Protein AF-0000000068093912 (afdb_homodimer)

Organism: Bordetella pertussis (strain Tohama I / ATCC BAA-589 / NCTC 13251) (NCBI:txid257313)

pLDDT: mean 97.73, std 2.48, range [79.38, 98.94]

Sequence (382 aa):
MTTIHPTAIVDEGARIGANSRIWHWVHICGGAEIGAGCSLGQNVFVGNRVRIGDRVKIQNNVSVYDNVFLEDDVFCGPSMVFTNVYNPRAAIERKNEYRDTLVRQGATLGANCTIVCGATVGRYAFVGAGAVVNKDVPDFALVVGVPARQIGWMSRHGEQLDLPLAGNGQARCPHTGDLYILENGVCRLGEMTTIHPTAIVDEGARIGANSRIWHWVHICGGAEIGAGCSLGQNVFVGNRVRIGDRVKIQNNVSVYDNVFLEDDVFCGPSMVFTNVYNPRAAIERKNEYRDTLVRQGATLGANCTIVCGATVGRYAFVGAGAVVNKDVPDFALVVGVPARQIGWMSRHGEQLDLPLAGNGQARCPHTGDLYILENGVCRLGE

InterPro domains:
  IPR001451 Hexapeptide repeat [PF00132] (13-48)
  IPR001451 Hexapeptide repeat [PF00132] (101-135)
  IPR011004 Trimeric LpxA-like superfamily [SSF51161] (2-157)
  IPR050179 Transferase hexapeptide repeat [PTHR43300] (2-160)

Radius of gyration: 21.91 Å; Cα contacts (8 Å, |Δi|>4): 1272; chains: 2; bounding box: 54×61×56 Å

Secondary structure (DSSP, 8-state):
--EE-TT-EE-TT-EE-TT-EE-TT-EE-TT-EE-SS-EE-TT-EE-SS-EE-TT-EE-TT-EE-TTEEE-TT-EE-TT-EE-S-SS-BTTB--GGGPPPEEE-TT-EE-TT-EE-TT-EEPTT-EEPTT-EE-S-B-TTEEEETTTTEEEEEE-TTS-EE---SSS-EEEE-TTT--EEEEETTEEEE--/--EE-TT-EE-TT-EE-TT-EE-TT-EE-TT-EE-SS-EE-TT-EE-SS-EE-TT-EE-TT-EE-TTEEE-TT-EE-TT-EE---SS-BTTB--GGGPPPEEE-TT-EE-TT-EE-TT-EEPTT-EEPTT-EE-S-B-TTEEEETTTTEEEEEE-TTS-EE---SSS-EEEE-TTT--EEEEETTEEEE--

Structure (mmCIF, N/CA/C/O backbone):
data_AF-0000000068093912-model_v1
#
loop_
_entity.id
_entity.type
_entity.pdbx_description
1 polymer 'Probable acetyltransferase'
#
loop_
_atom_site.group_PDB
_atom_site.id
_atom_site.type_symbol
_atom_site.label_atom_id
_atom_site.label_alt_id
_atom_site.label_comp_id
_atom_site.label_asym_id
_atom_site.label_entity_id
_atom_site.label_seq_id
_atom_site.pdbx_PDB_ins_code
_atom_site.Cartn_x
_atom_site.Cartn_y
_atom_site.Cartn_z
_atom_site.occupancy
_atom_site.B_iso_or_equiv
_atom_site.auth_seq_id
_atom_site.auth_comp_id
_atom_site.auth_asym_id
_atom_site.auth_atom_id
_atom_site.pdbx_PDB_model_num
ATOM 1 N N . MET A 1 1 ? 23.062 20.141 10.609 1 90.06 1 MET A N 1
ATOM 2 C CA . MET A 1 1 ? 23.578 19.547 9.375 1 90.06 1 MET A CA 1
ATOM 3 C C . MET A 1 1 ? 22.797 18.297 9 1 90.06 1 MET A C 1
ATOM 5 O O . MET A 1 1 ? 22.344 17.562 9.875 1 90.06 1 MET A O 1
ATOM 9 N N . THR A 1 2 ? 22.547 18.188 7.719 1 92.94 2 THR A N 1
ATOM 10 C CA . THR A 1 2 ? 21.859 17.016 7.207 1 92.94 2 THR A CA 1
ATOM 11 C C . THR A 1 2 ? 22.734 15.773 7.336 1 92.94 2 THR A C 1
ATOM 13 O O . THR A 1 2 ? 23.922 15.812 7.02 1 92.94 2 THR A O 1
ATOM 16 N N . THR A 1 3 ? 22.266 14.758 7.949 1 97.69 3 THR A N 1
ATOM 17 C CA . THR A 1 3 ? 23 13.5 8.102 1 97.69 3 THR A CA 1
ATOM 18 C C . THR A 1 3 ? 22.406 12.422 7.191 1 97.69 3 THR A C 1
ATOM 20 O O . THR A 1 3 ? 21.219 12.133 7.262 1 97.69 3 THR A O 1
ATOM 23 N N . ILE A 1 4 ? 23.266 11.797 6.348 1 98.44 4 ILE A N 1
ATOM 24 C CA . ILE A 1 4 ? 22.844 10.758 5.418 1 98.44 4 ILE A CA 1
ATOM 25 C C . ILE A 1 4 ? 23.656 9.492 5.664 1 98.44 4 ILE A C 1
ATOM 27 O O . ILE A 1 4 ? 24.875 9.484 5.512 1 98.44 4 ILE A O 1
ATOM 31 N N . HIS A 1 5 ? 22.984 8.445 6.043 1 98.56 5 HIS A N 1
ATOM 32 C CA . HIS A 1 5 ? 23.688 7.184 6.27 1 98.56 5 HIS A CA 1
ATOM 33 C C . HIS A 1 5 ? 24.375 6.707 5 1 98.56 5 HIS A C 1
ATOM 35 O O . HIS A 1 5 ? 23.844 6.836 3.9 1 98.56 5 HIS A O 1
ATOM 41 N N . PRO A 1 6 ? 25.484 6.051 5.098 1 98.44 6 PRO A N 1
ATOM 42 C CA . PRO A 1 6 ? 26.281 5.664 3.932 1 98.44 6 PRO A CA 1
ATOM 43 C C . PRO A 1 6 ? 25.547 4.668 3.027 1 98.44 6 PRO A C 1
ATOM 45 O O . PRO A 1 6 ? 25.859 4.578 1.835 1 98.44 6 PRO A O 1
ATOM 48 N N . THR A 1 7 ? 24.609 3.977 3.529 1 98.25 7 THR A N 1
ATOM 49 C CA . THR A 1 7 ? 23.922 2.975 2.721 1 98.25 7 THR A CA 1
ATOM 50 C C . THR A 1 7 ? 22.734 3.592 1.99 1 98.25 7 THR A C 1
ATOM 52 O O . THR A 1 7 ? 22.109 2.939 1.153 1 98.25 7 THR A O 1
ATOM 55 N N . ALA A 1 8 ? 22.359 4.781 2.373 1 98.69 8 ALA A N 1
ATOM 56 C CA . ALA A 1 8 ? 21.266 5.461 1.692 1 98.69 8 ALA A CA 1
ATOM 57 C C . ALA A 1 8 ? 21.672 5.926 0.301 1 98.69 8 ALA A C 1
ATOM 59 O O . ALA A 1 8 ? 22.859 6.164 0.049 1 98.69 8 ALA A O 1
ATOM 60 N N . ILE A 1 9 ? 20.766 5.965 -0.579 1 98.81 9 ILE A N 1
ATOM 61 C CA . ILE A 1 9 ? 20.984 6.457 -1.933 1 98.81 9 ILE A CA 1
ATOM 62 C C . ILE A 1 9 ? 20.141 7.699 -2.18 1 98.81 9 ILE A C 1
ATOM 64 O O . ILE A 1 9 ? 18.906 7.641 -2.113 1 98.81 9 ILE A O 1
ATOM 68 N N . VAL A 1 10 ? 20.781 8.789 -2.424 1 98.75 10 VAL A N 1
ATOM 69 C CA . VAL A 1 10 ? 20.141 10.047 -2.783 1 98.75 10 VAL A CA 1
ATOM 70 C C . VAL A 1 10 ? 20.516 10.43 -4.211 1 98.75 10 VAL A C 1
ATOM 72 O O . VAL A 1 10 ? 21.672 10.727 -4.492 1 98.75 10 VAL A O 1
ATOM 75 N N . ASP A 1 11 ? 19.547 10.383 -5.059 1 98.75 11 ASP A N 1
ATOM 76 C CA . ASP A 1 11 ? 19.828 10.68 -6.461 1 98.75 11 ASP A CA 1
ATOM 77 C C . ASP A 1 11 ? 20.125 12.164 -6.656 1 98.75 11 ASP A C 1
ATOM 79 O O . ASP A 1 11 ? 19.641 13.008 -5.895 1 98.75 11 ASP A O 1
ATOM 83 N N . GLU A 1 12 ? 20.891 12.414 -7.688 1 98.62 12 GLU A N 1
ATOM 84 C CA . GLU A 1 12 ? 21.203 13.797 -8.031 1 98.62 12 GLU A CA 1
ATOM 85 C C . GLU A 1 12 ? 19.938 14.602 -8.281 1 98.62 12 GLU A C 1
ATOM 87 O O . GLU A 1 12 ? 19.016 14.148 -8.969 1 98.62 12 GLU A O 1
ATOM 92 N N . GLY A 1 13 ? 19.844 15.758 -7.695 1 98.69 13 GLY A N 1
ATOM 93 C CA . GLY A 1 13 ? 18.719 16.656 -7.895 1 98.69 13 GLY A CA 1
ATOM 94 C C . GLY A 1 13 ? 17.812 16.766 -6.684 1 98.69 13 GLY A C 1
ATOM 95 O O . GLY A 1 13 ? 17.047 17.719 -6.551 1 98.69 13 GLY A O 1
ATOM 96 N N . ALA A 1 14 ? 17.875 15.758 -5.859 1 98.69 14 ALA A N 1
ATOM 97 C CA . ALA A 1 14 ? 17.047 15.781 -4.656 1 98.69 14 ALA A CA 1
ATOM 98 C C . ALA A 1 14 ? 17.422 16.953 -3.754 1 98.69 14 ALA A C 1
ATOM 100 O O . ALA A 1 14 ? 18.594 17.328 -3.674 1 98.69 14 ALA A O 1
ATOM 101 N N . ARG A 1 15 ? 16.422 17.594 -3.094 1 98.75 15 ARG A N 1
ATOM 102 C CA . ARG A 1 15 ? 16.641 18.672 -2.135 1 98.75 15 ARG A CA 1
ATOM 103 C C . ARG A 1 15 ? 16.234 18.234 -0.728 1 98.75 15 ARG A C 1
ATOM 105 O O . ARG A 1 15 ? 15.086 17.844 -0.498 1 98.75 15 ARG A O 1
ATOM 112 N N . ILE A 1 16 ? 17.172 18.328 0.188 1 98.75 16 ILE A N 1
ATOM 113 C CA . ILE A 1 16 ? 16.938 17.938 1.577 1 98.75 16 ILE A CA 1
ATOM 114 C C . ILE A 1 16 ? 17.312 19.109 2.498 1 98.75 16 ILE A C 1
ATOM 116 O O . ILE A 1 16 ? 18.438 19.609 2.459 1 98.75 16 ILE A O 1
ATOM 120 N N . GLY A 1 17 ? 16.359 19.484 3.289 1 98.75 17 GLY A N 1
ATOM 121 C CA . GLY A 1 17 ? 16.562 20.625 4.172 1 98.75 17 GLY A CA 1
ATOM 122 C C . GLY A 1 17 ? 17.531 20.344 5.301 1 98.75 17 GLY A C 1
ATOM 123 O O . GLY A 1 17 ? 17.859 19.188 5.574 1 98.75 17 GLY A O 1
ATOM 124 N N . ALA A 1 18 ? 17.891 21.406 6.031 1 98.56 18 ALA A N 1
ATOM 125 C CA . ALA A 1 18 ? 18.891 21.359 7.09 1 98.56 18 ALA A CA 1
ATOM 126 C C . ALA A 1 18 ? 18.422 20.5 8.258 1 98.56 18 ALA A C 1
ATOM 128 O O . ALA A 1 18 ? 17.219 20.438 8.539 1 98.56 18 ALA A O 1
ATOM 129 N N . ASN A 1 19 ? 19.406 19.766 8.859 1 98.62 19 ASN A N 1
ATOM 130 C CA . ASN A 1 19 ? 19.203 19.031 10.102 1 98.62 19 ASN A CA 1
ATOM 131 C C . ASN A 1 19 ? 18.266 17.844 9.891 1 98.62 19 ASN A C 1
ATOM 133 O O . ASN A 1 19 ? 17.609 17.391 10.836 1 98.62 19 ASN A O 1
ATOM 137 N N . SER A 1 20 ? 18.031 17.422 8.68 1 98.75 20 SER A N 1
ATOM 138 C CA . SER A 1 20 ? 17.297 16.203 8.383 1 98.75 20 SER A CA 1
ATOM 139 C C . SER A 1 20 ? 18.188 14.969 8.469 1 98.75 20 SER A C 1
ATOM 141 O O . SER A 1 20 ? 19.391 15.062 8.211 1 98.75 20 SER A O 1
ATOM 143 N N . ARG A 1 21 ? 17.688 13.914 8.945 1 98.88 21 ARG A N 1
ATOM 144 C CA . ARG A 1 21 ? 18.406 12.656 9.141 1 98.88 21 ARG A CA 1
ATOM 145 C C . ARG A 1 21 ? 17.875 11.57 8.211 1 98.88 21 ARG A C 1
ATOM 147 O O . ARG A 1 21 ? 16.703 11.227 8.258 1 98.88 21 ARG A O 1
ATOM 154 N N . ILE A 1 22 ? 18.672 10.984 7.348 1 98.88 22 ILE A N 1
ATOM 155 C CA . ILE A 1 22 ? 18.359 9.938 6.387 1 98.88 22 ILE A CA 1
ATOM 156 C C . ILE A 1 22 ? 19.031 8.633 6.816 1 98.88 22 ILE A C 1
ATOM 158 O O . ILE A 1 22 ? 20.25 8.516 6.785 1 98.88 22 ILE A O 1
ATOM 162 N N . TRP A 1 23 ? 18.25 7.598 7.102 1 98.75 23 TRP A N 1
ATOM 163 C CA . TRP A 1 23 ? 18.766 6.395 7.75 1 98.75 23 TRP A CA 1
ATOM 164 C C . TRP A 1 23 ? 19.125 5.332 6.715 1 98.75 23 TRP A C 1
ATOM 166 O O . TRP A 1 23 ? 19.266 5.637 5.527 1 98.75 23 TRP A O 1
ATOM 176 N N . HIS A 1 24 ? 19.359 4.102 7.188 1 98.75 24 HIS A N 1
ATOM 177 C CA . HIS A 1 24 ? 19.875 3 6.383 1 98.75 24 HIS A CA 1
ATOM 178 C C . HIS A 1 24 ? 18.938 2.67 5.234 1 98.75 24 HIS A C 1
ATOM 180 O O . HIS A 1 24 ? 17.719 2.627 5.418 1 98.75 24 HIS A O 1
ATOM 186 N N . TRP A 1 25 ? 19.469 2.514 3.988 1 98.56 25 TRP A N 1
ATOM 187 C CA . TRP A 1 25 ? 18.797 1.934 2.836 1 98.56 25 TRP A CA 1
ATOM 188 C C . TRP A 1 25 ? 17.625 2.803 2.402 1 98.56 25 TRP A C 1
ATOM 190 O O . TRP A 1 25 ? 16.578 2.287 1.973 1 98.56 25 TRP A O 1
ATOM 200 N N . VAL A 1 26 ? 17.703 4.039 2.746 1 98.88 26 VAL A N 1
ATOM 201 C CA . VAL A 1 26 ? 16.75 4.992 2.197 1 98.88 26 VAL A CA 1
ATOM 202 C C . VAL A 1 26 ? 17.109 5.312 0.75 1 98.88 26 VAL A C 1
ATOM 204 O O . VAL A 1 26 ? 18.297 5.43 0.411 1 98.88 26 VAL A O 1
ATOM 207 N N . HIS A 1 27 ? 16.172 5.375 -0.089 1 98.94 27 HIS A N 1
ATOM 208 C CA . HIS A 1 27 ? 16.359 5.812 -1.468 1 98.94 27 HIS A CA 1
ATOM 209 C C . HIS A 1 27 ? 15.508 7.039 -1.775 1 98.94 27 HIS A C 1
ATOM 211 O O . HIS A 1 27 ? 14.273 6.98 -1.696 1 98.94 27 HIS A O 1
ATOM 217 N N . ILE A 1 28 ? 16.109 8.156 -2.115 1 98.94 28 ILE A N 1
ATOM 218 C CA . ILE A 1 28 ? 15.445 9.406 -2.453 1 98.94 28 ILE A CA 1
ATOM 219 C C . ILE A 1 28 ? 15.711 9.758 -3.916 1 98.94 28 ILE A C 1
ATOM 221 O O . ILE A 1 28 ? 16.859 9.969 -4.309 1 98.94 28 ILE A O 1
ATOM 225 N N . CYS A 1 29 ? 14.672 9.844 -4.664 1 98.88 29 CYS A N 1
ATOM 226 C CA . CYS A 1 29 ? 14.805 10.133 -6.086 1 98.88 29 CYS A CA 1
ATOM 227 C C . CYS A 1 29 ? 15.125 11.609 -6.312 1 98.88 29 CYS A C 1
ATOM 229 O O . CYS A 1 29 ? 14.922 12.438 -5.426 1 98.88 29 CYS A O 1
ATOM 231 N N . GLY A 1 30 ? 15.594 11.914 -7.48 1 98.81 30 GLY A N 1
ATOM 232 C CA . GLY A 1 30 ? 16.219 13.188 -7.777 1 98.81 30 GLY A CA 1
ATOM 233 C C . GLY A 1 30 ? 15.25 14.352 -7.754 1 98.81 30 GLY A C 1
ATOM 234 O O . GLY A 1 30 ? 15.641 15.492 -7.5 1 98.81 30 GLY A O 1
ATOM 235 N N . GLY A 1 31 ? 13.93 14.102 -7.918 1 98.75 31 GLY A N 1
ATOM 236 C CA . GLY A 1 31 ? 12.953 15.18 -7.973 1 98.75 31 GLY A CA 1
ATOM 237 C C . GLY A 1 31 ? 12.336 15.492 -6.625 1 98.75 31 GLY A C 1
ATOM 238 O O . GLY A 1 31 ? 11.531 16.422 -6.504 1 98.75 31 GLY A O 1
ATOM 239 N N . ALA A 1 32 ? 12.727 14.805 -5.629 1 98.75 32 ALA A N 1
ATOM 240 C CA . ALA A 1 32 ? 12.102 14.906 -4.312 1 98.75 32 ALA A CA 1
ATOM 241 C C . ALA A 1 32 ? 12.5 16.203 -3.613 1 98.75 32 ALA A C 1
ATOM 243 O O . ALA A 1 32 ? 13.648 16.641 -3.723 1 98.75 32 ALA A O 1
ATOM 244 N N . GLU A 1 33 ? 11.594 16.797 -2.904 1 98.88 33 GLU A N 1
ATOM 245 C CA . GLU A 1 33 ? 11.828 17.953 -2.037 1 98.88 33 GLU A CA 1
ATOM 246 C C . GLU A 1 33 ? 11.469 17.625 -0.589 1 98.88 33 GLU A C 1
ATOM 248 O O . GLU A 1 33 ? 10.297 17.422 -0.267 1 98.88 33 GLU A O 1
ATOM 253 N N . ILE A 1 34 ? 12.445 17.641 0.288 1 98.88 34 ILE A N 1
ATOM 254 C CA . ILE A 1 34 ? 12.281 17.312 1.7 1 98.88 34 ILE A CA 1
ATOM 255 C C . ILE A 1 34 ? 12.695 18.516 2.557 1 98.88 34 ILE A C 1
ATOM 257 O O . ILE A 1 34 ? 13.766 19.094 2.348 1 98.88 34 ILE A O 1
ATOM 261 N N . GLY A 1 35 ? 11.922 18.891 3.488 1 98.88 35 GLY A N 1
ATOM 262 C CA . GLY A 1 35 ? 12.156 20.062 4.324 1 98.88 35 GLY A CA 1
ATOM 263 C C . GLY A 1 35 ? 13.219 19.828 5.383 1 98.88 35 GLY A C 1
ATOM 264 O O . GLY A 1 35 ? 13.977 18.859 5.309 1 98.88 35 GLY A O 1
ATOM 265 N N . ALA A 1 36 ? 13.25 20.812 6.367 1 98.88 36 ALA A N 1
ATOM 266 C CA . ALA A 1 36 ? 14.25 20.797 7.434 1 98.88 36 ALA A CA 1
ATOM 267 C C . ALA A 1 36 ? 13.758 19.984 8.625 1 98.88 36 ALA A C 1
ATOM 269 O O . ALA A 1 36 ? 12.555 19.891 8.867 1 98.88 36 ALA A O 1
ATOM 270 N N . GLY A 1 37 ? 14.695 19.422 9.305 1 98.81 37 GLY A N 1
ATOM 271 C CA . GLY A 1 37 ? 14.398 18.781 10.57 1 98.81 37 GLY A CA 1
ATOM 272 C C . GLY A 1 37 ? 13.609 17.484 10.406 1 98.81 37 GLY A C 1
ATOM 273 O O . GLY A 1 37 ? 12.812 17.125 11.273 1 98.81 37 GLY A O 1
ATOM 274 N N . CYS A 1 38 ? 13.703 16.781 9.273 1 98.94 38 CYS A N 1
ATOM 275 C CA . CYS A 1 38 ? 12.977 15.547 9.008 1 98.94 38 CYS A CA 1
ATOM 276 C C . CYS A 1 38 ? 13.805 14.328 9.43 1 98.94 38 CYS A C 1
ATOM 278 O O . CYS A 1 38 ? 15.016 14.438 9.625 1 98.94 38 CYS A O 1
ATOM 280 N N . SER A 1 39 ? 13.133 13.312 9.664 1 98.94 39 SER A N 1
ATOM 281 C CA . SER A 1 39 ? 13.758 12.008 9.906 1 98.94 39 SER A CA 1
ATOM 282 C C . SER A 1 39 ? 13.125 10.93 9.039 1 98.94 39 SER A C 1
ATOM 284 O O . SER A 1 39 ? 11.922 10.68 9.125 1 98.94 39 SER A O 1
ATOM 286 N N . LEU A 1 40 ? 13.844 10.305 8.188 1 98.94 40 LEU A N 1
ATOM 287 C CA . LEU A 1 40 ? 13.406 9.18 7.367 1 98.94 40 LEU A CA 1
ATOM 288 C C . LEU A 1 40 ? 14.047 7.879 7.844 1 98.94 40 LEU A C 1
ATOM 290 O O . LEU A 1 40 ? 15.258 7.695 7.703 1 98.94 40 LEU A O 1
ATOM 294 N N . GLY A 1 41 ? 13.266 7.016 8.328 1 98.88 41 GLY A N 1
ATOM 295 C CA . GLY A 1 41 ? 13.734 5.77 8.914 1 98.88 41 GLY A CA 1
ATOM 296 C C . GLY A 1 41 ? 14.25 4.789 7.875 1 98.88 41 GLY A C 1
ATOM 297 O O . GLY A 1 41 ? 14.289 5.098 6.68 1 98.88 41 GLY A O 1
ATOM 298 N N . GLN A 1 42 ? 14.68 3.613 8.391 1 98.88 42 GLN A N 1
ATOM 299 C CA . GLN A 1 42 ? 15.297 2.58 7.562 1 98.88 42 GLN A CA 1
ATOM 300 C C . GLN A 1 42 ? 14.383 2.172 6.414 1 98.88 42 GLN A C 1
ATOM 302 O O . GLN A 1 42 ? 13.18 1.966 6.613 1 98.88 42 GLN A O 1
ATOM 307 N N . ASN A 1 43 ? 14.93 2.135 5.152 1 98.88 43 ASN A N 1
ATOM 308 C CA . ASN A 1 43 ? 14.273 1.558 3.984 1 98.88 43 ASN A CA 1
ATOM 309 C C . ASN A 1 43 ? 13.102 2.418 3.518 1 98.88 43 ASN A C 1
ATOM 311 O O . ASN A 1 43 ? 12.156 1.912 2.91 1 98.88 43 ASN A O 1
ATOM 315 N N . VAL A 1 44 ? 13.133 3.691 3.82 1 98.94 44 VAL A N 1
ATOM 316 C CA . VAL A 1 44 ? 12.164 4.629 3.266 1 98.94 44 VAL A CA 1
ATOM 317 C C . VAL A 1 44 ? 12.492 4.91 1.803 1 98.94 44 VAL A C 1
ATOM 319 O O . VAL A 1 44 ? 13.664 5.012 1.434 1 98.94 44 VAL A O 1
ATOM 322 N N . PHE A 1 45 ? 11.461 4.961 1.016 1 98.94 45 PHE A N 1
ATOM 323 C CA . PHE A 1 45 ? 11.578 5.359 -0.382 1 98.94 45 PHE A CA 1
ATOM 324 C C . PHE A 1 45 ? 10.836 6.664 -0.636 1 98.94 45 PHE A C 1
ATOM 326 O O . PHE A 1 45 ? 9.727 6.855 -0.137 1 98.94 45 PHE A O 1
ATOM 333 N N . VAL A 1 46 ? 11.469 7.594 -1.406 1 98.94 46 VAL A N 1
ATOM 334 C CA . VAL A 1 46 ? 10.828 8.852 -1.777 1 98.94 46 VAL A CA 1
ATOM 335 C C . VAL A 1 46 ? 10.891 9.039 -3.291 1 98.94 46 VAL A C 1
ATOM 337 O O . VAL A 1 46 ? 11.977 9.109 -3.869 1 98.94 46 VAL A O 1
ATOM 340 N N . GLY A 1 47 ? 9.789 9.18 -3.934 1 98.69 47 GLY A N 1
ATOM 341 C CA . GLY A 1 47 ? 9.688 9.32 -5.379 1 98.69 47 GLY A CA 1
ATOM 342 C C . GLY A 1 47 ? 10.102 10.688 -5.871 1 98.69 47 GLY A C 1
ATOM 343 O O . GLY A 1 47 ? 10.617 11.508 -5.102 1 98.69 47 GLY A O 1
ATOM 344 N N . ASN A 1 48 ? 9.906 10.93 -7.141 1 98.69 48 ASN A N 1
ATOM 345 C CA . ASN A 1 48 ? 10.391 12.141 -7.793 1 98.69 48 ASN A CA 1
ATOM 346 C C . ASN A 1 48 ? 9.477 13.328 -7.516 1 98.69 48 ASN A C 1
ATOM 348 O O . ASN A 1 48 ? 9.953 14.438 -7.25 1 98.69 48 ASN A O 1
ATOM 352 N N . ARG A 1 49 ? 8.188 13.133 -7.59 1 98.31 49 ARG A N 1
ATOM 353 C CA . ARG A 1 49 ? 7.211 14.211 -7.434 1 98.31 49 ARG A CA 1
ATOM 354 C C . ARG A 1 49 ? 6.602 14.195 -6.035 1 98.31 49 ARG A C 1
ATOM 356 O O . ARG A 1 49 ? 5.391 14.023 -5.879 1 98.31 49 ARG A O 1
ATOM 363 N N . VAL A 1 50 ? 7.406 14.328 -5.09 1 98.81 50 VAL A N 1
ATOM 364 C CA . VAL A 1 50 ? 7.051 14.297 -3.672 1 98.81 50 VAL A CA 1
ATOM 365 C C . VAL A 1 50 ? 7.52 15.586 -2.994 1 98.81 50 VAL A C 1
ATOM 367 O O . VAL A 1 50 ? 8.625 16.062 -3.262 1 98.81 50 VAL A O 1
ATOM 370 N N . ARG A 1 51 ? 6.707 16.172 -2.182 1 98.88 51 ARG A N 1
ATOM 371 C CA . ARG A 1 51 ? 7.066 17.266 -1.3 1 98.88 51 ARG A CA 1
ATOM 372 C C . ARG A 1 51 ? 6.793 16.922 0.159 1 98.88 51 ARG A C 1
ATOM 374 O O . ARG A 1 51 ? 5.66 16.609 0.523 1 98.88 51 ARG A O 1
ATOM 381 N N . ILE A 1 52 ? 7.805 16.969 0.991 1 98.94 52 ILE A N 1
ATOM 382 C CA . ILE A 1 52 ? 7.746 16.719 2.428 1 98.94 52 ILE A CA 1
ATOM 383 C C . ILE A 1 52 ? 8.133 18 3.182 1 98.94 52 ILE A C 1
ATOM 385 O O . ILE A 1 52 ? 9.219 18.547 2.977 1 98.94 52 ILE A O 1
ATOM 389 N N . GLY A 1 53 ? 7.27 18.453 3.998 1 98.94 53 GLY A N 1
ATOM 390 C CA . GLY A 1 53 ? 7.504 19.688 4.742 1 98.94 53 GLY A CA 1
ATOM 391 C C . GLY A 1 53 ? 8.562 19.531 5.82 1 98.94 53 GLY A C 1
ATOM 392 O O . GLY A 1 53 ? 9.391 18.625 5.762 1 98.94 53 GLY A O 1
ATOM 393 N N . ASP A 1 54 ? 8.562 20.469 6.809 1 98.94 54 ASP A N 1
ATOM 394 C CA . ASP A 1 54 ? 9.547 20.5 7.887 1 98.94 54 ASP A CA 1
ATOM 395 C C . ASP A 1 54 ? 9.117 19.609 9.047 1 98.94 54 ASP A C 1
ATOM 397 O O . ASP A 1 54 ? 7.926 19.469 9.328 1 98.94 54 ASP A O 1
ATOM 401 N N . ARG A 1 55 ? 10.094 18.953 9.695 1 98.88 55 ARG A N 1
ATOM 402 C CA . ARG A 1 55 ? 9.906 18.234 10.953 1 98.88 55 ARG A CA 1
ATOM 403 C C . ARG A 1 55 ? 8.953 17.062 10.773 1 98.88 55 ARG A C 1
ATOM 405 O O . ARG A 1 55 ? 8.109 16.797 11.633 1 98.88 55 ARG A O 1
ATOM 412 N N . VAL A 1 56 ? 8.984 16.516 9.617 1 98.94 56 VAL A N 1
ATOM 413 C CA . VAL A 1 56 ? 8.227 15.289 9.344 1 98.94 56 VAL A CA 1
ATOM 414 C C . VAL A 1 56 ? 9.039 14.078 9.789 1 98.94 56 VAL A C 1
ATOM 416 O O . VAL A 1 56 ? 10.258 14.023 9.586 1 98.94 56 VAL A O 1
ATOM 419 N N . LYS A 1 57 ? 8.383 13.148 10.43 1 98.94 57 LYS A N 1
ATOM 420 C CA . LYS A 1 57 ? 8.984 11.883 10.82 1 98.94 57 LYS A CA 1
ATOM 421 C C . LYS A 1 57 ? 8.352 10.719 10.062 1 98.94 57 LYS A C 1
ATOM 423 O O . LYS A 1 57 ? 7.156 10.461 10.195 1 98.94 57 LYS A O 1
ATOM 428 N N . ILE A 1 58 ? 9.109 10.055 9.273 1 98.94 58 ILE A N 1
ATOM 429 C CA . ILE A 1 58 ? 8.664 8.875 8.531 1 98.94 58 ILE A CA 1
ATOM 430 C C . ILE A 1 58 ? 9.383 7.633 9.062 1 98.94 58 ILE A C 1
ATOM 432 O O . ILE A 1 58 ? 10.594 7.496 8.914 1 98.94 58 ILE A O 1
ATOM 436 N N . GLN A 1 59 ? 8.648 6.699 9.633 1 98.94 59 GLN A N 1
ATOM 437 C CA . GLN A 1 59 ? 9.219 5.512 10.258 1 98.94 59 GLN A CA 1
ATOM 438 C C . GLN A 1 59 ? 9.586 4.461 9.211 1 98.94 59 GLN A C 1
ATOM 440 O O . GLN A 1 59 ? 9.398 4.68 8.016 1 98.94 59 GLN A O 1
ATOM 445 N N . ASN A 1 60 ? 10.125 3.311 9.641 1 98.94 60 ASN A N 1
ATOM 446 C CA . ASN A 1 60 ? 10.758 2.314 8.789 1 98.94 60 ASN A CA 1
ATOM 447 C C . ASN A 1 60 ? 9.773 1.752 7.758 1 98.94 60 ASN A C 1
ATOM 449 O O . ASN A 1 60 ? 8.609 1.525 8.07 1 98.94 60 ASN A O 1
ATOM 453 N N . ASN A 1 61 ? 10.297 1.515 6.504 1 98.81 61 ASN A N 1
ATOM 454 C CA . ASN A 1 61 ? 9.641 0.732 5.461 1 98.81 61 ASN A CA 1
ATOM 455 C C . ASN A 1 61 ? 8.461 1.487 4.852 1 98.81 61 ASN A C 1
ATOM 457 O O . ASN A 1 61 ? 7.461 0.88 4.465 1 98.81 61 ASN A O 1
ATOM 461 N N . VAL A 1 62 ? 8.484 2.826 4.875 1 98.94 62 VAL A N 1
ATOM 462 C CA . VAL A 1 62 ? 7.445 3.631 4.238 1 98.94 62 VAL A CA 1
ATOM 463 C C . VAL A 1 62 ? 7.926 4.109 2.871 1 98.94 62 VAL A C 1
ATOM 465 O O . VAL A 1 62 ? 9.062 4.57 2.734 1 98.94 62 VAL A O 1
ATOM 468 N N . SER A 1 63 ? 7.16 3.922 1.851 1 98.94 63 SER A N 1
ATOM 469 C CA . SER A 1 63 ? 7.406 4.48 0.526 1 98.94 63 SER A CA 1
ATOM 470 C C . SER A 1 63 ? 6.492 5.668 0.245 1 98.94 63 SER A C 1
ATOM 472 O O . SER A 1 63 ? 5.27 5.523 0.232 1 98.94 63 SER A O 1
ATOM 474 N N . VAL A 1 64 ? 7.016 6.82 0.061 1 98.94 64 VAL A N 1
ATOM 475 C CA . VAL A 1 64 ? 6.281 8.008 -0.354 1 98.94 64 VAL A CA 1
ATOM 476 C C . VAL A 1 64 ? 6.352 8.156 -1.871 1 98.94 64 VAL A C 1
ATOM 478 O O . VAL A 1 64 ? 7.34 8.672 -2.404 1 98.94 64 VAL A O 1
ATOM 481 N N . TYR A 1 65 ? 5.34 7.746 -2.562 1 98.25 65 TYR A N 1
ATOM 482 C CA . TYR A 1 65 ? 5.324 7.672 -4.02 1 98.25 65 TYR A CA 1
ATOM 483 C C . TYR A 1 65 ? 5.023 9.039 -4.633 1 98.25 65 TYR A C 1
ATOM 485 O O . TYR A 1 65 ? 4.676 9.984 -3.92 1 98.25 65 TYR A O 1
ATOM 493 N N . ASP A 1 66 ? 5.168 9.094 -5.93 1 98.5 66 ASP A N 1
ATOM 494 C CA . ASP A 1 66 ? 4.852 10.305 -6.68 1 98.5 66 ASP A CA 1
ATOM 495 C C . ASP A 1 66 ? 3.439 10.797 -6.367 1 98.5 66 ASP A C 1
ATOM 497 O O . ASP A 1 66 ? 2.514 9.992 -6.242 1 98.5 66 ASP A O 1
ATOM 501 N N . ASN A 1 67 ? 3.23 12.086 -6.238 1 98.56 67 ASN A N 1
ATOM 502 C CA . ASN A 1 67 ? 1.961 12.773 -6.043 1 98.56 67 ASN A CA 1
ATOM 503 C C . ASN A 1 67 ? 1.491 12.68 -4.594 1 98.56 67 ASN A C 1
ATOM 505 O O . ASN A 1 67 ? 0.31 12.875 -4.305 1 98.56 67 ASN A O 1
ATOM 509 N N . VAL A 1 68 ? 2.375 12.32 -3.662 1 98.88 68 VAL A N 1
ATOM 510 C CA . VAL A 1 68 ? 2.092 12.406 -2.234 1 98.88 68 VAL A CA 1
ATOM 511 C C . VAL A 1 68 ? 2.75 13.648 -1.65 1 98.88 68 VAL A C 1
ATOM 513 O O . VAL A 1 68 ? 3.945 13.883 -1.849 1 98.88 68 VAL A O 1
ATOM 516 N N . PHE A 1 69 ? 2.008 14.484 -0.956 1 98.94 69 PHE A N 1
ATOM 517 C CA . PHE A 1 69 ? 2.482 15.727 -0.354 1 98.94 69 PHE A CA 1
ATOM 518 C C . PHE A 1 69 ? 2.219 15.734 1.146 1 98.94 69 PHE A C 1
ATOM 520 O O . PHE A 1 69 ? 1.071 15.617 1.58 1 98.94 69 PHE A O 1
ATOM 527 N N . LEU A 1 70 ? 3.236 15.828 1.96 1 98.94 70 LEU A N 1
ATOM 528 C CA . LEU A 1 70 ? 3.172 15.867 3.416 1 98.94 70 LEU A CA 1
ATOM 529 C C . LEU A 1 70 ? 3.504 17.266 3.936 1 98.94 70 LEU A C 1
ATOM 531 O O . LEU A 1 70 ? 4.57 17.812 3.633 1 98.94 70 LEU A O 1
ATOM 535 N N . GLU A 1 71 ? 2.648 17.844 4.691 1 98.94 71 GLU A N 1
ATOM 536 C CA . GLU A 1 71 ? 2.926 19.125 5.312 1 98.94 71 GLU A CA 1
ATOM 537 C C . GLU A 1 71 ? 3.758 18.969 6.582 1 98.94 71 GLU A C 1
ATOM 539 O O . GLU A 1 71 ? 4.16 17.859 6.926 1 98.94 71 GLU A O 1
ATOM 544 N N . ASP A 1 72 ? 4.016 20.109 7.262 1 98.94 72 ASP A N 1
ATOM 545 C CA . ASP A 1 72 ? 4.906 20.141 8.422 1 98.94 72 ASP A CA 1
ATOM 546 C C . ASP A 1 72 ? 4.375 19.25 9.539 1 98.94 72 ASP A C 1
ATOM 548 O O . ASP A 1 72 ? 3.162 19.156 9.75 1 98.94 72 ASP A O 1
ATOM 552 N N . ASP A 1 73 ? 5.246 18.547 10.211 1 98.94 73 ASP A N 1
ATOM 553 C CA . ASP A 1 73 ? 4.988 17.891 11.492 1 98.94 73 ASP A CA 1
ATOM 554 C C . ASP A 1 73 ? 4.145 16.641 11.312 1 98.94 73 ASP A C 1
ATOM 556 O O . ASP A 1 73 ? 3.51 16.172 12.258 1 98.94 73 ASP A O 1
ATOM 560 N N . VAL A 1 74 ? 4.047 16.156 10.109 1 98.94 74 VAL A N 1
ATOM 561 C CA . VAL A 1 74 ? 3.35 14.906 9.867 1 98.94 74 VAL A CA 1
ATOM 562 C C . VAL A 1 74 ? 4.168 13.742 10.422 1 98.94 74 VAL A C 1
ATOM 564 O O . VAL A 1 74 ? 5.398 13.734 10.32 1 98.94 74 VAL A O 1
ATOM 567 N N . PHE A 1 75 ? 3.48 12.797 11 1 98.94 75 PHE A N 1
ATOM 568 C CA . PHE A 1 75 ? 4.082 11.555 11.484 1 98.94 75 PHE A CA 1
ATOM 569 C C . PHE A 1 75 ? 3.572 10.359 10.688 1 98.94 75 PHE A C 1
ATOM 571 O O . PHE A 1 75 ? 2.365 10.109 10.641 1 98.94 75 PHE A O 1
ATOM 578 N N . CYS A 1 76 ? 4.418 9.672 10.023 1 98.94 76 CYS A N 1
ATOM 579 C CA . CYS A 1 76 ? 4.102 8.414 9.352 1 98.94 76 CYS A CA 1
ATOM 580 C C . CYS A 1 76 ? 4.598 7.23 10.164 1 98.94 76 CYS A C 1
ATOM 582 O O . CYS A 1 76 ? 5.805 7.004 10.273 1 98.94 76 CYS A O 1
ATOM 584 N N . GLY A 1 77 ? 3.709 6.434 10.672 1 98.94 77 GLY A N 1
ATOM 585 C CA . GLY A 1 77 ? 4.078 5.277 11.469 1 98.94 77 GLY A CA 1
ATOM 586 C C . GLY A 1 77 ? 4.762 4.188 10.664 1 98.94 77 GLY A C 1
ATOM 587 O O . GLY A 1 77 ? 4.801 4.254 9.43 1 98.94 77 GLY A O 1
ATOM 588 N N . PRO A 1 78 ? 5.332 3.184 11.383 1 98.94 78 PRO A N 1
ATOM 589 C CA . PRO A 1 78 ? 6.098 2.152 10.68 1 98.94 78 PRO A CA 1
ATOM 590 C C . PRO A 1 78 ? 5.238 1.334 9.719 1 98.94 78 PRO A C 1
ATOM 592 O O . PRO A 1 78 ? 4.133 0.917 10.07 1 98.94 78 PRO A O 1
ATOM 595 N N . SER A 1 79 ? 5.777 1.212 8.438 1 98.88 79 SER A N 1
ATOM 596 C CA . SER A 1 79 ? 5.227 0.323 7.418 1 98.88 79 SER A CA 1
ATOM 597 C C . SER A 1 79 ? 3.854 0.795 6.957 1 98.88 79 SER A C 1
ATOM 599 O O . SER A 1 79 ? 3.092 0.023 6.367 1 98.88 79 SER A O 1
ATOM 601 N N . MET A 1 80 ? 3.434 2.111 7.453 1 98.88 80 MET A N 1
ATOM 602 C CA . MET A 1 80 ? 2.236 2.625 6.793 1 98.88 80 MET A CA 1
ATOM 603 C C . MET A 1 80 ? 2.449 2.738 5.289 1 98.88 80 MET A C 1
ATOM 605 O O . MET A 1 80 ? 3.588 2.824 4.824 1 98.88 80 MET A O 1
ATOM 609 N N . VAL A 1 81 ? 1.371 2.652 4.453 1 98.94 81 VAL A N 1
ATOM 610 C CA . VAL A 1 81 ? 1.484 2.475 3.012 1 98.94 81 VAL A CA 1
ATOM 611 C C . VAL A 1 81 ? 0.704 3.572 2.293 1 98.94 81 VAL A C 1
ATOM 613 O O . VAL A 1 81 ? -0.462 3.82 2.607 1 98.94 81 VAL A O 1
ATOM 616 N N . PHE A 1 82 ? 1.328 4.273 1.322 1 98.88 82 PHE A N 1
ATOM 617 C CA . PHE A 1 82 ? 0.668 5.172 0.382 1 98.88 82 PHE A CA 1
ATOM 618 C C . PHE A 1 82 ? 0.414 4.473 -0.948 1 98.88 82 PHE A C 1
ATOM 620 O O . PHE A 1 82 ? 1.184 3.598 -1.353 1 98.88 82 PHE A O 1
ATOM 627 N N . THR A 1 83 ? -0.628 4.859 -1.589 1 98.56 83 THR A N 1
ATOM 628 C CA . THR A 1 83 ? -0.87 4.453 -2.969 1 98.56 83 THR A CA 1
ATOM 629 C C . THR A 1 83 ? -0.896 5.664 -3.896 1 98.56 83 THR A C 1
ATOM 631 O O . THR A 1 83 ? -0.966 6.805 -3.434 1 98.56 83 THR A O 1
ATOM 634 N N . ASN A 1 84 ? -0.791 5.355 -5.215 1 97.56 84 ASN A N 1
ATOM 635 C CA . ASN A 1 84 ? -0.875 6.496 -6.121 1 97.56 84 ASN A CA 1
ATOM 636 C C . ASN A 1 84 ? -1.7 6.164 -7.363 1 97.56 84 ASN A C 1
ATOM 638 O O . ASN A 1 84 ? -1.986 7.043 -8.18 1 97.56 84 ASN A O 1
ATOM 642 N N . VAL A 1 85 ? -2.088 4.953 -7.543 1 96.94 85 VAL A N 1
ATOM 643 C CA . VAL A 1 85 ? -3.053 4.531 -8.555 1 96.94 85 VAL A CA 1
ATOM 644 C C . VAL A 1 85 ? -4.242 3.848 -7.879 1 96.94 85 VAL A C 1
ATOM 646 O O . VAL A 1 85 ? -4.062 2.965 -7.039 1 96.94 85 VAL A O 1
ATOM 649 N N . TYR A 1 86 ? -5.426 4.234 -8.25 1 95.94 86 TYR A N 1
ATOM 650 C CA . TYR A 1 86 ? -6.633 3.785 -7.566 1 95.94 86 TYR A CA 1
ATOM 651 C C . TYR A 1 86 ? -6.969 2.346 -7.938 1 95.94 86 TYR A C 1
ATOM 653 O O . TYR A 1 86 ? -7.43 1.571 -7.094 1 95.94 86 TYR A O 1
ATOM 661 N N . ASN A 1 87 ? -6.848 1.947 -9.156 1 96.56 87 ASN A N 1
ATOM 662 C CA . ASN A 1 87 ? -7.195 0.619 -9.656 1 96.56 87 ASN A CA 1
ATOM 663 C C . ASN A 1 87 ? -6.082 0.033 -10.516 1 96.56 87 ASN A C 1
ATOM 665 O O . ASN A 1 87 ? -6.293 -0.265 -11.695 1 96.56 87 ASN A O 1
ATOM 669 N N . PRO A 1 88 ? -4.984 -0.301 -9.922 1 97.81 88 PRO A N 1
ATOM 670 C CA . PRO A 1 88 ? -3.803 -0.728 -10.68 1 97.81 88 PRO A CA 1
ATOM 671 C C . PRO A 1 88 ? -3.998 -2.08 -11.367 1 97.81 88 PRO A C 1
ATOM 673 O O . PRO A 1 88 ? -4.738 -2.93 -10.859 1 97.81 88 PRO A O 1
ATOM 676 N N . ARG A 1 89 ? -3.449 -2.227 -12.5 1 98.56 89 ARG A N 1
ATOM 677 C CA . ARG A 1 89 ? -3.252 -3.465 -13.242 1 98.56 89 ARG A CA 1
ATOM 678 C C . ARG A 1 89 ? -1.844 -3.535 -13.828 1 98.56 89 ARG A C 1
ATOM 680 O O . ARG A 1 89 ? -1.345 -2.553 -14.375 1 98.56 89 ARG A O 1
ATOM 687 N N . ALA A 1 90 ? -1.26 -4.684 -13.68 1 98.06 90 ALA A N 1
ATOM 688 C CA . ALA A 1 90 ? 0.109 -4.812 -14.172 1 98.06 90 ALA A CA 1
ATOM 689 C C . ALA A 1 90 ? 0.175 -4.586 -15.68 1 98.06 90 ALA A C 1
ATOM 691 O O . ALA A 1 90 ? 1.137 -4 -16.188 1 98.06 90 ALA A O 1
ATOM 692 N N . ALA A 1 91 ? -0.808 -4.984 -16.406 1 96.75 91 ALA A N 1
ATOM 693 C CA . ALA A 1 91 ? -0.799 -4.961 -17.859 1 96.75 91 ALA A CA 1
ATOM 694 C C . ALA A 1 91 ? -1.159 -3.576 -18.391 1 96.75 91 ALA A C 1
ATOM 696 O O . ALA A 1 91 ? -1.062 -3.32 -19.594 1 96.75 91 ALA A O 1
ATOM 697 N N . ILE A 1 92 ? -1.644 -2.734 -17.562 1 95.69 92 ILE A N 1
ATOM 698 C CA . ILE A 1 92 ? -2.109 -1.415 -17.969 1 95.69 92 ILE A CA 1
ATOM 699 C C . ILE A 1 92 ? -1.277 -0.336 -17.281 1 95.69 92 ILE A C 1
ATOM 701 O O . ILE A 1 92 ? -1.313 -0.206 -16.047 1 95.69 92 ILE A O 1
ATOM 705 N N . GLU A 1 93 ? -0.571 0.395 -18.016 1 92.75 93 GLU A N 1
ATOM 706 C CA . GLU A 1 93 ? 0.194 1.514 -17.469 1 92.75 93 GLU A CA 1
ATOM 707 C C . GLU A 1 93 ? -0.711 2.701 -17.156 1 92.75 93 GLU A C 1
ATOM 709 O O . GLU A 1 93 ? -1.449 3.174 -18.031 1 92.75 93 GLU A O 1
ATOM 714 N N . ARG A 1 94 ? -0.671 3.121 -15.93 1 93.56 94 ARG A N 1
ATOM 715 C CA . ARG A 1 94 ? -1.572 4.188 -15.5 1 93.56 94 ARG A CA 1
ATOM 716 C C . ARG A 1 94 ? -0.8 5.328 -14.852 1 93.56 94 ARG A C 1
ATOM 718 O O . ARG A 1 94 ? -1.283 5.949 -13.898 1 93.56 94 ARG A O 1
ATOM 725 N N . LYS A 1 95 ? 0.3 5.707 -15.305 1 89.44 95 LYS A N 1
ATOM 726 C CA . LYS A 1 95 ? 1.125 6.758 -14.719 1 89.44 95 LYS A CA 1
ATOM 727 C C . LYS A 1 95 ? 0.455 8.125 -14.859 1 89.44 95 LYS A C 1
ATOM 729 O O . LYS A 1 95 ? 0.662 9.008 -14.023 1 89.44 95 LYS A O 1
ATOM 734 N N . ASN A 1 96 ? -0.302 8.227 -15.875 1 91.5 96 ASN A N 1
ATOM 735 C CA . ASN A 1 96 ? -1.001 9.484 -16.109 1 91.5 96 ASN A CA 1
ATOM 736 C C . ASN A 1 96 ? -2.252 9.602 -15.242 1 91.5 96 ASN A C 1
ATOM 738 O O . ASN A 1 96 ? -2.953 10.617 -15.281 1 91.5 96 ASN A O 1
ATOM 742 N N . GLU A 1 97 ? -2.461 8.562 -14.438 1 93.44 97 GLU A N 1
ATOM 743 C CA . GLU A 1 97 ? -3.67 8.547 -13.617 1 93.44 97 GLU A CA 1
ATOM 744 C C . GLU A 1 97 ? -3.336 8.711 -12.141 1 93.44 97 GLU A C 1
ATOM 746 O O . GLU A 1 97 ? -4.195 8.523 -11.273 1 93.44 97 GLU A O 1
ATOM 751 N N . TYR A 1 98 ? -2.145 9.148 -11.891 1 94.88 98 TYR A N 1
ATOM 752 C CA . TYR A 1 98 ? -1.782 9.352 -10.492 1 94.88 98 TYR A CA 1
ATOM 753 C C . TYR A 1 98 ? -2.68 10.398 -9.844 1 94.88 98 TYR A C 1
ATOM 755 O O . TYR A 1 98 ? -2.971 11.438 -10.445 1 94.88 98 TYR A O 1
ATOM 763 N N . ARG A 1 99 ? -3.15 10.055 -8.688 1 96.38 99 ARG A N 1
ATOM 764 C CA . ARG A 1 99 ? -3.963 10.984 -7.91 1 96.38 99 ARG A CA 1
ATOM 765 C C . ARG A 1 99 ? -3.16 11.586 -6.762 1 96.38 99 ARG A C 1
ATOM 767 O O . ARG A 1 99 ? -2.383 10.891 -6.105 1 96.38 99 ARG A O 1
ATOM 774 N N . ASP A 1 100 ? -3.406 12.883 -6.527 1 98.25 100 ASP A N 1
ATOM 775 C CA . ASP A 1 100 ? -2.695 13.555 -5.445 1 98.25 100 ASP A CA 1
ATOM 776 C C . ASP A 1 100 ? -3.221 13.117 -4.082 1 98.25 100 ASP A C 1
ATOM 778 O O . ASP A 1 100 ? -4.43 12.992 -3.887 1 98.25 100 ASP A O 1
ATOM 782 N N . THR A 1 101 ? -2.344 12.742 -3.227 1 98.81 101 THR A N 1
ATOM 783 C CA . THR A 1 101 ? -2.619 12.555 -1.808 1 98.81 101 THR A CA 1
ATOM 784 C C . THR A 1 101 ? -2.008 13.688 -0.984 1 98.81 101 THR A C 1
ATOM 786 O O . THR A 1 101 ? -0.827 14 -1.137 1 98.81 101 THR A O 1
ATOM 789 N N . LEU A 1 102 ? -2.805 14.336 -0.169 1 98.94 102 LEU A N 1
ATOM 790 C CA . LEU A 1 102 ? -2.33 15.43 0.669 1 98.94 102 LEU A CA 1
ATOM 791 C C . LEU A 1 102 ? -2.508 15.102 2.146 1 98.94 102 LEU A C 1
ATOM 793 O O . LEU A 1 102 ? -3.619 14.805 2.592 1 98.94 102 LEU A O 1
ATOM 797 N N . VAL A 1 103 ? -1.474 15.078 2.936 1 98.94 103 VAL A N 1
ATOM 798 C CA . VAL A 1 103 ? -1.508 14.93 4.387 1 98.94 103 VAL A CA 1
ATOM 799 C C . VAL A 1 103 ? -1.164 16.266 5.047 1 98.94 103 VAL A C 1
ATOM 801 O O . VAL A 1 103 ? -0.052 16.781 4.891 1 98.94 103 VAL A O 1
ATOM 804 N N . ARG A 1 104 ? -2.078 16.781 5.785 1 98.94 104 ARG A N 1
ATOM 805 C CA . ARG A 1 104 ? -1.955 18.156 6.285 1 98.94 104 ARG A CA 1
ATOM 806 C C . ARG A 1 104 ? -1.164 18.188 7.59 1 98.94 104 ARG A C 1
ATOM 808 O O . ARG A 1 104 ? -0.879 17.141 8.18 1 98.94 104 ARG A O 1
ATOM 815 N N . GLN A 1 105 ? -0.901 19.391 8.016 1 98.88 105 GLN A N 1
ATOM 816 C CA . GLN A 1 105 ? 0.029 19.656 9.102 1 98.88 105 GLN A CA 1
ATOM 817 C C . GLN A 1 105 ? -0.355 18.875 10.359 1 98.88 105 GLN A C 1
ATOM 819 O O . GLN A 1 105 ? -1.511 18.906 10.789 1 98.88 105 GLN A O 1
ATOM 824 N N . GLY A 1 106 ? 0.606 18.172 10.891 1 98.81 106 GLY A N 1
ATOM 825 C CA . GLY A 1 106 ? 0.482 17.609 12.227 1 98.81 106 GLY A CA 1
ATOM 826 C C . GLY A 1 106 ? -0.291 16.297 12.25 1 98.81 106 GLY A C 1
ATOM 827 O O . GLY A 1 106 ? -0.495 15.711 13.312 1 98.81 106 GLY A O 1
ATOM 828 N N . ALA A 1 107 ? -0.774 15.836 11.141 1 98.94 107 ALA A N 1
ATOM 829 C CA . ALA A 1 107 ? -1.519 14.578 11.094 1 98.94 107 ALA A CA 1
ATOM 830 C C . ALA A 1 107 ? -0.633 13.398 11.484 1 98.94 107 ALA A C 1
ATOM 832 O O . ALA A 1 107 ? 0.581 13.43 11.266 1 98.94 107 ALA A O 1
ATOM 833 N N . THR A 1 108 ? -1.23 12.375 12.062 1 98.94 108 THR A N 1
ATOM 834 C CA . THR A 1 108 ? -0.589 11.109 12.383 1 98.94 108 THR A CA 1
ATOM 835 C C . THR A 1 108 ? -1.166 9.977 11.531 1 98.94 108 THR A C 1
ATOM 837 O O . THR A 1 108 ? -2.381 9.781 11.5 1 98.94 108 THR A O 1
ATOM 840 N N . LEU A 1 109 ? -0.326 9.352 10.859 1 98.94 109 LEU A N 1
ATOM 841 C CA . LEU A 1 109 ? -0.666 8.109 10.172 1 98.94 109 LEU A CA 1
ATOM 842 C C . LEU A 1 109 ? -0.153 6.898 10.953 1 98.94 109 LEU A C 1
ATOM 844 O O . LEU A 1 109 ? 1.056 6.66 11.008 1 98.94 109 LEU A O 1
ATOM 848 N N . GLY A 1 110 ? -1.03 6.168 11.531 1 98.88 110 GLY A N 1
ATOM 849 C CA . GLY A 1 110 ? -0.667 5.07 12.414 1 98.88 110 GLY A CA 1
ATOM 850 C C . GLY A 1 110 ? 0.067 3.951 11.695 1 98.88 110 GLY A C 1
ATOM 851 O O . GLY A 1 110 ? 0.088 3.902 10.469 1 98.88 110 GLY A O 1
ATOM 852 N N . ALA A 1 111 ? 0.661 3.023 12.523 1 98.88 111 ALA A N 1
ATOM 853 C CA . ALA A 1 111 ? 1.426 1.9 11.992 1 98.88 111 ALA A CA 1
ATOM 854 C C . ALA A 1 111 ? 0.567 1.042 11.062 1 98.88 111 ALA A C 1
ATOM 856 O O . ALA A 1 111 ? -0.598 0.769 11.367 1 98.88 111 ALA A O 1
ATOM 857 N N . ASN A 1 112 ? 1.189 0.699 9.883 1 98.75 112 ASN A N 1
ATOM 858 C CA . ASN A 1 112 ? 0.622 -0.258 8.938 1 98.75 112 ASN A CA 1
ATOM 859 C C . ASN A 1 112 ? -0.734 0.208 8.414 1 98.75 112 ASN A C 1
ATOM 861 O O . ASN A 1 112 ? -1.549 -0.606 7.977 1 98.75 112 ASN A O 1
ATOM 865 N N . CYS A 1 113 ? -1.106 1.491 8.609 1 98.88 113 CYS A N 1
ATOM 866 C CA . CYS A 1 113 ? -2.311 1.965 7.934 1 98.88 113 CYS A CA 1
ATOM 867 C C . CYS A 1 113 ? -2.07 2.123 6.438 1 98.88 113 CYS A C 1
ATOM 869 O O . CYS A 1 113 ? -0.93 2.043 5.977 1 98.88 113 CYS A O 1
ATOM 871 N N . THR A 1 114 ? -3.084 2.23 5.672 1 98.94 114 THR A N 1
ATOM 872 C CA . THR A 1 114 ? -3.01 2.432 4.23 1 98.94 114 THR A CA 1
ATOM 873 C C . THR A 1 114 ? -3.789 3.678 3.818 1 98.94 114 THR A C 1
ATOM 875 O O . THR A 1 114 ? -4.941 3.857 4.219 1 98.94 114 THR A O 1
ATOM 878 N N . ILE A 1 115 ? -3.168 4.559 3.115 1 98.94 115 ILE A N 1
ATOM 879 C CA . ILE A 1 115 ? -3.82 5.73 2.545 1 98.94 115 ILE A CA 1
ATOM 880 C C . ILE A 1 115 ? -4.051 5.52 1.051 1 98.94 115 ILE A C 1
ATOM 882 O O . ILE A 1 115 ? -3.096 5.484 0.269 1 98.94 115 ILE A O 1
ATOM 886 N N . VAL A 1 116 ? -5.293 5.355 0.658 1 98.62 116 VAL A N 1
ATOM 887 C CA . VAL A 1 116 ? -5.648 5.234 -0.753 1 98.62 116 VAL A CA 1
ATOM 888 C C . VAL A 1 116 ? -5.504 6.594 -1.438 1 98.62 116 VAL A C 1
ATOM 890 O O . VAL A 1 116 ? -5.914 7.617 -0.89 1 98.62 116 VAL A O 1
ATOM 893 N N . CYS A 1 117 ? -4.984 6.586 -2.586 1 98.56 117 CYS A N 1
ATOM 894 C CA . CYS A 1 117 ? -4.641 7.82 -3.281 1 98.56 117 CYS A CA 1
ATOM 895 C C . CYS A 1 117 ? -5.879 8.68 -3.506 1 98.56 117 CYS A C 1
ATOM 897 O O . CYS A 1 117 ? -6.996 8.164 -3.576 1 98.56 117 CYS A O 1
ATOM 899 N N . GLY A 1 118 ? -5.617 10.047 -3.615 1 98.31 118 GLY A N 1
ATOM 900 C CA . GLY A 1 118 ? -6.699 10.992 -3.846 1 98.31 118 GLY A CA 1
ATOM 901 C C . GLY A 1 118 ? -7.254 11.586 -2.566 1 98.31 118 GLY A C 1
ATOM 902 O O . GLY A 1 118 ? -7.953 12.602 -2.602 1 98.31 118 GLY A O 1
ATOM 903 N N . ALA A 1 119 ? -6.957 10.969 -1.462 1 98.5 119 ALA A N 1
ATOM 904 C CA . ALA A 1 119 ? -7.516 11.406 -0.187 1 98.5 119 ALA A CA 1
ATOM 905 C C . ALA A 1 119 ? -6.73 12.578 0.385 1 98.5 119 ALA A C 1
ATOM 907 O O . ALA A 1 119 ? -5.523 12.703 0.149 1 98.5 119 ALA A O 1
ATOM 908 N N . THR A 1 120 ? -7.375 13.406 1.092 1 98.88 120 THR A N 1
ATOM 909 C CA . THR A 1 120 ? -6.762 14.406 1.96 1 98.88 120 THR A CA 1
ATOM 910 C C . THR A 1 120 ? -6.926 14.023 3.428 1 98.88 120 THR A C 1
ATOM 912 O O . THR A 1 120 ? -8.039 13.742 3.883 1 98.88 120 THR A O 1
ATOM 915 N N . VAL A 1 121 ? -5.859 13.953 4.141 1 98.94 121 VAL A N 1
ATOM 916 C CA . VAL A 1 121 ? -5.902 13.75 5.586 1 98.94 121 VAL A CA 1
ATOM 917 C C . VAL A 1 121 ? -5.75 15.094 6.301 1 98.94 121 VAL A C 1
ATOM 919 O O . VAL A 1 121 ? -4.723 15.766 6.172 1 98.94 121 VAL A O 1
ATOM 922 N N . GLY A 1 122 ? -6.68 15.461 7.082 1 98.88 122 GLY A N 1
ATOM 923 C CA . GLY A 1 122 ? -6.789 16.797 7.645 1 98.88 122 GLY A CA 1
ATOM 924 C C . GLY A 1 122 ? -5.75 17.078 8.711 1 98.88 122 GLY A C 1
ATOM 925 O O . GLY A 1 122 ? -5.094 16.172 9.203 1 98.88 122 GLY A O 1
ATOM 926 N N . ARG A 1 123 ? -5.68 18.422 9.078 1 98.81 123 ARG A N 1
ATOM 927 C CA . ARG A 1 123 ? -4.719 18.875 10.078 1 98.81 123 ARG A CA 1
ATOM 928 C C . ARG A 1 123 ? -4.949 18.172 11.414 1 98.81 123 ARG A C 1
ATOM 930 O O . ARG A 1 123 ? -6.082 18.109 11.898 1 98.81 123 ARG A O 1
ATOM 937 N N . TYR A 1 124 ? -3.863 17.594 11.961 1 98.75 124 TYR A N 1
ATOM 938 C CA . TYR A 1 124 ? -3.824 16.984 13.281 1 98.75 124 TYR A CA 1
ATOM 939 C C . TYR A 1 124 ? -4.801 15.82 13.375 1 98.75 124 TYR A C 1
ATOM 941 O O . TYR A 1 124 ? -5.184 15.406 14.469 1 98.75 124 TYR A O 1
ATOM 949 N N . ALA A 1 125 ? -5.328 15.391 12.234 1 98.88 125 ALA A N 1
ATOM 950 C CA . ALA A 1 125 ? -6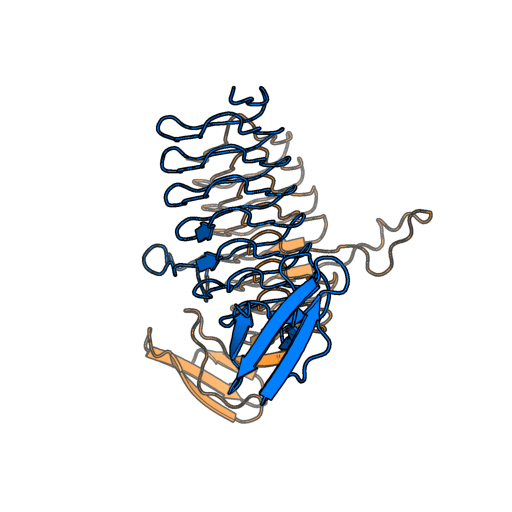.078 14.133 12.219 1 98.88 125 ALA A CA 1
ATOM 951 C C . ALA A 1 125 ? -5.211 12.969 12.688 1 98.88 125 ALA A C 1
ATOM 953 O O . ALA A 1 125 ? -3.982 13.039 12.617 1 98.88 125 ALA A O 1
ATOM 954 N N . PHE A 1 126 ? -5.906 11.953 13.164 1 98.88 126 PHE A N 1
ATOM 955 C CA . PHE A 1 126 ? -5.238 10.766 13.672 1 98.88 126 PHE A CA 1
ATOM 956 C C . PHE A 1 126 ? -5.805 9.508 13.023 1 98.88 126 PHE A C 1
ATOM 958 O O . PHE A 1 126 ? -6.941 9.117 13.305 1 98.88 126 PHE A O 1
ATOM 965 N N . VAL A 1 127 ? -4.996 8.906 12.172 1 98.94 127 VAL A N 1
ATOM 966 C CA . VAL A 1 127 ? -5.363 7.641 11.562 1 98.94 127 VAL A CA 1
ATOM 967 C C . VAL A 1 127 ? -4.828 6.484 12.406 1 98.94 127 VAL A C 1
ATOM 969 O O . VAL A 1 127 ? -3.617 6.352 12.594 1 98.94 127 VAL A O 1
ATOM 972 N N . GLY A 1 128 ? -5.688 5.645 12.875 1 98.81 128 GLY A N 1
ATOM 973 C CA . GLY A 1 128 ? -5.277 4.531 13.711 1 98.81 128 GLY A CA 1
ATOM 974 C C . GLY A 1 128 ? -4.465 3.49 12.961 1 98.81 128 GLY A C 1
ATOM 975 O O . GLY A 1 128 ? -4.488 3.445 11.727 1 98.81 128 GLY A O 1
ATOM 976 N N . ALA A 1 129 ? -3.764 2.662 13.789 1 98.75 129 ALA A N 1
ATOM 977 C CA . ALA A 1 129 ? -2.961 1.587 13.211 1 98.75 129 ALA A CA 1
ATOM 978 C C . ALA A 1 129 ? -3.83 0.631 12.398 1 98.75 129 ALA A C 1
ATOM 980 O O . ALA A 1 129 ? -4.949 0.303 12.805 1 98.75 129 ALA A O 1
ATOM 981 N N . GLY A 1 130 ? -3.299 0.264 11.219 1 98.62 130 GLY A N 1
ATOM 982 C CA . GLY A 1 130 ? -3.934 -0.754 10.398 1 98.62 130 GLY A CA 1
ATOM 983 C C . GLY A 1 130 ? -5.117 -0.231 9.609 1 98.62 130 GLY A C 1
ATOM 984 O O . GLY A 1 130 ? -5.703 -0.958 8.805 1 98.62 130 GLY A O 1
ATOM 985 N N . ALA A 1 131 ? -5.531 1.012 9.836 1 98.81 131 ALA A N 1
ATOM 986 C CA . ALA A 1 131 ? -6.73 1.537 9.195 1 98.81 131 ALA A CA 1
ATOM 987 C C . ALA A 1 131 ? -6.512 1.708 7.691 1 98.81 131 ALA A C 1
ATOM 989 O O . ALA A 1 131 ? -5.383 1.9 7.238 1 98.81 131 ALA A O 1
ATOM 990 N N . VAL A 1 132 ? -7.578 1.623 6.922 1 98.88 132 VAL A N 1
ATOM 991 C CA . VAL A 1 132 ? -7.539 1.916 5.492 1 98.88 132 VAL A CA 1
ATOM 992 C C . VAL A 1 132 ? -8.367 3.164 5.195 1 98.88 132 VAL A C 1
ATOM 994 O O . VAL A 1 132 ? -9.594 3.135 5.289 1 98.88 132 VAL A O 1
ATOM 997 N N . VAL A 1 133 ? -7.738 4.227 4.816 1 98.88 133 VAL A N 1
ATOM 998 C CA . VAL A 1 133 ? -8.383 5.5 4.496 1 98.88 133 VAL A CA 1
ATOM 999 C C . VAL A 1 133 ? -8.656 5.578 2.998 1 98.88 133 VAL A C 1
ATOM 1001 O O . VAL A 1 133 ? -7.727 5.621 2.189 1 98.88 133 VAL A O 1
ATOM 1004 N N . ASN A 1 134 ? -9.93 5.641 2.676 1 98.25 134 ASN A N 1
ATOM 1005 C CA . ASN A 1 134 ? -10.281 5.703 1.263 1 98.25 134 ASN A CA 1
ATOM 1006 C C . ASN A 1 134 ? -11.125 6.938 0.952 1 98.25 134 ASN A C 1
ATOM 1008 O O . ASN A 1 134 ? -11.727 7.031 -0.119 1 98.25 134 ASN A O 1
ATOM 1012 N N . LYS A 1 135 ? -11.312 7.793 1.902 1 98.12 135 LYS A N 1
ATOM 1013 C CA . LYS A 1 135 ? -11.945 9.102 1.758 1 98.12 135 LYS A CA 1
ATOM 1014 C C . LYS A 1 135 ? -11.234 10.156 2.598 1 98.12 135 LYS A C 1
ATOM 1016 O O . LYS A 1 135 ? -10.375 9.828 3.42 1 98.12 135 LYS A O 1
ATOM 1021 N N . ASP A 1 136 ? -11.609 11.391 2.352 1 98.81 136 ASP A N 1
ATOM 1022 C CA . ASP A 1 136 ? -10.977 12.484 3.084 1 98.81 136 ASP A CA 1
ATOM 1023 C C . ASP A 1 136 ? -11.227 12.352 4.586 1 98.81 136 ASP A C 1
ATOM 1025 O O . ASP A 1 136 ? -12.297 11.898 5.004 1 98.81 136 ASP A O 1
ATOM 1029 N N . VAL A 1 137 ? -10.336 12.75 5.398 1 98.88 137 VAL A N 1
ATOM 1030 C CA . VAL A 1 137 ? -10.414 12.766 6.855 1 98.88 137 VAL A CA 1
ATOM 1031 C C . VAL A 1 137 ? -10.422 14.211 7.355 1 98.88 137 VAL A C 1
ATOM 1033 O O . VAL A 1 137 ? -9.508 14.984 7.066 1 98.88 137 VAL A O 1
ATOM 1036 N N . PRO A 1 138 ? -11.398 14.594 8.109 1 98.62 138 PRO A N 1
ATOM 1037 C CA . PRO A 1 138 ? -11.477 15.977 8.594 1 98.62 138 PRO A CA 1
ATOM 1038 C C . PRO A 1 138 ? -10.336 16.328 9.539 1 98.62 138 PRO A C 1
ATOM 1040 O O . PRO A 1 138 ? -9.703 15.438 10.117 1 98.62 138 PRO A O 1
ATOM 1043 N N . ASP A 1 139 ? -10.133 17.672 9.703 1 98.62 139 ASP A N 1
ATOM 1044 C CA . ASP A 1 139 ? -9.211 18.141 10.734 1 98.62 139 ASP A CA 1
ATOM 1045 C C . ASP A 1 139 ? -9.578 17.578 12.102 1 98.62 139 ASP A C 1
ATOM 1047 O O . ASP A 1 139 ? -10.758 17.484 12.445 1 98.62 139 ASP A O 1
ATOM 1051 N N . PHE A 1 140 ? -8.594 17.078 12.836 1 98.75 140 PHE A N 1
ATOM 1052 C CA . PHE A 1 140 ? -8.695 16.672 14.234 1 98.75 140 PHE A CA 1
ATOM 1053 C C . PHE A 1 140 ? -9.453 15.352 14.359 1 98.75 140 PHE A C 1
ATOM 1055 O O . PHE A 1 140 ? -9.695 14.867 15.469 1 98.75 140 PHE A O 1
ATOM 1062 N N . ALA A 1 141 ? -9.859 14.727 13.266 1 98.75 141 ALA A N 1
ATOM 1063 C CA . ALA A 1 141 ? -10.648 13.5 13.336 1 98.75 141 ALA A CA 1
ATOM 1064 C C . ALA A 1 141 ? -9.773 12.312 13.734 1 98.75 141 ALA A C 1
ATOM 1066 O O . ALA A 1 141 ? -8.625 12.203 13.305 1 98.75 141 ALA A O 1
ATOM 1067 N N . LEU A 1 142 ? -10.312 11.484 14.508 1 98.81 142 LEU A N 1
ATOM 1068 C CA . LEU A 1 142 ? -9.773 10.156 14.781 1 98.81 142 LEU A CA 1
ATOM 1069 C C . LEU A 1 142 ? -10.5 9.094 13.961 1 98.81 142 LEU A C 1
ATOM 1071 O O . LEU A 1 142 ? -11.703 8.898 14.125 1 98.81 142 LEU A O 1
ATOM 1075 N N . VAL A 1 143 ? -9.742 8.367 13.109 1 98.88 143 VAL A N 1
ATOM 1076 C CA . VAL A 1 143 ? -10.375 7.348 12.281 1 98.88 143 VAL A CA 1
ATOM 1077 C C . VAL A 1 143 ? -9.688 6.004 12.492 1 98.88 143 VAL A C 1
ATOM 1079 O O . VAL A 1 143 ? -8.469 5.949 12.695 1 98.88 143 VAL A O 1
ATOM 1082 N N . VAL A 1 144 ? -10.461 4.859 12.422 1 98.69 144 VAL A N 1
ATOM 1083 C CA . VAL A 1 144 ? -9.945 3.508 12.609 1 98.69 144 VAL A CA 1
ATOM 1084 C C . VAL A 1 144 ? -10.719 2.529 11.727 1 98.69 144 VAL A C 1
ATOM 1086 O O . VAL A 1 144 ? -11.789 2.859 11.219 1 98.69 144 VAL A O 1
ATOM 1089 N N . GLY A 1 145 ? -10.023 1.406 11.43 1 98.31 145 GLY A N 1
ATOM 1090 C CA . GLY A 1 145 ? -10.758 0.311 10.812 1 98.31 145 GLY A CA 1
ATOM 1091 C C . GLY A 1 145 ? -10.523 0.194 9.32 1 98.31 145 GLY A C 1
ATOM 1092 O O . GLY A 1 145 ? -9.75 0.968 8.75 1 98.31 145 GLY A O 1
ATOM 1093 N N . VAL A 1 146 ? -11.172 -0.853 8.648 1 97.75 146 VAL A N 1
ATOM 1094 C CA . VAL A 1 146 ? -11.055 -1.186 7.23 1 97.75 146 VAL A CA 1
ATOM 1095 C C . VAL A 1 146 ? -12.445 -1.386 6.629 1 97.75 146 VAL A C 1
ATOM 1097 O O . VAL A 1 146 ? -13.086 -2.414 6.855 1 97.75 146 VAL A O 1
ATOM 1100 N N . PRO A 1 147 ? -12.977 -0.471 5.973 1 97.06 147 PRO A N 1
ATOM 1101 C CA . PRO A 1 147 ? -12.438 0.871 5.738 1 97.06 147 PRO A CA 1
ATOM 1102 C C . PRO A 1 147 ? -12.484 1.75 6.988 1 97.06 147 PRO A C 1
ATOM 1104 O O . PRO A 1 147 ? -13.195 1.434 7.945 1 97.06 147 PRO A O 1
ATOM 1107 N N . ALA A 1 148 ? -11.727 2.779 6.91 1 98.44 148 ALA A N 1
ATOM 1108 C CA . ALA A 1 148 ? -11.617 3.67 8.062 1 98.44 148 ALA A CA 1
ATOM 1109 C C . ALA A 1 148 ? -12.922 4.406 8.32 1 98.44 148 ALA A C 1
ATOM 1111 O O . ALA A 1 148 ? -13.586 4.863 7.379 1 98.44 148 ALA A O 1
ATOM 1112 N N . ARG A 1 149 ? -13.305 4.516 9.594 1 98.38 149 ARG A N 1
ATOM 1113 C CA . ARG A 1 149 ? -14.43 5.316 10.062 1 98.38 149 ARG A CA 1
ATOM 1114 C C . ARG A 1 149 ? -14.008 6.234 11.203 1 98.38 149 ARG A C 1
ATOM 1116 O O . ARG A 1 149 ? -13.156 5.871 12.016 1 98.38 149 ARG A O 1
ATOM 1123 N N . GLN A 1 150 ? -14.68 7.324 11.211 1 98.44 150 GLN A N 1
ATOM 1124 C CA . GLN A 1 150 ? -14.398 8.25 12.297 1 98.44 150 GLN A CA 1
ATOM 1125 C C . GLN A 1 150 ? -15.07 7.805 13.594 1 98.44 150 GLN A C 1
ATOM 1127 O O . GLN A 1 150 ? -16.266 7.484 13.602 1 98.44 150 GLN A O 1
ATOM 1132 N N . ILE A 1 151 ? -14.305 7.879 14.641 1 98.56 151 ILE A N 1
ATOM 1133 C CA . ILE A 1 151 ? -14.898 7.445 15.898 1 98.56 151 ILE A CA 1
ATOM 1134 C C . ILE A 1 151 ? -14.781 8.555 16.938 1 98.56 151 ILE A C 1
ATOM 1136 O O . ILE A 1 151 ? -15.273 8.422 18.062 1 98.56 151 ILE A O 1
ATOM 1140 N N . GLY A 1 152 ? -14.094 9.602 16.594 1 98.31 152 GLY A N 1
ATOM 1141 C CA . GLY A 1 152 ? -13.938 10.688 17.547 1 98.31 152 GLY A CA 1
ATOM 1142 C C . GLY A 1 152 ? -13.062 11.82 17.031 1 98.31 152 GLY A C 1
ATOM 1143 O O . GLY A 1 152 ? -12.906 11.977 15.82 1 98.31 152 GLY A O 1
ATOM 1144 N N . TRP A 1 153 ? -12.633 12.656 18 1 98.44 153 TRP A N 1
ATOM 1145 C CA . TRP A 1 153 ? -11.797 13.82 17.719 1 98.44 153 TRP A CA 1
ATOM 1146 C C . TRP A 1 153 ? -10.531 13.797 18.562 1 98.44 153 TRP A C 1
ATOM 1148 O O . TRP A 1 153 ? -10.523 13.273 19.672 1 98.44 153 TRP A O 1
ATOM 1158 N N . MET A 1 154 ? -9.5 14.336 18.016 1 98.44 154 MET A N 1
ATOM 1159 C CA . MET A 1 154 ? -8.18 14.32 18.641 1 98.44 154 MET A CA 1
ATOM 1160 C C . MET A 1 154 ? -7.633 15.734 18.781 1 98.44 154 MET A C 1
ATOM 1162 O O . MET A 1 154 ? -7.762 16.547 17.859 1 98.44 154 MET A O 1
ATOM 1166 N N . SER A 1 155 ? -7.039 16.016 19.922 1 98.19 155 SER A N 1
ATOM 1167 C CA . SER A 1 155 ? -6.375 17.297 20.109 1 98.19 155 SER A CA 1
ATOM 1168 C C . SER A 1 155 ? -5.039 17.344 19.375 1 98.19 155 SER A C 1
ATOM 1170 O O . SER A 1 155 ? -4.512 16.297 18.969 1 98.19 155 SER A O 1
ATOM 1172 N N . ARG A 1 156 ? -4.434 18.547 19.297 1 97.62 156 ARG A N 1
ATOM 1173 C CA . ARG A 1 156 ? -3.111 18.703 18.688 1 97.62 156 ARG A CA 1
ATOM 1174 C C . ARG A 1 156 ? -2.057 17.953 19.5 1 97.62 156 ARG A C 1
ATOM 1176 O O . ARG A 1 156 ? -1.012 17.578 18.953 1 97.62 156 ARG A O 1
ATOM 1183 N N . HIS A 1 157 ? -2.307 17.719 20.734 1 97.19 157 HIS A N 1
ATOM 1184 C CA . HIS A 1 157 ? -1.392 17.047 21.641 1 97.19 157 HIS A CA 1
ATOM 1185 C C . HIS A 1 157 ? -1.475 15.523 21.484 1 97.19 157 HIS A C 1
ATOM 1187 O O . HIS A 1 157 ? -0.57 14.805 21.906 1 97.19 157 HIS A O 1
ATOM 1193 N N . GLY A 1 158 ? -2.621 15.031 20.906 1 97.19 158 GLY A N 1
ATOM 1194 C CA . GLY A 1 158 ? -2.795 13.602 20.703 1 97.19 158 GLY A CA 1
ATOM 1195 C C . GLY A 1 158 ? -3.73 12.969 21.719 1 97.19 158 GLY A C 1
ATOM 1196 O O . GLY A 1 158 ? -3.641 11.773 22 1 97.19 158 GLY A O 1
ATOM 1197 N N . GLU A 1 159 ? -4.551 13.805 22.281 1 97.06 159 GLU A N 1
ATOM 1198 C CA . GLU A 1 159 ? -5.543 13.312 23.234 1 97.06 159 GLU A CA 1
ATOM 1199 C C . GLU A 1 159 ? -6.938 13.281 22.609 1 97.06 159 GLU A C 1
ATOM 1201 O O . GLU A 1 159 ? -7.332 14.219 21.922 1 97.06 159 GLU A O 1
ATOM 1206 N N . GLN A 1 160 ? -7.613 12.203 22.922 1 97.69 160 GLN A N 1
ATOM 1207 C CA . GLN A 1 160 ? -8.992 12.172 22.453 1 97.69 160 GLN A CA 1
ATOM 1208 C C . GLN A 1 160 ? -9.844 13.219 23.172 1 97.69 160 GLN A C 1
ATOM 1210 O O . GLN A 1 160 ? -9.758 13.352 24.391 1 97.69 160 GLN A O 1
ATOM 1215 N N . LEU A 1 161 ? -10.633 13.875 22.422 1 98.19 161 LEU A N 1
ATOM 1216 C CA . LEU A 1 161 ? -11.461 14.938 22.969 1 98.19 161 LEU A CA 1
ATOM 1217 C C . LEU A 1 161 ? -12.852 14.414 23.328 1 98.19 161 LEU A C 1
ATOM 1219 O O . LEU A 1 161 ? -13.398 13.562 22.625 1 98.19 161 LEU A O 1
ATOM 1223 N N . ASP A 1 162 ? -13.398 14.922 24.422 1 97.75 162 ASP A N 1
ATOM 1224 C CA . ASP A 1 162 ? -14.766 14.586 24.812 1 97.75 162 ASP A CA 1
ATOM 1225 C C . ASP A 1 162 ? -15.773 15.406 24.016 1 97.75 162 ASP A C 1
ATOM 1227 O O . ASP A 1 162 ? -16.391 16.344 24.547 1 97.75 162 ASP A O 1
ATOM 1231 N N . LEU A 1 163 ? -15.953 15.078 22.781 1 97.94 163 LEU A N 1
ATOM 1232 C CA . LEU A 1 163 ? -16.891 15.711 21.844 1 97.94 163 LEU A CA 1
ATOM 1233 C C . LEU A 1 163 ? -17.766 14.656 21.172 1 97.94 163 LEU A C 1
ATOM 1235 O O . LEU A 1 163 ? -17.312 13.531 20.922 1 97.94 163 LEU A O 1
ATOM 1239 N N . PRO A 1 164 ? -19.047 15.039 20.922 1 97.06 164 PRO A N 1
ATOM 1240 C CA . PRO A 1 164 ? -19.812 14.125 20.078 1 97.06 164 PRO A CA 1
ATOM 1241 C C . PRO A 1 164 ? -19.266 14.023 18.656 1 97.06 164 PRO A C 1
ATOM 1243 O O . PRO A 1 164 ? -18.547 14.922 18.203 1 97.06 164 PRO A O 1
ATOM 1246 N N . LEU A 1 165 ? -19.5 12.914 18.047 1 96 165 LEU A N 1
ATOM 1247 C CA . LEU A 1 165 ? -19 12.711 16.688 1 96 165 LEU A CA 1
ATOM 1248 C C . LEU A 1 165 ? -19.562 13.773 15.742 1 96 165 LEU A C 1
ATOM 1250 O O . LEU A 1 165 ? -18.844 14.289 14.883 1 96 165 LEU A O 1
ATOM 1254 N N . ALA A 1 166 ? -20.797 14.047 15.891 1 93.19 166 ALA A N 1
ATOM 1255 C CA . ALA A 1 166 ? -21.484 15.031 15.062 1 93.19 166 ALA A CA 1
ATOM 1256 C C . ALA A 1 166 ? -22.234 16.047 15.914 1 93.19 166 ALA A C 1
ATOM 1258 O O . ALA A 1 166 ? -22.5 15.797 17.094 1 93.19 166 ALA A O 1
ATOM 1259 N N . GLY A 1 167 ? -22.562 17.125 15.289 1 94.31 167 GLY A N 1
ATOM 1260 C CA . GLY A 1 167 ? -23.312 18.156 15.992 1 94.31 167 GLY A CA 1
ATOM 1261 C C . GLY A 1 167 ? -22.438 19.266 16.531 1 94.31 167 GLY A C 1
ATOM 1262 O O . GLY A 1 167 ? -21.578 19.797 15.82 1 94.31 167 GLY A O 1
ATOM 1263 N N . ASN A 1 168 ? -22.797 19.719 17.688 1 97.25 168 ASN A N 1
ATOM 1264 C CA . ASN A 1 168 ? -22.109 20.844 18.297 1 97.25 168 ASN A CA 1
ATOM 1265 C C . ASN A 1 168 ? -21.578 20.484 19.688 1 97.25 168 ASN A C 1
ATOM 1267 O O . ASN A 1 168 ? -22.109 19.578 20.344 1 97.25 168 ASN A O 1
ATOM 1271 N N . GLY A 1 169 ? -20.422 21.094 20.016 1 97.06 169 GLY A N 1
ATOM 1272 C CA . GLY A 1 169 ? -19.844 20.859 21.328 1 97.06 169 GLY A CA 1
ATOM 1273 C C . GLY A 1 169 ? -18.531 21.578 21.547 1 97.06 169 GLY A C 1
ATOM 1274 O O . GLY A 1 169 ? -18.016 22.234 20.641 1 97.06 169 GLY A O 1
ATOM 1275 N N . GLN A 1 170 ? -18.125 21.625 22.766 1 98 170 GLN A N 1
ATOM 1276 C CA . GLN A 1 170 ? -16.812 22.172 23.125 1 98 170 GLN A CA 1
ATOM 1277 C C . GLN A 1 170 ? -16.094 21.25 24.125 1 98 170 GLN A C 1
ATOM 1279 O O . GLN A 1 170 ? -16.734 20.609 24.953 1 98 170 GLN A O 1
ATOM 1284 N N . ALA A 1 171 ? -14.781 21.203 24 1 98 171 ALA A N 1
ATOM 1285 C CA . ALA A 1 171 ? -13.969 20.422 24.922 1 98 171 ALA A CA 1
ATOM 1286 C C . ALA A 1 171 ? -12.562 21 25.031 1 98 171 ALA A C 1
ATOM 1288 O O . ALA A 1 171 ? -12.062 21.625 24.109 1 98 171 ALA A O 1
ATOM 1289 N N . ARG A 1 172 ? -11.953 20.828 26.109 1 97.94 172 ARG A N 1
ATOM 1290 C CA . ARG A 1 172 ? -10.57 21.25 26.312 1 97.94 172 ARG A CA 1
ATOM 1291 C C . ARG A 1 172 ? -9.641 20.031 26.359 1 97.94 172 ARG A C 1
ATOM 1293 O O . ARG A 1 172 ? -9.984 19 26.938 1 97.94 172 ARG A O 1
ATOM 1300 N N . CYS A 1 173 ? -8.477 20.141 25.844 1 97.75 173 CYS A N 1
ATOM 1301 C CA . CYS A 1 173 ? -7.453 19.125 26 1 97.75 173 CYS A CA 1
ATOM 1302 C C . CYS A 1 173 ? -6.984 19.031 27.453 1 97.75 173 CYS A C 1
ATOM 1304 O O . CYS A 1 173 ? -6.559 20.047 28.016 1 97.75 173 CYS A O 1
ATOM 1306 N N . PRO A 1 174 ? -7.023 17.891 27.969 1 95.69 174 PRO A N 1
ATOM 1307 C CA . PRO A 1 174 ? -6.652 17.781 29.391 1 95.69 174 PRO A CA 1
ATOM 1308 C C . PRO A 1 174 ? -5.18 18.094 29.641 1 95.69 174 PRO A C 1
ATOM 1310 O O . PRO A 1 174 ? -4.801 18.422 30.766 1 95.69 174 PRO A O 1
ATOM 1313 N N . HIS A 1 175 ? -4.348 18.062 28.656 1 96.19 175 HIS A N 1
ATOM 1314 C CA . HIS A 1 175 ? -2.916 18.25 28.844 1 96.19 175 HIS A CA 1
ATOM 1315 C C . HIS A 1 175 ? -2.525 19.703 28.594 1 96.19 175 HIS A C 1
ATOM 1317 O O . HIS A 1 175 ? -1.73 20.281 29.359 1 96.19 175 HIS A O 1
ATOM 1323 N N . THR A 1 176 ? -3.07 20.328 27.547 1 96.88 176 THR A N 1
ATOM 1324 C CA . THR A 1 176 ? -2.602 21.656 27.172 1 96.88 176 THR A CA 1
ATOM 1325 C C . THR A 1 176 ? -3.594 22.734 27.609 1 96.88 176 THR A C 1
ATOM 1327 O O . THR A 1 176 ? -3.256 23.922 27.656 1 96.88 176 THR A O 1
ATOM 1330 N N . GLY A 1 177 ? -4.789 22.297 27.812 1 97.12 177 GLY A N 1
ATOM 1331 C CA . GLY A 1 177 ? -5.832 23.25 28.156 1 97.12 177 GLY A CA 1
ATOM 1332 C C . GLY A 1 177 ? -6.41 23.969 26.953 1 97.12 177 GLY A C 1
ATOM 1333 O O . GLY A 1 177 ? -7.324 24.781 27.078 1 97.12 177 GLY A O 1
ATOM 1334 N N . ASP A 1 178 ? -5.98 23.688 25.75 1 97.5 178 ASP A N 1
ATOM 1335 C CA . ASP A 1 178 ? -6.48 24.297 24.531 1 97.5 178 ASP A CA 1
ATOM 1336 C C . ASP A 1 178 ? -7.965 24 24.328 1 97.5 178 ASP A C 1
ATOM 1338 O O . ASP A 1 178 ? -8.414 22.875 24.578 1 97.5 178 ASP A O 1
ATOM 1342 N N . LEU A 1 179 ? -8.727 24.984 23.891 1 98.25 179 LEU A N 1
ATOM 1343 C CA . LEU A 1 179 ? -10.164 24.844 23.672 1 98.25 179 LEU A CA 1
ATOM 1344 C C . LEU A 1 179 ? -10.445 24.422 22.234 1 98.25 179 LEU A C 1
ATOM 1346 O O . LEU A 1 179 ? -9.898 25.016 21.297 1 98.25 179 LEU A O 1
ATOM 1350 N N . TYR A 1 180 ? -11.25 23.375 22.078 1 98.5 180 TYR A N 1
ATOM 1351 C CA . TYR A 1 180 ? -11.727 22.906 20.781 1 98.5 180 TYR A CA 1
ATOM 1352 C C . TYR A 1 180 ? -13.234 23.062 20.656 1 98.5 180 TYR A C 1
ATOM 1354 O O . TYR A 1 180 ? -13.977 22.719 21.578 1 98.5 180 TYR A O 1
ATOM 1362 N N . ILE A 1 181 ? -13.68 23.547 19.5 1 98.44 181 ILE A N 1
ATOM 1363 C CA . ILE A 1 181 ? -15.086 23.828 19.266 1 98.44 181 ILE A CA 1
ATOM 1364 C C . ILE A 1 181 ? -15.578 23.016 18.062 1 98.44 181 ILE A C 1
ATOM 1366 O O . ILE A 1 181 ? -14.977 23.062 16.984 1 98.44 181 ILE A O 1
ATOM 1370 N N . LEU A 1 182 ? -16.562 22.234 18.281 1 97.88 182 LEU A N 1
ATOM 1371 C CA . LEU A 1 182 ? -17.234 21.5 17.203 1 97.88 182 LEU A CA 1
ATOM 1372 C C . LEU A 1 182 ? -18.531 22.219 16.797 1 97.88 182 LEU A C 1
ATOM 1374 O O . LEU A 1 182 ? -19.422 22.406 17.625 1 97.88 182 LEU A O 1
ATOM 1378 N N . GLU A 1 183 ? -18.609 22.578 15.547 1 96.62 183 GLU A N 1
ATOM 1379 C CA . GLU A 1 183 ? -19.797 23.219 15 1 96.62 183 GLU A CA 1
ATOM 1380 C C . GLU A 1 183 ? -20.172 22.641 13.641 1 96.62 183 GLU A C 1
ATOM 1382 O O . GLU A 1 183 ? -19.375 22.703 12.695 1 96.62 183 GLU A O 1
ATOM 1387 N N . ASN A 1 184 ? -21.438 22.047 13.484 1 93.69 184 ASN A N 1
ATOM 1388 C CA . ASN A 1 184 ? -21.922 21.469 12.242 1 93.69 184 ASN A CA 1
ATOM 1389 C C . ASN A 1 184 ? -20.938 20.422 11.688 1 93.69 184 ASN A C 1
ATOM 1391 O O . ASN A 1 184 ? -20.641 20.438 10.492 1 93.69 184 ASN A O 1
ATOM 1395 N N . GLY A 1 185 ? -20.266 19.781 12.602 1 91.75 185 GLY A N 1
ATOM 1396 C CA . GLY A 1 185 ? -19.406 18.672 12.219 1 91.75 185 GLY A CA 1
ATOM 1397 C C . GLY A 1 185 ? -17.969 19.094 11.93 1 91.75 185 GLY A C 1
ATOM 1398 O O . GLY A 1 185 ? -17.172 18.297 11.43 1 91.75 185 GLY A O 1
ATOM 1399 N N . VAL A 1 186 ? -17.75 20.328 12.195 1 95.81 186 VAL A N 1
ATOM 1400 C CA . VAL A 1 186 ? -16.406 20.844 11.953 1 95.81 186 VAL A CA 1
ATOM 1401 C C . VAL A 1 186 ? -15.734 21.188 13.281 1 95.81 186 VAL A C 1
ATOM 1403 O O . VAL A 1 186 ? -16.266 21.984 14.055 1 95.81 186 VAL A O 1
ATOM 1406 N N . CYS A 1 187 ? -14.594 20.547 13.539 1 97.81 187 CYS A N 1
ATOM 1407 C CA . CYS A 1 187 ? -13.844 20.797 14.758 1 97.81 187 CYS A CA 1
ATOM 1408 C C . CYS A 1 187 ? -12.719 21.781 14.508 1 97.81 187 CYS A C 1
ATOM 1410 O O . CYS A 1 187 ? -11.984 21.672 13.523 1 97.81 187 CYS A O 1
ATOM 1412 N N . ARG A 1 188 ? -12.547 22.781 15.43 1 97.56 188 ARG A N 1
ATOM 1413 C CA . ARG A 1 188 ? -11.492 23.781 15.305 1 97.56 188 ARG A CA 1
ATOM 1414 C C . ARG A 1 188 ? -10.945 24.172 16.672 1 97.56 188 ARG A C 1
ATOM 1416 O O . ARG A 1 188 ? -11.602 23.953 17.703 1 97.56 188 ARG A O 1
ATOM 1423 N N . LEU A 1 189 ? -9.781 24.75 16.719 1 96.19 189 LEU A N 1
ATOM 1424 C CA . LEU A 1 189 ? -9.211 25.328 17.922 1 96.19 189 LEU A CA 1
ATOM 1425 C C . LEU A 1 189 ? -9.891 26.641 18.266 1 96.19 189 LEU A C 1
ATOM 1427 O O . LEU A 1 189 ? -10.102 27.484 17.391 1 96.19 189 LEU A O 1
ATOM 1431 N N . GLY A 1 190 ? -10.273 26.703 19.484 1 91.69 190 GLY A N 1
ATOM 1432 C CA . GLY A 1 190 ? -10.898 27.922 19.984 1 91.69 190 GLY A CA 1
ATOM 1433 C C . GLY A 1 190 ? -9.891 29.016 20.266 1 91.69 190 GLY A C 1
ATOM 1434 O O . GLY A 1 190 ? -8.695 28.766 20.406 1 91.69 190 GLY A O 1
ATOM 1435 N N . GLU A 1 191 ? -10.32 30.266 20.125 1 79.94 191 GLU A N 1
ATOM 1436 C CA . GLU A 1 191 ? -9.539 31.438 20.516 1 79.94 191 GLU A CA 1
ATOM 1437 C C . GLU A 1 191 ? -9.367 31.5 22.031 1 79.94 191 GLU A C 1
ATOM 1439 O O . GLU A 1 191 ? -10.234 31.047 22.781 1 79.94 191 GLU A O 1
ATOM 1444 N N . MET B 1 1 ? 16.812 -6.359 -22.359 1 88.75 1 MET B N 1
ATOM 1445 C CA . MET B 1 1 ? 17.828 -6.855 -21.438 1 88.75 1 MET B CA 1
ATOM 1446 C C . MET B 1 1 ? 17.391 -6.703 -19.984 1 88.75 1 MET B C 1
ATOM 1448 O O . MET B 1 1 ? 16.688 -5.746 -19.641 1 88.75 1 MET B O 1
ATOM 1452 N N . THR B 1 2 ? 17.641 -7.793 -19.188 1 93.31 2 THR B N 1
ATOM 1453 C CA . THR B 1 2 ? 17.328 -7.785 -17.75 1 93.31 2 THR B CA 1
ATOM 1454 C C . THR B 1 2 ? 18.188 -6.758 -17.016 1 93.31 2 THR B C 1
ATOM 1456 O O . THR B 1 2 ? 19.391 -6.668 -17.266 1 93.31 2 THR B O 1
ATOM 1459 N N . THR B 1 3 ? 17.578 -5.844 -16.328 1 97.19 3 THR B N 1
ATOM 1460 C CA . THR B 1 3 ? 18.297 -4.848 -15.547 1 97.19 3 THR B CA 1
ATOM 1461 C C . THR B 1 3 ? 18.25 -5.195 -14.062 1 97.19 3 THR B C 1
ATOM 1463 O O . THR B 1 3 ? 17.172 -5.309 -13.477 1 97.19 3 THR B O 1
ATOM 1466 N N . ILE B 1 4 ? 19.438 -5.352 -13.422 1 98.5 4 ILE B N 1
ATOM 1467 C CA . ILE B 1 4 ? 19.547 -5.676 -12 1 98.5 4 ILE B CA 1
ATOM 1468 C C . ILE B 1 4 ? 20.328 -4.574 -11.281 1 98.5 4 ILE B C 1
ATOM 1470 O O . ILE B 1 4 ? 21.5 -4.348 -11.562 1 98.5 4 ILE B O 1
ATOM 1474 N N . HIS B 1 5 ? 19.656 -3.852 -10.375 1 98.56 5 HIS B N 1
ATOM 1475 C CA . HIS B 1 5 ? 20.344 -2.801 -9.633 1 98.56 5 HIS B CA 1
ATOM 1476 C C . HIS B 1 5 ? 21.547 -3.355 -8.883 1 98.56 5 HIS B C 1
ATOM 1478 O O . HIS B 1 5 ? 21.5 -4.457 -8.336 1 98.56 5 HIS B O 1
ATOM 1484 N N . PRO B 1 6 ? 22.594 -2.617 -8.719 1 98.19 6 PRO B N 1
ATOM 1485 C CA . PRO B 1 6 ? 23.828 -3.119 -8.125 1 98.19 6 PRO B CA 1
ATOM 1486 C C . PRO B 1 6 ? 23.656 -3.537 -6.668 1 98.19 6 PRO B C 1
ATOM 1488 O O . PRO B 1 6 ? 24.438 -4.352 -6.156 1 98.19 6 PRO B O 1
ATOM 1491 N N . THR B 1 7 ? 22.641 -3.016 -5.992 1 98.31 7 THR B N 1
ATOM 1492 C CA . THR B 1 7 ? 22.469 -3.338 -4.582 1 98.31 7 THR B CA 1
ATOM 1493 C C . THR B 1 7 ? 21.641 -4.609 -4.414 1 98.31 7 THR B C 1
ATOM 1495 O O . THR B 1 7 ? 21.5 -5.121 -3.305 1 98.31 7 THR B O 1
ATOM 1498 N N . ALA B 1 8 ? 21.031 -5.09 -5.449 1 98.69 8 ALA B N 1
ATOM 1499 C CA . ALA B 1 8 ? 20.234 -6.309 -5.383 1 98.69 8 ALA B CA 1
ATOM 1500 C C . ALA B 1 8 ? 21.125 -7.547 -5.27 1 98.69 8 ALA B C 1
ATOM 1502 O O . ALA B 1 8 ? 22.25 -7.547 -5.746 1 98.69 8 ALA B O 1
ATOM 1503 N N . ILE B 1 9 ? 20.641 -8.586 -4.625 1 98.81 9 ILE B N 1
ATOM 1504 C CA . ILE B 1 9 ? 21.328 -9.867 -4.496 1 98.81 9 ILE B CA 1
ATOM 1505 C C . ILE B 1 9 ? 20.531 -10.953 -5.215 1 98.81 9 ILE B C 1
ATOM 1507 O O . ILE B 1 9 ? 19.375 -11.219 -4.863 1 98.81 9 ILE B O 1
ATOM 1511 N N . VAL B 1 10 ? 21.125 -11.555 -6.23 1 98.81 10 VAL B N 1
ATOM 1512 C CA . VAL B 1 10 ? 20.547 -12.688 -6.949 1 98.81 10 VAL B CA 1
ATOM 1513 C C . VAL B 1 10 ? 21.422 -13.922 -6.758 1 98.81 10 VAL B C 1
ATOM 1515 O O . VAL B 1 10 ? 22.562 -13.961 -7.23 1 98.81 10 VAL B O 1
ATOM 1518 N N . ASP B 1 11 ? 20.891 -14.836 -6.102 1 98.88 11 ASP B N 1
ATOM 1519 C CA . ASP B 1 11 ? 21.672 -16.031 -5.809 1 98.88 11 ASP B CA 1
ATOM 1520 C C . ASP B 1 11 ? 21.859 -16.891 -7.062 1 98.88 11 ASP B C 1
ATOM 1522 O O . ASP B 1 11 ? 21.031 -16.859 -7.969 1 98.88 11 ASP B O 1
ATOM 1526 N N . GLU B 1 12 ? 22.906 -17.703 -7.023 1 98.62 12 GLU B N 1
ATOM 1527 C CA . GLU B 1 12 ? 23.188 -18.609 -8.133 1 98.62 12 GLU B CA 1
ATOM 1528 C C . GLU B 1 12 ? 22.047 -19.594 -8.328 1 98.62 12 GLU B C 1
ATOM 1530 O O . GLU B 1 12 ? 21.547 -20.172 -7.359 1 98.62 12 GLU B O 1
ATOM 1535 N N . GLY B 1 13 ? 21.625 -19.719 -9.539 1 98.62 13 GLY B N 1
ATOM 1536 C CA . GLY B 1 13 ? 20.594 -20.672 -9.883 1 98.62 13 GLY B CA 1
ATOM 1537 C C . GLY B 1 13 ? 19.266 -20.031 -10.234 1 98.62 13 GLY B C 1
ATOM 1538 O O . GLY B 1 13 ? 18.422 -20.641 -10.875 1 98.62 13 GLY B O 1
ATOM 1539 N N . ALA B 1 14 ? 19.047 -18.844 -9.703 1 98.69 14 ALA B N 1
ATOM 1540 C CA . ALA B 1 14 ? 17.812 -18.125 -10.016 1 98.69 14 ALA B CA 1
ATOM 1541 C C . ALA B 1 14 ? 17.672 -17.906 -11.523 1 98.69 14 ALA B C 1
ATOM 1543 O O . ALA B 1 14 ? 18.672 -17.688 -12.219 1 98.69 14 ALA B O 1
ATOM 1544 N N . ARG B 1 15 ? 16.484 -18.016 -12.023 1 98.69 15 ARG B N 1
ATOM 1545 C CA . ARG B 1 15 ? 16.188 -17.75 -13.43 1 98.69 15 ARG B CA 1
ATOM 1546 C C . ARG B 1 15 ? 15.297 -16.516 -13.586 1 98.69 15 ARG B C 1
ATOM 1548 O O . ARG B 1 15 ? 14.211 -16.453 -13.008 1 98.69 15 ARG B O 1
ATOM 1555 N N . ILE B 1 16 ? 15.766 -15.555 -14.344 1 98.62 16 ILE B N 1
ATOM 1556 C CA . ILE B 1 16 ? 15.039 -14.312 -14.57 1 98.62 16 ILE B CA 1
ATOM 1557 C C . ILE B 1 16 ? 14.891 -14.07 -16.078 1 98.62 16 ILE B C 1
ATOM 1559 O O . ILE B 1 16 ? 15.883 -14.031 -16.797 1 98.62 16 ILE B O 1
ATOM 1563 N N . GLY B 1 17 ? 13.672 -13.906 -16.453 1 98.69 17 GLY B N 1
ATOM 1564 C CA . GLY B 1 17 ? 13.375 -13.734 -17.859 1 98.69 17 GLY B CA 1
ATOM 1565 C C . GLY B 1 17 ? 13.828 -12.391 -18.406 1 98.69 17 GLY B C 1
ATOM 1566 O O . GLY B 1 17 ? 14.133 -11.477 -17.641 1 98.69 17 GLY B O 1
ATOM 1567 N N . ALA B 1 18 ? 13.766 -12.281 -19.766 1 98.44 18 ALA B N 1
ATOM 1568 C CA . ALA B 1 18 ? 14.258 -11.102 -20.484 1 98.44 18 ALA B CA 1
ATOM 1569 C C . ALA B 1 18 ? 13.445 -9.867 -20.125 1 98.44 18 ALA B C 1
ATOM 1571 O O . ALA B 1 18 ? 12.25 -9.961 -19.828 1 98.44 18 ALA B O 1
ATOM 1572 N N . ASN B 1 19 ? 14.164 -8.664 -20.094 1 98.5 19 ASN B N 1
ATOM 1573 C CA . ASN B 1 19 ? 13.555 -7.352 -19.953 1 98.5 19 ASN B CA 1
ATOM 1574 C C . ASN B 1 19 ? 12.922 -7.18 -18.562 1 98.5 19 ASN B C 1
ATOM 1576 O O . ASN B 1 19 ? 12.008 -6.371 -18.391 1 98.5 19 ASN B O 1
ATOM 1580 N N . SER B 1 20 ? 13.219 -8.023 -17.609 1 98.75 20 SER B N 1
ATOM 1581 C CA . SER B 1 20 ? 12.781 -7.836 -16.219 1 98.75 20 SER B CA 1
ATOM 1582 C C . SER B 1 20 ? 13.688 -6.852 -15.484 1 98.75 20 SER B C 1
ATOM 1584 O O . SER B 1 20 ? 14.875 -6.742 -15.797 1 98.75 20 SER B O 1
ATOM 1586 N N . ARG B 1 21 ? 13.117 -6.066 -14.633 1 98.81 21 ARG B N 1
ATOM 1587 C CA . ARG B 1 21 ? 13.82 -5.047 -13.867 1 98.81 21 ARG B CA 1
ATOM 1588 C C . ARG B 1 21 ? 13.828 -5.391 -12.383 1 98.81 21 ARG B C 1
ATOM 1590 O O . ARG B 1 21 ? 12.773 -5.531 -11.766 1 98.81 21 ARG B O 1
ATOM 1597 N N . ILE B 1 22 ? 14.992 -5.457 -11.727 1 98.88 22 ILE B N 1
ATOM 1598 C CA . ILE B 1 22 ? 15.203 -5.777 -10.32 1 98.88 22 ILE B CA 1
ATOM 1599 C C . ILE B 1 22 ? 15.766 -4.559 -9.594 1 98.88 22 ILE B C 1
ATOM 1601 O O . ILE B 1 22 ? 16.906 -4.148 -9.836 1 98.88 22 ILE B O 1
ATOM 1605 N N . TRP B 1 23 ? 15.031 -4.008 -8.633 1 98.69 23 TRP B N 1
ATOM 1606 C CA . TRP B 1 23 ? 15.344 -2.705 -8.055 1 98.69 23 TRP B CA 1
ATOM 1607 C C . TRP B 1 23 ? 16.203 -2.855 -6.809 1 98.69 23 TRP B C 1
ATOM 1609 O O . TRP B 1 23 ? 16.812 -3.912 -6.582 1 98.69 23 TRP B O 1
ATOM 1619 N N . HIS B 1 24 ? 16.297 -1.734 -6.086 1 98.69 24 HIS B N 1
ATOM 1620 C CA . HIS B 1 24 ? 17.219 -1.615 -4.961 1 98.69 24 HIS B CA 1
ATOM 1621 C C . HIS B 1 24 ? 16.922 -2.658 -3.889 1 98.69 24 HIS B C 1
ATOM 1623 O O . HIS B 1 24 ? 15.766 -2.838 -3.496 1 98.69 24 HIS B O 1
ATOM 1629 N N . TRP B 1 25 ? 17.984 -3.385 -3.441 1 98.62 25 TRP B N 1
ATOM 1630 C CA . TRP B 1 25 ? 18.016 -4.219 -2.242 1 98.62 25 TRP B CA 1
ATOM 1631 C C . TRP B 1 25 ? 17.016 -5.371 -2.361 1 98.62 25 TRP B C 1
ATOM 1633 O O . TRP B 1 25 ? 16.484 -5.844 -1.356 1 98.62 25 TRP B O 1
ATOM 1643 N N . VAL B 1 26 ? 16.703 -5.758 -3.551 1 98.88 26 VAL B N 1
ATOM 1644 C CA . VAL B 1 26 ? 15.953 -6.984 -3.795 1 98.88 26 VAL B CA 1
ATOM 1645 C C . VAL B 1 26 ? 16.844 -8.195 -3.531 1 98.88 26 VAL B C 1
ATOM 1647 O O . VAL B 1 26 ? 18.047 -8.172 -3.826 1 98.88 26 VAL B O 1
ATOM 1650 N N . HIS B 1 27 ? 16.297 -9.234 -2.979 1 98.94 27 HIS B N 1
ATOM 1651 C CA . HIS B 1 27 ? 16.984 -10.508 -2.812 1 98.94 27 HIS B CA 1
ATOM 1652 C C . HIS B 1 27 ? 16.188 -11.641 -3.459 1 98.94 27 HIS B C 1
ATOM 1654 O O . HIS B 1 27 ? 15.055 -11.914 -3.076 1 98.94 27 HIS B O 1
ATOM 1660 N N . ILE B 1 28 ? 16.75 -12.359 -4.402 1 98.94 28 ILE B N 1
ATOM 1661 C CA . ILE B 1 28 ? 16.156 -13.477 -5.117 1 98.94 28 ILE B CA 1
ATOM 1662 C C . ILE B 1 28 ? 16.953 -14.75 -4.844 1 98.94 28 ILE B C 1
ATOM 1664 O O . ILE B 1 28 ? 18.125 -14.844 -5.195 1 98.94 28 ILE B O 1
ATOM 1668 N N . CYS B 1 29 ? 16.281 -15.703 -4.293 1 98.88 29 CYS B N 1
ATOM 1669 C CA . CYS B 1 29 ? 16.938 -16.953 -3.945 1 98.88 29 CYS B CA 1
ATOM 1670 C C . CYS B 1 29 ? 17.172 -17.812 -5.188 1 98.88 29 CYS B C 1
ATOM 1672 O O . CYS B 1 29 ? 16.531 -17.594 -6.219 1 98.88 29 CYS B O 1
ATOM 1674 N N . GLY B 1 30 ? 18.016 -18.812 -5.062 1 98.81 30 GLY B N 1
ATOM 1675 C CA . GLY B 1 30 ? 18.578 -19.531 -6.191 1 98.81 30 GLY B CA 1
ATOM 1676 C C . GLY B 1 30 ? 17.562 -20.422 -6.902 1 98.81 30 GLY B C 1
ATOM 1677 O O . GLY B 1 30 ? 17.703 -20.688 -8.094 1 98.81 30 GLY B O 1
ATOM 1678 N N . GLY B 1 31 ? 16.516 -20.812 -6.242 1 98.69 31 GLY B N 1
ATOM 1679 C CA . GLY B 1 31 ? 15.531 -21.703 -6.84 1 98.69 31 GLY B CA 1
ATOM 1680 C C . GLY B 1 31 ? 14.383 -20.969 -7.512 1 98.69 31 GLY B C 1
ATOM 1681 O O . GLY B 1 31 ? 13.516 -21.594 -8.117 1 98.69 31 GLY B O 1
ATOM 1682 N N . ALA B 1 32 ? 14.367 -19.672 -7.453 1 98.69 32 ALA B N 1
ATOM 1683 C CA . ALA B 1 32 ? 13.258 -18.859 -7.949 1 98.69 32 ALA B CA 1
ATOM 1684 C C . ALA B 1 32 ? 13.219 -18.859 -9.477 1 98.69 32 ALA B C 1
ATOM 1686 O O . ALA B 1 32 ? 14.266 -18.844 -10.125 1 98.69 32 ALA B O 1
ATOM 1687 N N . GLU B 1 33 ? 12.062 -18.891 -10.047 1 98.88 33 GLU B N 1
ATOM 1688 C CA . GLU B 1 33 ? 11.82 -18.719 -11.477 1 98.88 33 GLU B CA 1
ATOM 1689 C C . GLU B 1 33 ? 10.953 -17.5 -11.742 1 98.88 33 GLU B C 1
ATOM 1691 O O . GLU B 1 33 ? 9.773 -17.469 -11.375 1 98.88 33 GLU B O 1
ATOM 1696 N N . ILE B 1 34 ? 11.469 -16.516 -12.406 1 98.88 34 ILE B N 1
ATOM 1697 C CA . ILE B 1 34 ? 10.781 -15.258 -12.719 1 98.88 34 ILE B CA 1
ATOM 1698 C C . ILE B 1 34 ? 10.703 -15.07 -14.234 1 98.88 34 ILE B C 1
ATOM 1700 O O . ILE B 1 34 ? 11.711 -15.219 -14.938 1 98.88 34 ILE B O 1
ATOM 1704 N N . GLY B 1 35 ? 9.578 -14.766 -14.75 1 98.88 35 GLY B N 1
ATOM 1705 C CA . GLY B 1 35 ? 9.352 -14.641 -16.188 1 98.88 35 GLY B CA 1
ATOM 1706 C C . GLY B 1 35 ? 9.906 -13.352 -16.766 1 98.88 35 GLY B C 1
ATOM 1707 O O . GLY B 1 35 ? 10.734 -12.695 -16.141 1 98.88 35 GLY B O 1
ATOM 1708 N N . ALA B 1 36 ? 9.453 -13.094 -18.047 1 98.81 36 ALA B N 1
ATOM 1709 C CA . ALA B 1 36 ? 9.938 -11.93 -18.797 1 98.81 36 ALA B CA 1
ATOM 1710 C C . ALA B 1 36 ? 9.102 -10.688 -18.469 1 98.81 36 ALA B C 1
ATOM 1712 O O . ALA B 1 36 ? 7.914 -10.805 -18.141 1 98.81 36 ALA B O 1
ATOM 1713 N N . GLY B 1 37 ? 9.75 -9.547 -18.578 1 98.75 37 GLY B N 1
ATOM 1714 C CA . GLY B 1 37 ? 9.039 -8.281 -18.484 1 98.75 37 GLY B CA 1
ATOM 1715 C C . GLY B 1 37 ? 8.531 -7.984 -17.078 1 98.75 37 GLY B C 1
ATOM 1716 O O . GLY B 1 37 ? 7.496 -7.332 -16.922 1 98.75 37 GLY B O 1
ATOM 1717 N N . CYS B 1 38 ? 9.133 -8.5 -16.016 1 98.88 38 CYS B N 1
ATOM 1718 C CA . CYS B 1 38 ? 8.703 -8.289 -14.641 1 98.88 38 CYS B CA 1
ATOM 1719 C C . CYS B 1 38 ? 9.398 -7.078 -14.031 1 98.88 38 CYS B C 1
ATOM 1721 O O . CYS B 1 38 ? 10.422 -6.617 -14.547 1 98.88 38 CYS B O 1
ATOM 1723 N N . SER B 1 39 ? 8.805 -6.516 -13.086 1 98.88 39 SER B N 1
ATOM 1724 C CA . SER B 1 39 ? 9.398 -5.461 -12.273 1 98.88 39 SER B CA 1
ATOM 1725 C C . SER B 1 39 ? 9.273 -5.777 -10.789 1 98.88 39 SER B C 1
ATOM 1727 O O . SER B 1 39 ? 8.172 -5.969 -10.273 1 98.88 39 SER B O 1
ATOM 1729 N N . LEU B 1 40 ? 10.344 -5.879 -10.047 1 98.94 40 LEU B N 1
ATOM 1730 C CA . LEU B 1 40 ? 10.383 -6.074 -8.602 1 98.94 40 LEU B CA 1
ATOM 1731 C C . LEU B 1 40 ? 10.914 -4.828 -7.902 1 98.94 40 LEU B C 1
ATOM 1733 O O . LEU B 1 40 ? 12.094 -4.5 -8.023 1 98.94 40 LEU B O 1
ATOM 1737 N N . GLY B 1 41 ? 10.094 -4.18 -7.145 1 98.81 41 GLY B N 1
ATOM 1738 C CA . GLY B 1 41 ? 10.414 -2.916 -6.504 1 98.81 41 GLY B CA 1
ATOM 1739 C C . GLY B 1 41 ? 11.398 -3.062 -5.355 1 98.81 41 GLY B C 1
ATOM 1740 O O . GLY B 1 41 ? 11.875 -4.164 -5.078 1 98.81 41 GLY B O 1
ATOM 1741 N N . GLN B 1 42 ? 11.703 -1.929 -4.758 1 98.81 42 GLN B N 1
ATOM 1742 C CA . GLN B 1 42 ? 12.68 -1.858 -3.678 1 98.81 42 GLN B CA 1
ATOM 1743 C C . GLN B 1 42 ? 12.352 -2.855 -2.57 1 98.81 42 GLN B C 1
ATOM 1745 O O . GLN B 1 42 ? 11.195 -2.949 -2.137 1 98.81 42 GLN B O 1
ATOM 1750 N N . ASN B 1 43 ? 13.367 -3.619 -2.098 1 98.88 43 ASN B N 1
ATOM 1751 C CA . ASN B 1 43 ? 13.305 -4.453 -0.9 1 98.88 43 ASN B CA 1
ATOM 1752 C C . ASN B 1 43 ? 12.344 -5.621 -1.08 1 98.88 43 ASN B C 1
ATOM 1754 O O . ASN B 1 43 ? 11.75 -6.098 -0.111 1 98.88 43 ASN B O 1
ATOM 1758 N N . VAL B 1 44 ? 12.109 -6.098 -2.271 1 98.94 44 VAL B N 1
ATOM 1759 C CA . VAL B 1 44 ? 11.359 -7.316 -2.543 1 98.94 44 VAL B CA 1
ATOM 1760 C C . VAL B 1 44 ? 12.227 -8.539 -2.238 1 98.94 44 VAL B C 1
ATOM 1762 O O . VAL B 1 44 ? 13.43 -8.531 -2.496 1 98.94 44 VAL B O 1
ATOM 1765 N N . PHE B 1 45 ? 11.602 -9.547 -1.667 1 98.94 45 PHE B N 1
ATOM 1766 C CA . PHE B 1 45 ? 12.227 -10.844 -1.427 1 98.94 45 PHE B CA 1
ATOM 1767 C C . PHE B 1 45 ? 11.508 -11.945 -2.195 1 98.94 45 PHE B C 1
ATOM 1769 O O . PHE B 1 45 ? 10.273 -11.977 -2.234 1 98.94 45 PHE B O 1
ATOM 1776 N N . VAL B 1 46 ? 12.273 -12.883 -2.852 1 98.94 46 VAL B N 1
ATOM 1777 C CA . VAL B 1 46 ? 11.695 -14.031 -3.555 1 98.94 46 VAL B CA 1
ATOM 1778 C C . VAL B 1 46 ? 12.352 -15.312 -3.062 1 98.94 46 VAL B C 1
ATOM 1780 O O . VAL B 1 46 ? 13.57 -15.484 -3.184 1 98.94 46 VAL B O 1
ATOM 1783 N N . GLY B 1 47 ? 11.57 -16.219 -2.588 1 98.69 47 GLY B N 1
ATOM 1784 C CA . GLY B 1 47 ? 12.055 -17.469 -2.033 1 98.69 47 GLY B CA 1
ATOM 1785 C C . GLY B 1 47 ? 12.477 -18.469 -3.096 1 98.69 47 GLY B C 1
ATOM 1786 O O . GLY B 1 47 ? 12.523 -18.141 -4.281 1 98.69 47 GLY B O 1
ATOM 1787 N N . ASN B 1 48 ? 12.805 -19.719 -2.654 1 98.5 48 ASN B N 1
ATOM 1788 C CA . ASN B 1 48 ? 13.383 -20.75 -3.531 1 98.5 48 ASN B CA 1
ATOM 1789 C C . ASN B 1 48 ? 12.312 -21.422 -4.387 1 98.5 48 ASN B C 1
ATOM 1791 O O . ASN B 1 48 ? 12.523 -21.656 -5.574 1 98.5 48 ASN B O 1
ATOM 1795 N N . ARG B 1 49 ? 11.18 -21.719 -3.797 1 98.06 49 ARG B N 1
ATOM 1796 C CA . ARG B 1 49 ? 10.125 -22.438 -4.488 1 98.06 49 ARG B CA 1
ATOM 1797 C C . ARG B 1 49 ? 9.008 -21.5 -4.926 1 98.06 49 ARG B C 1
ATOM 1799 O O . ARG B 1 49 ? 7.859 -21.656 -4.504 1 98.06 49 ARG B O 1
ATOM 1806 N N . VAL B 1 50 ? 9.328 -20.562 -5.68 1 98.62 50 VAL B N 1
ATOM 1807 C CA . VAL B 1 50 ? 8.445 -19.531 -6.199 1 98.62 50 VAL B CA 1
ATOM 1808 C C . VAL B 1 50 ? 8.484 -19.531 -7.723 1 98.62 50 VAL B C 1
ATOM 1810 O O . VAL B 1 50 ? 9.547 -19.672 -8.328 1 98.62 50 VAL B O 1
ATOM 1813 N N . ARG B 1 51 ? 7.363 -19.422 -8.375 1 98.88 51 ARG B N 1
ATOM 1814 C CA . ARG B 1 51 ? 7.234 -19.203 -9.812 1 98.88 51 ARG B CA 1
ATOM 1815 C C . ARG B 1 51 ? 6.438 -17.938 -10.102 1 98.88 51 ARG B C 1
ATOM 1817 O O . ARG B 1 51 ? 5.289 -17.812 -9.672 1 98.88 51 ARG B O 1
ATOM 1824 N N . ILE B 1 52 ? 7.02 -17.016 -10.766 1 98.94 52 ILE B N 1
ATOM 1825 C CA . ILE B 1 52 ? 6.414 -15.758 -11.195 1 98.94 52 ILE B CA 1
ATOM 1826 C C . ILE B 1 52 ? 6.34 -15.719 -12.719 1 98.94 52 ILE B C 1
ATOM 1828 O O . ILE B 1 52 ? 7.355 -15.859 -13.406 1 98.94 52 ILE B O 1
ATOM 1832 N N . GLY B 1 53 ? 5.199 -15.547 -13.25 1 98.94 53 GLY B N 1
ATOM 1833 C CA . GLY B 1 53 ? 4.996 -15.523 -14.688 1 98.94 53 GLY B CA 1
ATOM 1834 C C . GLY B 1 53 ? 5.543 -14.273 -15.344 1 98.94 53 GLY B C 1
ATOM 1835 O O . GLY B 1 53 ? 6.418 -13.602 -14.789 1 98.94 53 GLY B O 1
ATOM 1836 N N . ASP B 1 54 ? 5.062 -13.992 -16.609 1 98.88 54 ASP B N 1
ATOM 1837 C CA . ASP B 1 54 ? 5.527 -12.852 -17.391 1 98.88 54 ASP B CA 1
ATOM 1838 C C . ASP B 1 54 ? 4.77 -11.578 -17 1 98.88 54 ASP B C 1
ATOM 1840 O O . ASP B 1 54 ? 3.582 -11.633 -16.672 1 98.88 54 ASP B O 1
ATOM 1844 N N . ARG B 1 55 ? 5.465 -10.367 -17.031 1 98.88 55 ARG B N 1
ATOM 1845 C CA . ARG B 1 55 ? 4.867 -9.039 -16.922 1 98.88 55 ARG B CA 1
ATOM 1846 C C . ARG B 1 55 ? 4.184 -8.852 -15.57 1 98.88 55 ARG B C 1
ATOM 1848 O O . ARG B 1 55 ? 3.102 -8.273 -15.492 1 98.88 55 ARG B O 1
ATOM 1855 N N . VAL B 1 56 ? 4.75 -9.508 -14.578 1 98.94 56 VAL B N 1
ATOM 1856 C CA . VAL B 1 56 ? 4.285 -9.328 -13.211 1 98.94 56 VAL B CA 1
ATOM 1857 C C . VAL B 1 56 ? 4.953 -8.094 -12.602 1 98.94 56 VAL B C 1
ATOM 1859 O O . VAL B 1 56 ? 6.148 -7.867 -12.797 1 98.94 56 VAL B O 1
ATOM 1862 N N . LYS B 1 57 ? 4.152 -7.254 -11.953 1 98.94 57 LYS B N 1
ATOM 1863 C CA . LYS B 1 57 ? 4.664 -6.102 -11.219 1 98.94 57 LYS B CA 1
ATOM 1864 C C . LYS B 1 57 ? 4.523 -6.301 -9.711 1 98.94 57 LYS B C 1
ATOM 1866 O O . LYS B 1 57 ? 3.408 -6.426 -9.203 1 98.94 57 LYS B O 1
ATOM 1871 N N . ILE B 1 58 ? 5.621 -6.359 -8.984 1 98.94 58 ILE B N 1
ATOM 1872 C CA . ILE B 1 58 ? 5.648 -6.477 -7.527 1 98.94 58 ILE B CA 1
ATOM 1873 C C . ILE B 1 58 ? 6.207 -5.191 -6.918 1 98.94 58 ILE B C 1
ATOM 1875 O O . ILE B 1 58 ? 7.387 -4.883 -7.078 1 98.94 58 ILE B O 1
ATOM 1879 N N . GLN B 1 59 ? 5.41 -4.48 -6.172 1 98.88 59 GLN B N 1
ATOM 1880 C CA . GLN B 1 59 ? 5.789 -3.18 -5.625 1 98.88 59 GLN B CA 1
ATOM 1881 C C . GLN B 1 59 ? 6.629 -3.338 -4.359 1 98.88 59 GLN B C 1
ATOM 1883 O O . GLN B 1 59 ? 6.906 -4.457 -3.93 1 98.88 59 GLN B O 1
ATOM 1888 N N . ASN B 1 60 ? 7.055 -2.219 -3.797 1 98.88 60 ASN B N 1
ATOM 1889 C CA . ASN B 1 60 ? 8.055 -2.178 -2.736 1 98.88 60 ASN B CA 1
ATOM 1890 C C . ASN B 1 60 ? 7.637 -3.016 -1.533 1 98.88 60 ASN B C 1
ATOM 1892 O O . ASN B 1 60 ? 6.453 -3.055 -1.183 1 98.88 60 ASN B O 1
ATOM 1896 N N . ASN B 1 61 ? 8.594 -3.668 -0.875 1 98.88 61 ASN B N 1
ATOM 1897 C CA . ASN B 1 61 ? 8.5 -4.277 0.448 1 98.88 61 ASN B CA 1
ATOM 1898 C C . ASN B 1 61 ? 7.641 -5.535 0.429 1 98.88 61 ASN B C 1
ATOM 1900 O O . ASN B 1 61 ? 6.969 -5.848 1.414 1 98.88 61 ASN B O 1
ATOM 1904 N N . VAL B 1 62 ? 7.527 -6.254 -0.689 1 98.94 62 VAL B N 1
ATOM 1905 C CA . VAL B 1 62 ? 6.773 -7.5 -0.78 1 98.94 62 VAL B CA 1
ATOM 1906 C C . VAL B 1 62 ? 7.73 -8.688 -0.697 1 98.94 62 VAL B C 1
ATOM 1908 O O . VAL B 1 62 ? 8.781 -8.695 -1.337 1 98.94 62 VAL B O 1
ATOM 1911 N N . SER B 1 63 ? 7.406 -9.648 0.096 1 98.94 63 SER B N 1
ATOM 1912 C CA . SER B 1 63 ? 8.102 -10.93 0.146 1 98.94 63 SER B CA 1
ATOM 1913 C C . SER B 1 63 ? 7.262 -12.047 -0.465 1 98.94 63 SER B C 1
ATOM 1915 O O . SER B 1 63 ? 6.164 -12.336 0.016 1 98.94 63 SER B O 1
ATOM 1917 N N . VAL B 1 64 ? 7.711 -12.68 -1.521 1 98.88 64 VAL B N 1
ATOM 1918 C CA . VAL B 1 64 ? 7.082 -13.844 -2.127 1 98.88 64 VAL B CA 1
ATOM 1919 C C . VAL B 1 64 ? 7.742 -15.117 -1.606 1 98.88 64 VAL B C 1
ATOM 1921 O O . VAL B 1 64 ? 8.805 -15.523 -2.094 1 98.88 64 VAL B O 1
ATOM 1924 N N . TYR B 1 65 ? 7.133 -15.75 -0.694 1 97.88 65 TYR B N 1
ATOM 1925 C CA . TYR B 1 65 ? 7.715 -16.875 0.014 1 97.88 65 TYR B CA 1
ATOM 1926 C C . TYR B 1 65 ? 7.523 -18.172 -0.771 1 97.88 65 TYR B C 1
ATOM 1928 O O . TYR B 1 65 ? 6.809 -18.203 -1.775 1 97.88 65 TYR B O 1
ATOM 1936 N N . ASP B 1 66 ? 8.117 -19.219 -0.24 1 98 66 ASP B N 1
ATOM 1937 C CA . ASP B 1 66 ? 8.008 -20.531 -0.852 1 98 66 ASP B CA 1
ATOM 1938 C C . ASP B 1 66 ? 6.551 -20.953 -1.006 1 98 66 ASP B C 1
ATOM 1940 O O . ASP B 1 66 ? 5.734 -20.719 -0.115 1 98 66 ASP B O 1
ATOM 1944 N N . ASN B 1 67 ? 6.215 -21.562 -2.098 1 98.19 67 ASN B N 1
ATOM 1945 C CA . ASN B 1 67 ? 4.918 -22.141 -2.42 1 98.19 67 ASN B CA 1
ATOM 1946 C C . ASN B 1 67 ? 3.916 -21.078 -2.854 1 98.19 67 ASN B C 1
ATOM 1948 O O . ASN B 1 67 ? 2.705 -21.297 -2.803 1 98.19 67 ASN B O 1
ATOM 1952 N N . VAL B 1 68 ? 4.367 -19.938 -3.229 1 98.69 68 VAL B N 1
ATOM 1953 C CA . VAL B 1 68 ? 3.531 -18.922 -3.863 1 98.69 68 VAL B CA 1
ATOM 1954 C C . VAL B 1 68 ? 3.775 -18.906 -5.371 1 98.69 68 VAL B C 1
ATOM 1956 O O . VAL B 1 68 ? 4.922 -18.859 -5.82 1 98.69 68 VAL B O 1
ATOM 1959 N N . PHE B 1 69 ? 2.736 -19 -6.172 1 98.94 69 PHE B N 1
ATOM 1960 C CA . PHE B 1 69 ? 2.803 -19.031 -7.629 1 98.94 69 PHE B CA 1
ATOM 1961 C C . PHE B 1 69 ? 1.964 -17.906 -8.234 1 98.94 69 PHE B C 1
ATOM 1963 O O . PHE B 1 69 ? 0.756 -17.828 -8 1 98.94 69 PHE B O 1
ATOM 1970 N N . LEU B 1 70 ? 2.574 -17 -8.938 1 98.94 70 LEU B N 1
ATOM 1971 C CA . LEU B 1 70 ? 1.93 -15.867 -9.609 1 98.94 70 LEU B CA 1
ATOM 1972 C C . LEU B 1 70 ? 1.891 -16.078 -11.117 1 98.94 70 LEU B C 1
ATOM 1974 O O . LEU B 1 70 ? 2.93 -16.297 -11.742 1 98.94 70 LEU B O 1
ATOM 1978 N N . GLU B 1 71 ? 0.756 -16.031 -11.727 1 98.94 71 GLU B N 1
ATOM 1979 C CA . GLU B 1 71 ? 0.637 -16.125 -13.18 1 98.94 71 GLU B CA 1
ATOM 1980 C C . GLU B 1 71 ? 0.909 -14.781 -13.844 1 98.94 71 GLU B C 1
ATOM 1982 O O . GLU B 1 71 ? 1.254 -13.805 -13.172 1 98.94 71 GLU B O 1
ATOM 1987 N N . ASP B 1 72 ? 0.79 -14.773 -15.203 1 98.94 72 ASP B N 1
ATOM 1988 C CA . ASP B 1 72 ? 1.137 -13.602 -16 1 98.94 72 ASP B CA 1
ATOM 1989 C C . ASP B 1 72 ? 0.297 -12.391 -15.586 1 98.94 72 ASP B C 1
ATOM 1991 O O . ASP B 1 72 ? -0.883 -12.531 -15.258 1 98.94 72 ASP B O 1
ATOM 1995 N N . ASP B 1 73 ? 0.897 -11.211 -15.555 1 98.88 73 ASP B N 1
ATOM 1996 C CA . ASP B 1 73 ? 0.216 -9.922 -15.453 1 98.88 73 ASP B CA 1
ATOM 1997 C C . ASP B 1 73 ? -0.383 -9.719 -14.062 1 98.88 73 ASP B C 1
ATOM 1999 O O . ASP B 1 73 ? -1.355 -8.984 -13.906 1 98.88 73 ASP B O 1
ATOM 2003 N N . VAL B 1 74 ? 0.112 -1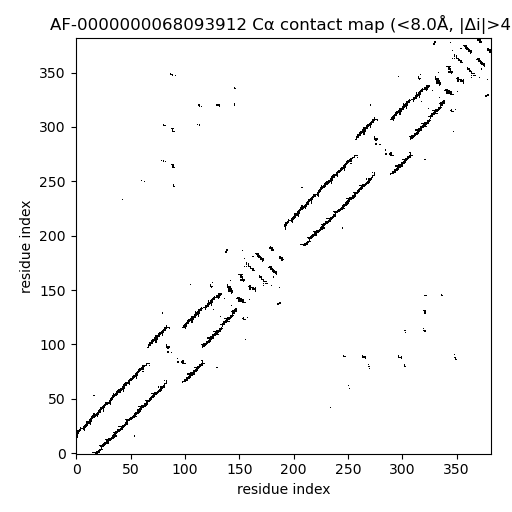0.406 -13.094 1 98.94 74 VAL B N 1
ATOM 2004 C CA . VAL B 1 74 ? -0.309 -10.164 -11.719 1 98.94 74 VAL B CA 1
ATOM 2005 C C . VAL B 1 74 ? 0.334 -8.875 -11.195 1 98.94 74 VAL B C 1
ATOM 2007 O O . VAL B 1 74 ? 1.496 -8.594 -11.5 1 98.94 74 VAL B O 1
ATOM 2010 N N . PHE B 1 75 ? -0.474 -8.125 -10.5 1 98.94 75 PHE B N 1
ATOM 2011 C CA . PHE B 1 75 ? 0.002 -6.926 -9.812 1 98.94 75 PHE B CA 1
ATOM 2012 C C . PHE B 1 75 ? -0.012 -7.129 -8.297 1 98.94 75 PHE B C 1
ATOM 2014 O O . PHE B 1 75 ? -1.059 -7.418 -7.719 1 98.94 75 PHE B O 1
ATOM 2021 N N . CYS B 1 76 ? 1.108 -6.977 -7.609 1 98.94 76 CYS B N 1
ATOM 2022 C CA . CYS B 1 76 ? 1.21 -6.953 -6.152 1 98.94 76 CYS B CA 1
ATOM 2023 C C . CYS B 1 76 ? 1.461 -5.539 -5.645 1 98.94 76 CYS B C 1
ATOM 2025 O O . CYS B 1 76 ? 2.543 -4.984 -5.848 1 98.94 76 CYS B O 1
ATOM 2027 N N . GLY B 1 77 ? 0.477 -4.992 -4.992 1 98.88 77 GLY B N 1
ATOM 2028 C CA . GLY B 1 77 ? 0.619 -3.641 -4.469 1 98.88 77 GLY B CA 1
ATOM 2029 C C . GLY B 1 77 ? 1.677 -3.525 -3.391 1 98.88 77 GLY B C 1
ATOM 2030 O O . GLY B 1 77 ? 2.182 -4.535 -2.898 1 98.88 77 GLY B O 1
ATOM 2031 N N . PRO B 1 78 ? 2.018 -2.254 -3.064 1 98.94 78 PRO B N 1
ATOM 2032 C CA . PRO B 1 78 ? 3.102 -2.059 -2.1 1 98.94 78 PRO B CA 1
ATOM 2033 C C . PRO B 1 78 ? 2.789 -2.66 -0.731 1 98.94 78 PRO B C 1
ATOM 2035 O O . PRO B 1 78 ? 1.672 -2.516 -0.229 1 98.94 78 PRO B O 1
ATOM 2038 N N . SER B 1 79 ? 3.811 -3.445 -0.152 1 98.88 79 SER B N 1
ATOM 2039 C CA . SER B 1 79 ? 3.828 -3.957 1.214 1 98.88 79 SER B CA 1
ATOM 2040 C C . SER B 1 79 ? 2.744 -5.012 1.424 1 98.88 79 SER B C 1
ATOM 2042 O O . SER B 1 79 ? 2.406 -5.344 2.562 1 98.88 79 SER B O 1
ATOM 2044 N N . MET B 1 80 ? 2.027 -5.508 0.24 1 98.81 80 MET B N 1
ATOM 2045 C CA . MET B 1 80 ? 1.127 -6.641 0.446 1 98.81 80 MET B CA 1
ATOM 2046 C C . MET B 1 80 ? 1.89 -7.852 0.967 1 98.81 80 MET B C 1
ATOM 2048 O O . MET B 1 80 ? 3.105 -7.949 0.791 1 98.81 80 MET B O 1
ATOM 2052 N N . VAL B 1 81 ? 1.19 -8.797 1.683 1 98.81 81 VAL B N 1
ATOM 2053 C CA . VAL B 1 81 ? 1.854 -9.852 2.449 1 98.81 81 VAL B CA 1
ATOM 2054 C C . VAL B 1 81 ? 1.314 -11.211 2.029 1 98.81 81 VAL B C 1
ATOM 2056 O O . VAL B 1 81 ? 0.1 -11.422 1.985 1 98.81 81 VAL B O 1
ATOM 2059 N N . PHE B 1 82 ? 2.199 -12.164 1.739 1 98.75 82 PHE B N 1
ATOM 2060 C CA . PHE B 1 82 ? 1.876 -13.586 1.604 1 98.75 82 PHE B CA 1
ATOM 2061 C C . PHE B 1 82 ? 2.225 -14.344 2.879 1 98.75 82 PHE B C 1
ATOM 2063 O O . PHE B 1 82 ? 3.246 -14.062 3.512 1 98.75 82 PHE B O 1
ATOM 2070 N N . THR B 1 83 ? 1.403 -15.305 3.211 1 97.62 83 THR B N 1
ATOM 2071 C CA . THR B 1 83 ? 1.771 -16.281 4.23 1 97.62 83 THR B CA 1
ATOM 2072 C C . THR B 1 83 ? 2.006 -17.656 3.605 1 97.62 83 THR B C 1
ATOM 2074 O O . THR B 1 83 ? 1.634 -17.891 2.455 1 97.62 83 THR B O 1
ATOM 2077 N N . ASN B 1 84 ? 2.709 -18.516 4.387 1 95.75 84 ASN B N 1
ATOM 2078 C CA . ASN B 1 84 ? 2.926 -19.812 3.783 1 95.75 84 ASN B CA 1
ATOM 2079 C C . ASN B 1 84 ? 2.748 -20.938 4.801 1 95.75 84 ASN B C 1
ATOM 2081 O O . ASN B 1 84 ? 2.789 -22.125 4.445 1 95.75 84 ASN B O 1
ATOM 2085 N N . VAL B 1 85 ? 2.59 -20.672 6.113 1 93.94 85 VAL B N 1
ATOM 2086 C CA . VAL B 1 85 ? 2.158 -21.594 7.145 1 93.94 85 VAL B CA 1
ATOM 2087 C C . VAL B 1 85 ? 0.845 -21.125 7.762 1 93.94 85 VAL B C 1
ATOM 2089 O O . VAL B 1 85 ? 0.729 -19.953 8.164 1 93.94 85 VAL B O 1
ATOM 2092 N N . TYR B 1 86 ? -0.052 -21.953 7.824 1 92 86 TYR B N 1
ATOM 2093 C CA . TYR B 1 86 ? -1.387 -21.547 8.25 1 92 86 TYR B CA 1
ATOM 2094 C C . TYR B 1 86 ? -1.423 -21.266 9.742 1 92 86 TYR B C 1
ATOM 2096 O O . TYR B 1 86 ? -2.07 -20.312 10.195 1 92 86 TYR B O 1
ATOM 2104 N N . ASN B 1 87 ? -0.781 -22.125 10.539 1 93.56 87 ASN B N 1
ATOM 2105 C CA . ASN B 1 87 ? -0.783 -22 11.992 1 93.56 87 ASN B CA 1
ATOM 2106 C C . ASN B 1 87 ? 0.631 -22.078 12.562 1 93.56 87 ASN B C 1
ATOM 2108 O O . ASN B 1 87 ? 0.943 -22.953 13.359 1 93.56 87 ASN B O 1
ATOM 2112 N N . PRO B 1 88 ? 1.431 -21.109 12.281 1 94.19 88 PRO B N 1
ATOM 2113 C CA . PRO B 1 88 ? 2.848 -21.156 12.648 1 94.19 88 PRO B CA 1
ATOM 2114 C C . PRO B 1 88 ? 3.064 -21.062 14.156 1 94.19 88 PRO B C 1
ATOM 2116 O O . PRO B 1 88 ? 2.287 -20.422 14.859 1 94.19 88 PRO B O 1
ATOM 2119 N N . ARG B 1 89 ? 4.113 -21.875 14.602 1 95.19 89 ARG B N 1
ATOM 2120 C CA . ARG B 1 89 ? 4.676 -21.781 15.945 1 95.19 89 ARG B CA 1
ATOM 2121 C C . ARG B 1 89 ? 6.199 -21.734 1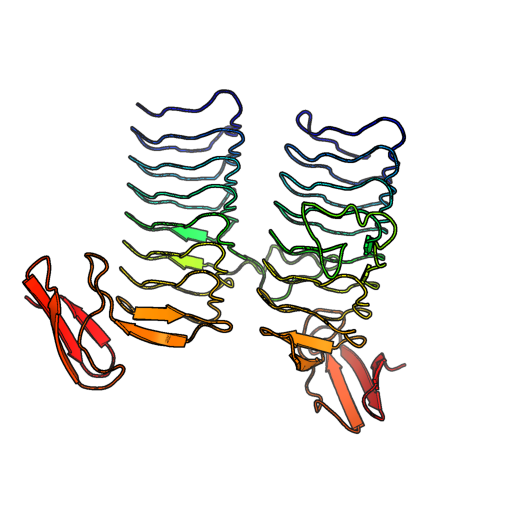5.906 1 95.19 89 ARG B C 1
ATOM 2123 O O . ARG B 1 89 ? 6.828 -22.531 15.203 1 95.19 89 ARG B O 1
ATOM 2130 N N . ALA B 1 90 ? 6.633 -20.797 16.672 1 95 90 ALA B N 1
ATOM 2131 C CA . ALA B 1 90 ? 8.086 -20.656 16.656 1 95 90 ALA B CA 1
ATOM 2132 C C . ALA B 1 90 ? 8.766 -21.953 17.094 1 95 90 ALA B C 1
ATOM 2134 O O . ALA B 1 90 ? 9.812 -22.328 16.562 1 95 90 ALA B O 1
ATOM 2135 N N . ALA B 1 91 ? 8.188 -22.641 17.922 1 94.25 91 ALA B N 1
ATOM 2136 C CA . ALA B 1 91 ? 8.789 -23.828 18.531 1 94.25 91 ALA B CA 1
ATOM 2137 C C . ALA B 1 91 ? 8.555 -25.062 17.672 1 94.25 91 ALA B C 1
ATOM 2139 O O . ALA B 1 91 ? 9.133 -26.125 17.922 1 94.25 91 ALA B O 1
ATOM 2140 N N . ILE B 1 92 ? 7.758 -24.953 16.688 1 91.38 92 ILE B N 1
ATOM 2141 C CA . ILE B 1 92 ? 7.383 -26.109 15.875 1 91.38 92 ILE B CA 1
ATOM 2142 C C . ILE B 1 92 ? 7.75 -25.844 14.414 1 91.38 92 ILE B C 1
ATOM 2144 O O . ILE B 1 92 ? 7.199 -24.938 13.781 1 91.38 92 ILE B O 1
ATOM 2148 N N . GLU B 1 93 ? 8.648 -26.578 13.883 1 89.25 93 GLU B N 1
ATOM 2149 C CA . GLU B 1 93 ? 9 -26.469 12.469 1 89.25 93 GLU B CA 1
ATOM 2150 C C . GLU B 1 93 ? 7.91 -27.062 11.586 1 89.25 93 GLU B C 1
ATOM 2152 O O . GLU B 1 93 ? 7.527 -28.219 11.758 1 89.25 93 GLU B O 1
ATOM 2157 N N . ARG B 1 94 ? 7.309 -26.203 10.711 1 86.81 94 ARG B N 1
ATOM 2158 C CA . ARG B 1 94 ? 6.211 -26.641 9.852 1 86.81 94 ARG B CA 1
ATOM 2159 C C . ARG B 1 94 ? 6.551 -26.438 8.383 1 86.81 94 ARG B C 1
ATOM 2161 O O . ARG B 1 94 ? 5.676 -26.109 7.574 1 86.81 94 ARG B O 1
ATOM 2168 N N . LYS B 1 95 ? 7.676 -26.641 8.031 1 85.69 95 LYS B N 1
ATOM 2169 C CA . LYS B 1 95 ? 8.102 -26.422 6.652 1 85.69 95 LYS B CA 1
ATOM 2170 C C . LYS B 1 95 ? 7.41 -27.406 5.707 1 85.69 95 LYS B C 1
ATOM 2172 O O . LYS B 1 95 ? 7.215 -27.109 4.527 1 85.69 95 LYS B O 1
ATOM 2177 N N . ASN B 1 96 ? 7.137 -28.484 6.156 1 86.44 96 ASN B N 1
ATOM 2178 C CA . ASN B 1 96 ? 6.473 -29.516 5.355 1 86.44 96 ASN B CA 1
ATOM 2179 C C . ASN B 1 96 ? 4.973 -29.25 5.242 1 86.44 96 ASN B C 1
ATOM 2181 O O . ASN B 1 96 ? 4.254 -30 4.578 1 86.44 96 ASN B O 1
ATOM 2185 N N . GLU B 1 97 ? 4.57 -28.188 5.871 1 89.12 97 GLU B N 1
ATOM 2186 C CA . GLU B 1 97 ? 3.143 -27.891 5.879 1 89.12 97 GLU B CA 1
ATOM 2187 C C . GLU B 1 97 ? 2.84 -26.641 5.055 1 89.12 97 GLU B C 1
ATOM 2189 O O . GLU B 1 97 ? 1.726 -26.109 5.105 1 89.12 97 GLU B O 1
ATOM 2194 N N . TYR B 1 98 ? 3.811 -26.266 4.312 1 92 98 TYR B N 1
ATOM 2195 C CA . TYR B 1 98 ? 3.557 -25.125 3.459 1 92 98 TYR B CA 1
ATOM 2196 C C . TYR B 1 98 ? 2.387 -25.391 2.518 1 92 98 TYR B C 1
ATOM 2198 O O . TYR B 1 98 ? 2.275 -26.469 1.946 1 92 98 TYR B O 1
ATOM 2206 N N . ARG B 1 99 ? 1.484 -24.453 2.479 1 94.5 99 ARG B N 1
ATOM 2207 C CA . ARG B 1 99 ? 0.352 -24.547 1.562 1 94.5 99 ARG B CA 1
ATOM 2208 C C . ARG B 1 99 ? 0.582 -23.68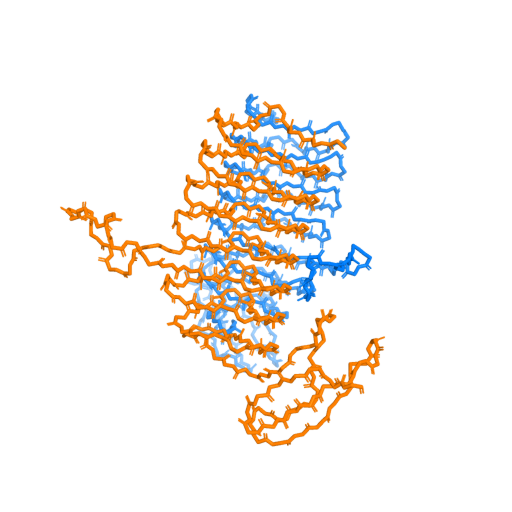8 0.321 1 94.5 99 ARG B C 1
ATOM 2210 O O . ARG B 1 99 ? 1.104 -22.578 0.415 1 94.5 99 ARG B O 1
ATOM 2217 N N . ASP B 1 100 ? 0.092 -24.203 -0.804 1 97.44 100 ASP B N 1
ATOM 2218 C CA . ASP B 1 100 ? 0.257 -23.484 -2.061 1 97.44 100 ASP B CA 1
ATOM 2219 C C . ASP B 1 100 ? -0.722 -22.312 -2.152 1 97.44 100 ASP B C 1
ATOM 2221 O O . ASP B 1 100 ? -1.899 -22.453 -1.816 1 97.44 100 ASP B O 1
ATOM 2225 N N . THR B 1 101 ? -0.214 -21.188 -2.424 1 98.62 101 THR B N 1
ATOM 2226 C CA . THR B 1 101 ? -1.004 -20.031 -2.822 1 98.62 101 THR B CA 1
ATOM 2227 C C . THR B 1 101 ? -0.876 -19.766 -4.324 1 98.62 101 THR B C 1
ATOM 2229 O O . THR B 1 101 ? 0.234 -19.719 -4.855 1 98.62 101 THR B O 1
ATOM 2232 N N . LEU B 1 102 ? -1.989 -19.703 -5.004 1 98.88 102 LEU B N 1
ATOM 2233 C CA . LEU B 1 102 ? -1.992 -19.469 -6.441 1 98.88 102 LEU B CA 1
ATOM 2234 C C . LEU B 1 102 ? -2.709 -18.172 -6.777 1 98.88 102 LEU B C 1
ATOM 2236 O O . LEU B 1 102 ? -3.871 -17.984 -6.406 1 98.88 102 LEU B O 1
ATOM 2240 N N . VAL B 1 103 ? -2.045 -17.234 -7.395 1 98.94 103 VAL B N 1
ATOM 2241 C CA . VAL B 1 103 ? -2.637 -16 -7.91 1 98.94 103 VAL B CA 1
ATOM 2242 C C . VAL B 1 103 ? -2.711 -16.062 -9.438 1 98.94 103 VAL B C 1
ATOM 2244 O O . VAL B 1 103 ? -1.682 -16.141 -10.109 1 98.94 103 VAL B O 1
ATOM 2247 N N . ARG B 1 104 ? -3.889 -15.977 -9.977 1 98.94 104 ARG B N 1
ATOM 2248 C CA . ARG B 1 104 ? -4.102 -16.25 -11.391 1 98.94 104 ARG B CA 1
ATOM 2249 C C . ARG B 1 104 ? -3.9 -14.992 -12.227 1 98.94 104 ARG B C 1
ATOM 2251 O O . ARG B 1 104 ? -3.752 -13.898 -11.68 1 98.94 104 ARG B O 1
ATOM 2258 N N . GLN B 1 105 ? -3.961 -15.211 -13.516 1 98.88 105 GLN B N 1
ATOM 2259 C CA . GLN B 1 105 ? -3.562 -14.211 -14.5 1 98.88 105 GLN B CA 1
ATOM 2260 C C . GLN B 1 105 ? -4.316 -12.898 -14.281 1 98.88 105 GLN B C 1
ATOM 2262 O O . GLN B 1 105 ? -5.547 -12.898 -14.172 1 98.88 105 GLN B O 1
ATOM 2267 N N . GLY B 1 106 ? -3.564 -11.805 -14.219 1 98.81 106 GLY B N 1
ATOM 2268 C CA . GLY B 1 106 ? -4.133 -10.469 -14.297 1 98.81 106 GLY B CA 1
ATOM 2269 C C . GLY B 1 106 ? -4.719 -9.992 -12.984 1 98.81 106 GLY B C 1
ATOM 2270 O O . GLY B 1 106 ? -5.258 -8.891 -12.898 1 98.81 106 GLY B O 1
ATOM 2271 N N . ALA B 1 107 ? -4.668 -10.742 -11.938 1 98.94 107 ALA B N 1
ATOM 2272 C CA . ALA B 1 107 ? -5.211 -10.344 -10.641 1 98.94 107 ALA B CA 1
ATOM 2273 C C . ALA B 1 107 ? -4.426 -9.18 -10.055 1 98.94 107 ALA B C 1
ATOM 2275 O O . ALA B 1 107 ? -3.232 -9.023 -10.328 1 98.94 107 ALA B O 1
ATOM 2276 N N . THR B 1 108 ? -5.113 -8.367 -9.312 1 98.94 108 THR B N 1
ATOM 2277 C CA . THR B 1 108 ? -4.512 -7.301 -8.516 1 98.94 108 THR B CA 1
ATOM 2278 C C . THR B 1 108 ? -4.609 -7.621 -7.023 1 98.94 108 THR B C 1
ATOM 2280 O O . THR B 1 108 ? -5.699 -7.879 -6.508 1 98.94 108 THR B O 1
ATOM 2283 N N . LEU B 1 109 ? -3.488 -7.637 -6.383 1 98.94 109 LEU B N 1
ATOM 2284 C CA . LEU B 1 109 ? -3.42 -7.641 -4.926 1 98.94 109 LEU B CA 1
ATOM 2285 C C . LEU B 1 109 ? -3.152 -6.242 -4.387 1 98.94 109 LEU B C 1
ATOM 2287 O O . LEU B 1 109 ? -2.047 -5.715 -4.531 1 98.94 109 LEU B O 1
ATOM 2291 N N . GLY B 1 110 ? -4.133 -5.637 -3.812 1 98.81 110 GLY B N 1
ATOM 2292 C CA . GLY B 1 110 ? -4.066 -4.246 -3.389 1 98.81 110 GLY B CA 1
ATOM 2293 C C . GLY B 1 110 ? -3 -3.994 -2.338 1 98.81 110 GLY B C 1
ATOM 2294 O O . GLY B 1 110 ? -2.488 -4.938 -1.727 1 98.81 110 GLY B O 1
ATOM 2295 N N . ALA B 1 111 ? -2.689 -2.676 -2.143 1 98.88 111 ALA B N 1
ATOM 2296 C CA . ALA B 1 111 ? -1.674 -2.26 -1.181 1 98.88 111 ALA B CA 1
ATOM 2297 C C . ALA B 1 111 ? -1.995 -2.781 0.217 1 98.88 111 ALA B C 1
ATOM 2299 O O . ALA B 1 111 ? -3.143 -2.713 0.663 1 98.88 111 ALA B O 1
ATOM 2300 N N . ASN B 1 112 ? -0.912 -3.312 0.909 1 98.81 112 ASN B N 1
ATOM 2301 C CA . ASN B 1 112 ? -0.963 -3.697 2.316 1 98.81 112 ASN B CA 1
ATOM 2302 C C . ASN B 1 112 ? -2.031 -4.758 2.57 1 98.81 112 ASN B C 1
ATOM 2304 O O . ASN B 1 112 ? -2.527 -4.891 3.689 1 98.81 112 ASN B O 1
ATOM 2308 N N . CYS B 1 113 ? -2.537 -5.48 1.512 1 98.88 113 CYS B N 1
ATOM 2309 C CA . CYS B 1 113 ? -3.438 -6.602 1.758 1 98.88 113 CYS B CA 1
ATOM 2310 C C . CYS B 1 113 ? -2.666 -7.832 2.221 1 98.88 113 CYS B C 1
ATOM 2312 O O . CYS B 1 113 ? -1.436 -7.855 2.164 1 98.88 113 CYS B O 1
ATOM 2314 N N . THR B 1 114 ? -3.336 -8.805 2.758 1 98.88 114 THR B N 1
ATOM 2315 C CA . THR B 1 114 ? -2.752 -10.07 3.197 1 98.88 114 THR B CA 1
ATOM 2316 C C . THR B 1 114 ? -3.434 -11.25 2.512 1 98.88 114 THR B C 1
ATOM 2318 O O . THR B 1 114 ? -4.664 -11.3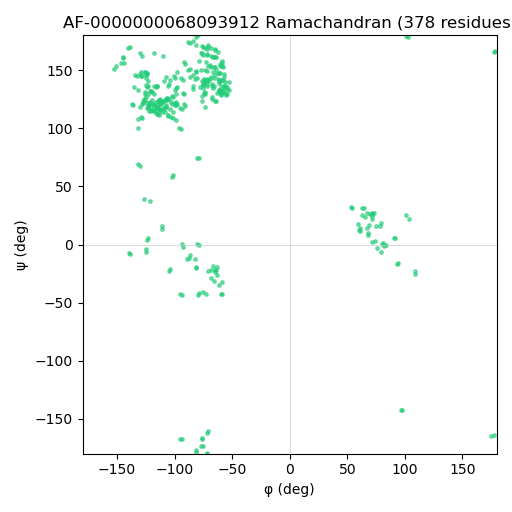28 2.477 1 98.88 114 THR B O 1
ATOM 2321 N N . ILE B 1 115 ? -2.701 -12.141 1.935 1 98.88 115 ILE B N 1
ATOM 2322 C CA . ILE B 1 115 ? -3.193 -13.398 1.376 1 98.88 115 ILE B CA 1
ATOM 2323 C C . ILE B 1 115 ? -2.807 -14.555 2.293 1 98.88 115 ILE B C 1
ATOM 2325 O O . ILE B 1 115 ? -1.627 -14.898 2.412 1 98.88 115 ILE B O 1
ATOM 2329 N N . VAL B 1 116 ? -3.75 -15.148 2.92 1 98.5 116 VAL B N 1
ATOM 2330 C CA . VAL B 1 116 ? -3.518 -16.328 3.746 1 98.5 116 VAL B CA 1
ATOM 2331 C C . VAL B 1 116 ? -3.221 -17.531 2.855 1 98.5 116 VAL B C 1
ATOM 2333 O O . VAL B 1 116 ? -3.904 -17.75 1.854 1 98.5 116 VAL B O 1
ATOM 2336 N N . CYS B 1 117 ? -2.27 -18.25 3.25 1 98.06 117 CYS B N 1
ATOM 2337 C CA . CYS B 1 117 ? -1.787 -19.344 2.412 1 98.06 117 CYS B CA 1
ATOM 2338 C C . CYS B 1 117 ? -2.9 -20.344 2.125 1 98.06 117 CYS B C 1
ATOM 2340 O O . CYS B 1 117 ? -3.824 -20.5 2.926 1 98.06 117 CYS B O 1
ATOM 2342 N N . GLY B 1 118 ? -2.76 -21.016 1.002 1 97.94 118 GLY B N 1
ATOM 2343 C CA . GLY B 1 118 ? -3.746 -22.016 0.605 1 97.94 118 GLY B CA 1
ATOM 2344 C C . GLY B 1 118 ? -4.82 -21.453 -0.306 1 97.94 118 GLY B C 1
ATOM 2345 O O . GLY B 1 118 ? -5.543 -22.203 -0.963 1 97.94 118 GLY B O 1
ATOM 2346 N N . ALA B 1 119 ? -4.961 -20.188 -0.378 1 98.31 119 ALA B N 1
ATOM 2347 C CA . ALA B 1 119 ? -6.016 -19.547 -1.159 1 98.31 119 ALA B CA 1
ATOM 2348 C C . ALA B 1 119 ? -5.637 -19.469 -2.635 1 98.31 119 ALA B C 1
ATOM 2350 O O . ALA B 1 119 ? -4.453 -19.391 -2.977 1 98.31 119 ALA B O 1
ATOM 2351 N N . THR B 1 120 ? -6.582 -19.531 -3.492 1 98.81 120 THR B N 1
ATOM 2352 C CA . THR B 1 120 ? -6.457 -19.188 -4.902 1 98.81 120 THR B CA 1
ATOM 2353 C C . THR B 1 120 ? -7.145 -17.859 -5.199 1 98.81 120 THR B C 1
ATOM 2355 O O . THR B 1 120 ? -8.312 -17.672 -4.859 1 98.81 120 THR B O 1
ATOM 2358 N N . VAL B 1 121 ? -6.438 -16.938 -5.77 1 98.94 121 VAL B N 1
ATOM 2359 C CA . VAL B 1 121 ? -7.023 -15.688 -6.234 1 98.94 121 VAL B CA 1
ATOM 2360 C C . VAL B 1 121 ? -7.293 -15.773 -7.734 1 98.94 121 VAL B C 1
ATOM 2362 O O . VAL B 1 121 ? -6.363 -15.93 -8.531 1 98.94 121 VAL B O 1
ATOM 2365 N N . GLY B 1 122 ? -8.484 -15.586 -8.156 1 98.88 122 GLY B N 1
ATOM 2366 C CA . GLY B 1 122 ? -8.93 -15.859 -9.508 1 98.88 122 GLY B CA 1
ATOM 2367 C C . GLY B 1 122 ? -8.43 -14.844 -10.516 1 98.88 122 GLY B C 1
ATOM 2368 O O . GLY B 1 122 ? -7.926 -13.781 -10.141 1 98.88 122 GLY B O 1
ATOM 2369 N N . ARG B 1 123 ? -8.648 -15.242 -11.812 1 98.81 123 ARG B N 1
ATOM 2370 C CA . ARG B 1 123 ? -8.195 -14.391 -12.914 1 98.81 123 ARG B CA 1
ATOM 2371 C C . ARG B 1 123 ? -8.844 -13.016 -12.844 1 98.81 123 ARG B C 1
ATOM 2373 O O . ARG B 1 123 ? -10.062 -12.906 -12.688 1 98.81 123 ARG B O 1
ATOM 2380 N N . TYR B 1 124 ? -7.992 -11.977 -12.922 1 98.69 124 TYR B N 1
ATOM 2381 C CA . TYR B 1 124 ? -8.398 -10.578 -13.008 1 98.69 124 TYR B CA 1
ATOM 2382 C C . TYR B 1 124 ? -9.211 -10.172 -11.789 1 98.69 124 TYR B C 1
ATOM 2384 O O . TYR B 1 124 ? -9.922 -9.164 -11.82 1 98.69 124 TYR B O 1
ATOM 2392 N N . ALA B 1 125 ? -9.219 -10.977 -10.766 1 98.88 125 ALA B N 1
ATOM 2393 C CA . ALA B 1 125 ? -9.781 -10.547 -9.492 1 98.88 125 ALA B CA 1
ATOM 2394 C C . ALA B 1 125 ? -9.055 -9.312 -8.961 1 98.88 125 ALA B C 1
ATOM 239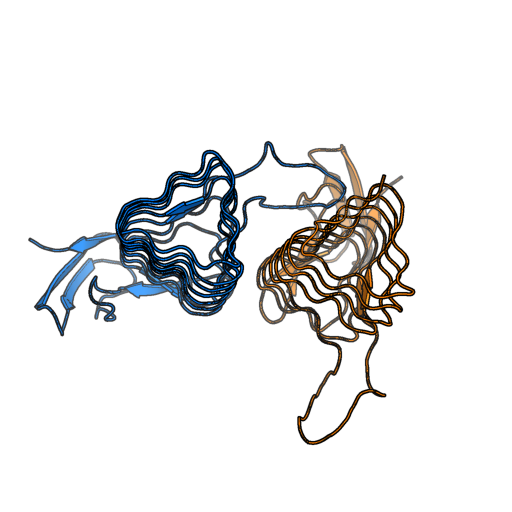6 O O . ALA B 1 125 ? -7.93 -9.023 -9.367 1 98.88 125 ALA B O 1
ATOM 2397 N N . PHE B 1 126 ? -9.766 -8.602 -8.102 1 98.88 126 PHE B N 1
ATOM 2398 C CA . PHE B 1 126 ? -9.227 -7.391 -7.492 1 98.88 126 PHE B CA 1
ATOM 2399 C C . PHE B 1 126 ? -9.391 -7.43 -5.98 1 98.88 126 PHE B C 1
ATOM 2401 O O . PHE B 1 126 ? -10.5 -7.336 -5.465 1 98.88 126 PHE B O 1
ATOM 2408 N N . VAL B 1 127 ? -8.258 -7.586 -5.289 1 98.94 127 VAL B N 1
ATOM 2409 C CA . VAL B 1 127 ? -8.242 -7.516 -3.832 1 98.94 127 VAL B CA 1
ATOM 2410 C C . VAL B 1 127 ? -7.969 -6.078 -3.389 1 98.94 127 VAL B C 1
ATOM 2412 O O . VAL B 1 127 ? -6.918 -5.516 -3.701 1 98.94 127 VAL B O 1
ATOM 2415 N N . GLY B 1 128 ? -8.844 -5.492 -2.697 1 98.75 128 GLY B N 1
ATOM 2416 C CA . GLY B 1 128 ? -8.695 -4.113 -2.26 1 98.75 128 GLY B CA 1
ATOM 2417 C C . GLY B 1 128 ? -7.574 -3.922 -1.261 1 98.75 128 GLY B C 1
ATOM 2418 O O . GLY B 1 128 ? -7.105 -4.887 -0.65 1 98.75 128 GLY B O 1
ATOM 2419 N N . ALA B 1 129 ? -7.168 -2.639 -1.143 1 98.75 129 ALA B N 1
ATOM 2420 C CA . ALA B 1 129 ? -6.117 -2.287 -0.19 1 98.75 129 ALA B CA 1
ATOM 2421 C C . ALA B 1 129 ? -6.496 -2.717 1.225 1 98.75 129 ALA B C 1
ATOM 2423 O O . ALA B 1 129 ? -7.648 -2.568 1.638 1 98.75 129 ALA B O 1
ATOM 2424 N N . GLY B 1 130 ? -5.488 -3.318 1.952 1 98.75 130 GLY B N 1
ATOM 2425 C CA . GLY B 1 130 ? -5.621 -3.654 3.361 1 98.75 130 GLY B CA 1
ATOM 2426 C C . GLY B 1 130 ? -6.473 -4.887 3.602 1 98.75 130 GLY B C 1
ATOM 2427 O O . GLY B 1 130 ? -6.637 -5.316 4.746 1 98.75 130 GLY B O 1
ATOM 2428 N N . ALA B 1 131 ? -7.055 -5.496 2.584 1 98.75 131 ALA B N 1
ATOM 2429 C CA . ALA B 1 131 ? -7.965 -6.625 2.758 1 98.75 131 ALA B CA 1
ATOM 2430 C C . ALA B 1 131 ? -7.215 -7.859 3.246 1 98.75 131 ALA B C 1
ATOM 2432 O O . ALA B 1 131 ? -6.012 -8 3.014 1 98.75 131 ALA B O 1
ATOM 2433 N N . VAL B 1 132 ? -7.895 -8.734 3.914 1 98.88 132 VAL B N 1
ATOM 2434 C CA . VAL B 1 132 ? -7.34 -10.031 4.305 1 98.88 132 VAL B CA 1
ATOM 2435 C C . VAL B 1 132 ? -8.109 -11.148 3.609 1 98.88 132 VAL B C 1
ATOM 2437 O O . VAL B 1 132 ? -9.273 -11.398 3.924 1 98.88 132 VAL B O 1
ATOM 2440 N N . VAL B 1 133 ? -7.512 -11.859 2.717 1 98.88 133 VAL B N 1
ATOM 2441 C CA . VAL B 1 133 ? -8.102 -12.953 1.953 1 98.88 133 VAL B CA 1
ATOM 2442 C C . VAL B 1 133 ? -7.789 -14.289 2.631 1 98.88 133 VAL B C 1
ATOM 2444 O O . VAL B 1 133 ? -6.625 -14.695 2.709 1 98.88 133 VAL B O 1
ATOM 2447 N N . ASN B 1 134 ? -8.82 -14.961 3.045 1 98.31 134 ASN B N 1
ATOM 2448 C CA . ASN B 1 134 ? -8.609 -16.234 3.719 1 98.31 134 ASN B CA 1
ATOM 2449 C C . ASN B 1 134 ? -9.375 -17.359 3.031 1 98.31 134 ASN B C 1
ATOM 2451 O O . ASN B 1 134 ? -9.508 -18.453 3.586 1 98.31 134 ASN B O 1
ATOM 2455 N N . LYS B 1 135 ? -10.016 -17.109 1.958 1 98.19 135 LYS B N 1
ATOM 2456 C CA . LYS B 1 135 ? -10.664 -18.078 1.09 1 98.19 135 LYS B CA 1
ATOM 2457 C C . LYS B 1 135 ? -10.43 -17.75 -0.382 1 98.19 135 LYS B C 1
ATOM 2459 O O . LYS B 1 135 ? -9.922 -16.672 -0.709 1 98.19 135 LYS B O 1
ATOM 2464 N N . ASP B 1 136 ? -10.812 -18.688 -1.206 1 98.75 136 ASP B N 1
ATOM 2465 C CA . ASP B 1 136 ? -10.617 -18.484 -2.639 1 98.75 136 ASP B CA 1
ATOM 2466 C C . ASP B 1 136 ? -11.414 -17.281 -3.139 1 98.75 136 ASP B C 1
ATOM 2468 O O . ASP B 1 136 ? -12.516 -17.016 -2.65 1 98.75 136 ASP B O 1
ATOM 2472 N N . VAL B 1 137 ? -10.938 -16.578 -4.098 1 98.81 137 VAL B N 1
ATOM 2473 C CA . VAL B 1 137 ? -11.57 -15.43 -4.734 1 98.81 137 VAL B CA 1
ATOM 2474 C C . VAL B 1 137 ? -11.914 -15.766 -6.184 1 98.81 137 VAL B C 1
ATOM 2476 O O . VAL B 1 137 ? -11.039 -16.141 -6.965 1 98.81 137 VAL B O 1
ATOM 2479 N N . PRO B 1 138 ? -13.148 -15.656 -6.578 1 98.56 138 PRO B N 1
ATOM 2480 C CA . PRO B 1 138 ? -13.539 -15.992 -7.945 1 98.56 138 PRO B CA 1
ATOM 2481 C C . PRO B 1 138 ? -12.891 -15.086 -8.992 1 98.56 138 PRO B C 1
ATOM 2483 O O . PRO B 1 138 ? -12.445 -13.977 -8.656 1 98.56 138 PRO B O 1
ATOM 2486 N N . ASP B 1 139 ? -12.898 -15.578 -10.25 1 98.62 139 ASP B N 1
ATOM 2487 C CA . ASP B 1 139 ? -12.492 -14.734 -11.367 1 98.62 139 ASP B CA 1
ATOM 2488 C C . ASP B 1 139 ? -13.297 -13.43 -11.391 1 98.62 139 ASP B C 1
ATOM 2490 O O . ASP B 1 139 ? -14.5 -13.438 -11.141 1 98.62 139 ASP B O 1
ATOM 2494 N N . PHE B 1 140 ? -12.617 -12.312 -11.609 1 98.75 140 PHE B N 1
ATOM 2495 C CA . PHE B 1 140 ? -13.195 -11 -11.859 1 98.75 140 PHE B CA 1
ATOM 2496 C C . PHE B 1 140 ? -13.812 -10.43 -10.586 1 98.75 140 PHE B C 1
ATOM 2498 O O . PHE B 1 140 ? -14.391 -9.344 -10.602 1 98.75 140 PHE B O 1
ATOM 2505 N N . ALA B 1 141 ? -13.727 -11.102 -9.453 1 98.81 141 ALA B N 1
ATOM 2506 C CA . ALA B 1 141 ? -14.359 -10.633 -8.219 1 98.81 141 ALA B CA 1
ATOM 2507 C C . ALA B 1 141 ? -13.594 -9.445 -7.633 1 98.81 141 ALA B C 1
ATOM 2509 O O . ALA B 1 141 ? -12.367 -9.414 -7.66 1 98.81 141 ALA B O 1
ATOM 2510 N N . LEU B 1 142 ? -14.32 -8.516 -7.129 1 98.75 142 LEU B N 1
ATOM 2511 C CA . LEU B 1 142 ? -13.797 -7.461 -6.27 1 98.75 142 LEU B CA 1
ATOM 2512 C C . LEU B 1 142 ? -14.047 -7.785 -4.801 1 98.75 142 LEU B C 1
ATOM 2514 O O . LEU B 1 142 ? -15.203 -7.902 -4.375 1 98.75 142 LEU B O 1
ATOM 2518 N N . VAL B 1 143 ? -12.961 -7.891 -4.004 1 98.81 143 VAL B N 1
ATOM 2519 C CA . VAL B 1 143 ? -13.125 -8.203 -2.588 1 98.81 143 VAL B CA 1
ATOM 2520 C C . VAL B 1 143 ? -12.438 -7.145 -1.737 1 98.81 143 VAL B C 1
ATOM 2522 O O . VAL B 1 143 ? -11.383 -6.629 -2.113 1 98.81 143 VAL B O 1
ATOM 2525 N N . VAL B 1 144 ? -13.023 -6.789 -0.577 1 98.5 144 VAL B N 1
ATOM 2526 C CA . VAL B 1 144 ? -12.492 -5.781 0.332 1 98.5 144 VAL B CA 1
ATOM 2527 C C . VAL B 1 144 ? -12.758 -6.195 1.777 1 98.5 144 VAL B C 1
ATOM 2529 O O . VAL B 1 144 ? -13.555 -7.102 2.033 1 98.5 144 VAL B O 1
ATOM 2532 N N . GLY B 1 145 ? -11.883 -5.637 2.693 1 97.88 145 GLY B N 1
ATOM 2533 C CA . GLY B 1 145 ? -12.219 -5.758 4.102 1 97.88 145 GLY B CA 1
ATOM 2534 C C . GLY B 1 145 ? -11.453 -6.859 4.809 1 97.88 145 GLY B C 1
ATOM 2535 O O . GLY B 1 145 ? -10.609 -7.523 4.199 1 97.88 145 GLY B O 1
ATOM 2536 N N . VAL B 1 146 ? -11.742 -7 6.156 1 98.12 146 VAL B N 1
ATOM 2537 C CA . VAL B 1 146 ? -11.109 -7.973 7.043 1 98.12 146 VAL B CA 1
ATOM 2538 C C . VAL B 1 146 ? -12.18 -8.703 7.852 1 98.12 146 VAL B C 1
ATOM 2540 O O . VAL B 1 146 ? -12.758 -8.133 8.781 1 98.12 146 VAL B O 1
ATOM 2543 N N . PRO B 1 147 ? -12.492 -9.93 7.629 1 97.81 147 PRO B N 1
ATOM 2544 C CA . PRO B 1 147 ? -12.016 -10.695 6.473 1 97.81 147 PRO B CA 1
ATOM 2545 C C . PRO B 1 147 ? -12.57 -10.172 5.148 1 97.81 147 PRO B C 1
ATOM 2547 O O . PRO B 1 147 ? -13.578 -9.453 5.141 1 97.81 147 PRO B O 1
ATOM 2550 N N . ALA B 1 148 ? -11.922 -10.531 4.113 1 98.5 148 ALA B N 1
ATOM 2551 C CA . ALA B 1 148 ? -12.32 -10.047 2.797 1 98.5 148 ALA B CA 1
ATOM 2552 C C . ALA B 1 148 ? -13.695 -10.586 2.404 1 98.5 148 ALA B C 1
ATOM 2554 O O . ALA B 1 148 ? -13.984 -11.766 2.607 1 98.5 148 ALA B O 1
ATOM 2555 N N . ARG B 1 149 ? -14.5 -9.742 1.867 1 98.31 149 ARG B N 1
ATOM 2556 C CA . ARG B 1 149 ? -15.797 -10.094 1.293 1 98.31 149 ARG B CA 1
ATOM 2557 C C . ARG B 1 149 ? -15.945 -9.516 -0.111 1 98.31 149 ARG B C 1
ATOM 2559 O O . ARG B 1 149 ? -15.445 -8.43 -0.4 1 98.31 149 ARG B O 1
ATOM 2566 N N . GLN B 1 150 ? -16.656 -10.312 -0.884 1 98.31 150 GLN B N 1
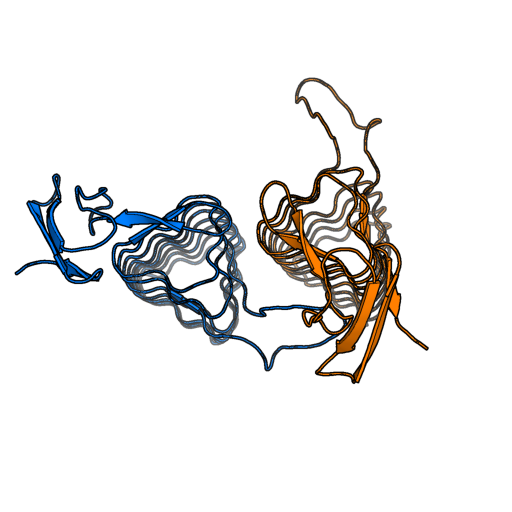ATOM 2567 C CA . GLN B 1 150 ? -16.906 -9.828 -2.238 1 98.31 150 GLN B CA 1
ATOM 2568 C C . GLN B 1 150 ? -17.969 -8.742 -2.246 1 98.31 150 GLN B C 1
ATOM 2570 O O . GLN B 1 150 ? -19.031 -8.891 -1.641 1 98.31 150 GLN B O 1
ATOM 2575 N N . ILE B 1 151 ? -17.656 -7.691 -2.998 1 98.19 151 ILE B N 1
ATOM 2576 C CA . ILE B 1 151 ? -18.641 -6.621 -3.025 1 98.19 151 ILE B CA 1
ATOM 2577 C C . ILE B 1 151 ? -19.031 -6.309 -4.469 1 98.19 151 ILE B C 1
ATOM 2579 O O . ILE B 1 151 ? -19.875 -5.457 -4.723 1 98.19 151 ILE B O 1
ATOM 2583 N N . GLY B 1 152 ? -18.406 -6.953 -5.41 1 98.12 152 GLY B N 1
ATOM 2584 C CA . GLY B 1 152 ? -18.719 -6.688 -6.805 1 98.12 152 GLY B CA 1
ATOM 2585 C C . GLY B 1 152 ? -17.812 -7.438 -7.77 1 98.12 152 GLY B C 1
ATOM 2586 O O . GLY B 1 152 ? -17.219 -8.461 -7.41 1 98.12 152 GLY B O 1
ATOM 2587 N N . TRP B 1 153 ? -17.859 -6.973 -9.047 1 98.5 153 TRP B N 1
ATOM 2588 C CA . TRP B 1 153 ? -17.078 -7.559 -10.133 1 98.5 153 TRP B CA 1
ATOM 2589 C C . TRP B 1 153 ? -16.234 -6.5 -10.836 1 98.5 153 TRP B C 1
ATOM 2591 O O . TRP B 1 153 ? -16.625 -5.336 -10.906 1 98.5 153 TRP B O 1
ATOM 2601 N N . MET B 1 154 ? -15.125 -6.93 -11.305 1 98.44 154 MET B N 1
ATOM 2602 C CA . MET B 1 154 ? -14.164 -6.027 -11.93 1 98.44 154 MET B CA 1
ATOM 2603 C C . MET B 1 154 ? -13.836 -6.477 -13.352 1 98.44 154 MET B C 1
ATOM 2605 O O . MET B 1 154 ? -13.664 -7.672 -13.602 1 98.44 154 MET B O 1
ATOM 2609 N N . SER B 1 155 ? -13.719 -5.52 -14.211 1 98.19 155 SER B N 1
ATOM 2610 C CA . SER B 1 155 ? -13.289 -5.836 -15.57 1 98.19 155 SER B CA 1
ATOM 2611 C C . SER B 1 155 ? -11.781 -6.098 -15.617 1 98.19 155 SER B C 1
ATOM 2613 O O . SER B 1 155 ? -11.062 -5.785 -14.672 1 98.19 155 SER B O 1
ATOM 2615 N N . ARG B 1 156 ? -11.312 -6.59 -16.781 1 97.75 156 ARG B N 1
ATOM 2616 C CA . ARG B 1 156 ? -9.883 -6.793 -17 1 97.75 156 ARG B CA 1
ATOM 2617 C C . ARG B 1 156 ? -9.125 -5.469 -16.953 1 97.75 156 ARG B C 1
ATOM 2619 O O . ARG B 1 156 ? -7.945 -5.434 -16.609 1 97.75 156 ARG B O 1
ATOM 2626 N N . HIS B 1 157 ? -9.797 -4.441 -17.25 1 97.12 157 HIS B N 1
ATOM 2627 C CA . HIS B 1 157 ? -9.211 -3.105 -17.281 1 97.12 157 HIS B CA 1
ATOM 2628 C C . HIS B 1 157 ? -9.133 -2.506 -15.891 1 97.12 157 HIS B C 1
ATOM 2630 O O . HIS B 1 157 ? -8.375 -1.561 -15.656 1 97.12 157 HIS B O 1
ATOM 2636 N N . GLY B 1 158 ? -9.906 -3.014 -14.93 1 97.31 158 GLY B N 1
ATOM 2637 C CA . GLY B 1 158 ? -9.891 -2.512 -13.562 1 97.31 158 GLY B CA 1
ATOM 2638 C C . GLY B 1 158 ? -11.055 -1.588 -13.25 1 97.31 158 GLY B C 1
ATOM 2639 O O . GLY B 1 158 ? -10.945 -0.717 -12.383 1 97.31 158 GLY B O 1
ATOM 2640 N N . GLU B 1 159 ? -12.102 -1.799 -14 1 97 159 GLU B N 1
ATOM 2641 C CA . GLU B 1 159 ? -13.328 -1.042 -13.742 1 97 159 GLU B CA 1
ATOM 2642 C C . GLU B 1 159 ? -14.383 -1.915 -13.07 1 97 159 GLU B C 1
ATOM 2644 O O . GLU B 1 159 ? -14.578 -3.068 -13.461 1 97 159 GLU B O 1
ATOM 2649 N N . GLN B 1 160 ? -14.992 -1.29 -12.086 1 97.62 160 GLN B N 1
ATOM 2650 C CA . GLN B 1 160 ? -16.109 -2.031 -11.484 1 97.62 160 GLN B CA 1
ATOM 2651 C C . GLN B 1 160 ? -17.25 -2.189 -12.477 1 97.62 160 GLN B C 1
ATOM 2653 O O . GLN B 1 160 ? -17.641 -1.228 -13.141 1 97.62 160 GLN B O 1
ATOM 2658 N N . LEU B 1 161 ? -17.75 -3.383 -12.523 1 98.25 161 LEU B N 1
ATOM 2659 C CA . LEU B 1 161 ? -18.828 -3.703 -13.461 1 98.25 161 LEU B CA 1
ATOM 2660 C C . LEU B 1 161 ? -20.188 -3.525 -12.805 1 98.25 161 LEU B C 1
ATOM 2662 O O . LEU B 1 161 ? -20.375 -3.844 -11.625 1 98.25 161 LEU B O 1
ATOM 2666 N N . ASP B 1 162 ? -21.141 -2.996 -13.625 1 97.81 162 ASP B N 1
ATOM 2667 C CA . ASP B 1 162 ? -22.516 -2.879 -13.156 1 97.81 162 ASP B CA 1
ATOM 2668 C C . ASP B 1 162 ? -23.234 -4.219 -13.227 1 97.81 162 ASP B C 1
ATOM 2670 O O . ASP B 1 162 ? -24.094 -4.418 -14.094 1 97.81 162 ASP B O 1
ATOM 2674 N N . LEU B 1 163 ? -22.906 -5.086 -12.336 1 97.94 163 LEU B N 1
ATOM 2675 C CA . LEU B 1 163 ? -23.469 -6.422 -12.203 1 97.94 163 LEU B CA 1
ATOM 2676 C C . LEU B 1 163 ? -23.922 -6.688 -10.773 1 97.94 163 LEU B C 1
ATOM 2678 O O . LEU B 1 163 ? -23.297 -6.203 -9.82 1 97.94 163 LEU B O 1
ATOM 2682 N N . PRO B 1 164 ? -25.047 -7.457 -10.68 1 97 164 PRO B N 1
ATOM 2683 C CA . PRO B 1 164 ? -25.359 -7.895 -9.312 1 97 164 PRO B CA 1
ATOM 2684 C C . PRO B 1 164 ? -24.312 -8.852 -8.742 1 97 164 PRO B C 1
ATOM 2686 O O . PRO B 1 164 ? -23.578 -9.484 -9.5 1 97 164 PRO B O 1
ATOM 2689 N N . LEU B 1 165 ? -24.234 -8.812 -7.453 1 95.75 165 LEU B N 1
ATOM 2690 C CA . LEU B 1 165 ? -23.25 -9.68 -6.809 1 95.75 165 LEU B CA 1
ATOM 2691 C C . LEU B 1 165 ? -23.516 -11.141 -7.148 1 95.75 165 LEU B C 1
ATOM 2693 O O . LEU B 1 165 ? -22.578 -11.906 -7.406 1 95.75 165 LEU B O 1
ATOM 2697 N N . ALA B 1 166 ? -24.75 -11.539 -7.133 1 93.31 166 ALA B N 1
ATOM 2698 C CA . ALA B 1 166 ? -25.172 -12.906 -7.438 1 93.31 166 ALA B CA 1
ATOM 2699 C C . ALA B 1 166 ? -26.297 -12.922 -8.469 1 93.31 166 ALA B C 1
ATOM 2701 O O . ALA B 1 166 ? -26.953 -11.906 -8.695 1 93.31 166 ALA B O 1
ATOM 2702 N N . GLY B 1 167 ? -26.5 -14.086 -9.016 1 94.19 167 GLY B N 1
ATOM 2703 C CA . GLY B 1 167 ? -27.562 -14.234 -10.008 1 94.19 167 GLY B CA 1
ATOM 2704 C C . GLY B 1 167 ? -27.062 -14.133 -11.438 1 94.19 167 GLY B C 1
ATOM 2705 O O . GLY B 1 167 ? -26.047 -14.75 -11.789 1 94.19 167 GLY B O 1
ATOM 2706 N N . ASN B 1 168 ? -27.844 -13.523 -12.234 1 97.12 168 ASN B N 1
ATOM 2707 C CA . ASN B 1 168 ? -27.531 -13.406 -13.656 1 97.12 168 ASN B CA 1
ATOM 2708 C C . ASN B 1 168 ? -27.516 -11.953 -14.109 1 97.12 168 ASN B C 1
ATOM 2710 O O . ASN B 1 168 ? -28.172 -11.102 -13.5 1 97.12 168 ASN B O 1
ATOM 2714 N N . GLY B 1 169 ? -26.625 -11.695 -15.094 1 97.12 169 GLY B N 1
ATOM 2715 C CA . GLY B 1 169 ? -26.562 -10.344 -15.625 1 97.12 169 GLY B CA 1
ATOM 2716 C C . GLY B 1 169 ? -25.484 -10.172 -16.688 1 97.12 169 GLY B C 1
ATOM 2717 O O . GLY B 1 169 ? -24.75 -11.109 -16.984 1 97.12 169 GLY B O 1
ATOM 2718 N N . GLN B 1 170 ? -25.578 -9.062 -17.406 1 98.06 170 GLN B N 1
ATOM 2719 C CA . GLN B 1 170 ? -24.547 -8.68 -18.359 1 98.06 170 GLN B CA 1
ATOM 2720 C C . GLN B 1 170 ? -24.156 -7.211 -18.203 1 98.06 170 GLN B C 1
ATOM 2722 O O . GLN B 1 170 ? -25 -6.379 -17.844 1 98.06 170 GLN B O 1
ATOM 2727 N N . ALA B 1 171 ? -22.891 -6.941 -18.422 1 98.12 171 ALA B N 1
ATOM 2728 C CA . ALA B 1 171 ? -22.406 -5.562 -18.375 1 98.12 171 ALA B CA 1
ATOM 2729 C C . ALA B 1 171 ? -21.203 -5.363 -19.297 1 98.12 171 ALA B C 1
ATOM 2731 O O . ALA B 1 171 ? -20.469 -6.316 -19.594 1 98.12 171 ALA B O 1
ATOM 2732 N N . ARG B 1 172 ? -20.984 -4.227 -19.766 1 98.19 172 ARG B N 1
ATOM 2733 C CA . ARG B 1 172 ? -19.828 -3.883 -20.578 1 98.19 172 ARG B CA 1
ATOM 2734 C C . ARG B 1 172 ? -18.875 -2.98 -19.812 1 98.19 172 ARG B C 1
ATOM 2736 O O . ARG B 1 172 ? -19.312 -2.08 -19.078 1 98.19 172 ARG B O 1
ATOM 2743 N N . CYS B 1 173 ? -17.625 -3.193 -19.969 1 97.56 173 CYS B N 1
ATOM 2744 C CA . CYS B 1 173 ? -16.625 -2.273 -19.422 1 97.56 173 CYS B CA 1
ATOM 2745 C C . CYS B 1 173 ? -16.719 -0.907 -20.078 1 97.56 173 CYS B C 1
ATOM 2747 O O . CYS B 1 173 ? -16.641 -0.802 -21.312 1 97.56 173 CYS B O 1
ATOM 2749 N N . PRO B 1 174 ? -16.891 0.09 -19.297 1 95.38 174 PRO B N 1
ATOM 2750 C CA . PRO B 1 174 ? -17.047 1.415 -19.891 1 95.38 174 PRO B CA 1
ATOM 2751 C C . PRO B 1 174 ? -15.797 1.866 -20.656 1 95.38 174 PRO B C 1
ATOM 2753 O O . PRO B 1 174 ? -15.891 2.703 -21.562 1 95.38 174 PRO B O 1
ATOM 2756 N N . HIS B 1 175 ? -14.672 1.306 -20.422 1 94.56 175 HIS B N 1
ATOM 2757 C CA . HIS B 1 175 ? -13.43 1.742 -21.047 1 94.56 175 HIS B CA 1
ATOM 2758 C C . HIS B 1 175 ? -13.133 0.943 -22.312 1 94.56 175 HIS B C 1
ATOM 2760 O O . HIS B 1 175 ? -12.727 1.512 -23.328 1 94.56 175 HIS B O 1
ATOM 2766 N N . THR B 1 176 ? -13.328 -0.38 -22.266 1 96.12 176 THR B N 1
ATOM 2767 C CA . THR B 1 176 ? -12.891 -1.224 -23.375 1 96.12 176 THR B CA 1
ATOM 2768 C C . THR B 1 176 ? -14.086 -1.67 -24.219 1 96.12 176 THR B C 1
ATOM 2770 O O . THR B 1 176 ? -13.914 -2.125 -25.359 1 96.12 176 THR B O 1
ATOM 2773 N N . GLY B 1 177 ? -15.195 -1.661 -23.641 1 97.06 177 GLY B N 1
ATOM 2774 C CA . GLY B 1 177 ? -16.391 -2.143 -24.328 1 97.06 177 GLY B CA 1
ATOM 2775 C C . GLY B 1 177 ? -16.547 -3.65 -24.25 1 97.06 177 GLY B C 1
ATOM 2776 O O . GLY B 1 177 ? -17.531 -4.199 -24.75 1 97.06 177 GLY B O 1
ATOM 2777 N N . ASP B 1 178 ? -15.641 -4.328 -23.609 1 97.56 178 ASP B N 1
ATOM 2778 C CA . ASP B 1 178 ? -15.719 -5.781 -23.469 1 97.56 178 ASP B CA 1
ATOM 2779 C C . ASP B 1 178 ? -16.984 -6.199 -22.734 1 97.56 178 ASP B C 1
ATOM 2781 O O . ASP B 1 178 ? -17.375 -5.562 -21.75 1 97.56 178 ASP B O 1
ATOM 2785 N N . LEU B 1 179 ? -17.594 -7.285 -23.188 1 98.31 179 LEU B N 1
ATOM 2786 C CA . LEU B 1 179 ? -18.828 -7.793 -22.594 1 98.31 179 LEU B CA 1
ATOM 2787 C C . LEU B 1 179 ? -18.516 -8.828 -21.516 1 98.31 179 LEU B C 1
ATOM 2789 O O . LEU B 1 179 ? -17.703 -9.742 -21.734 1 98.31 179 LEU B O 1
ATOM 2793 N N . TYR B 1 180 ? -19.125 -8.656 -20.359 1 98.56 180 TYR B N 1
ATOM 2794 C CA . TYR B 1 180 ? -19.047 -9.609 -19.25 1 98.56 180 TYR B CA 1
ATOM 2795 C C . TYR B 1 180 ? -20.406 -10.203 -18.938 1 98.56 180 TYR B C 1
ATOM 2797 O O . TYR B 1 180 ? -21.406 -9.484 -18.859 1 98.56 180 TYR B O 1
ATOM 2805 N N . ILE B 1 181 ? -20.391 -11.523 -18.75 1 98.44 181 ILE B N 1
ATOM 2806 C CA . ILE B 1 181 ? -21.625 -12.25 -18.5 1 98.44 181 ILE B CA 1
ATOM 2807 C C . ILE B 1 181 ? -21.562 -12.945 -17.156 1 98.44 181 ILE B C 1
ATOM 2809 O O . ILE B 1 181 ? -20.609 -13.664 -16.859 1 98.44 181 ILE B O 1
ATOM 2813 N N . LEU B 1 182 ? -22.531 -12.656 -16.344 1 97.88 182 LEU B N 1
ATOM 2814 C CA . LEU B 1 182 ? -22.703 -13.328 -15.055 1 97.88 182 LEU B CA 1
ATOM 2815 C C . LEU B 1 182 ? -23.812 -14.375 -15.133 1 97.88 182 LEU B C 1
ATOM 2817 O O . LEU B 1 182 ? -24.953 -14.047 -15.43 1 97.88 182 LEU B O 1
ATOM 2821 N N . GLU B 1 183 ? -23.438 -15.586 -14.859 1 96.5 183 GLU B N 1
ATOM 2822 C CA . GLU B 1 183 ? -24.391 -16.688 -14.852 1 96.5 183 GLU B CA 1
ATOM 2823 C C . GLU B 1 183 ? -24.172 -17.609 -13.648 1 96.5 183 GLU B C 1
ATOM 2825 O O . GLU B 1 183 ? -23.109 -18.188 -13.492 1 96.5 183 GLU B O 1
ATOM 2830 N N . ASN B 1 184 ? -25.234 -17.766 -12.766 1 93.38 184 ASN B N 1
ATOM 2831 C CA . ASN B 1 184 ? -25.188 -18.625 -11.578 1 93.38 184 ASN B CA 1
ATOM 2832 C C . ASN B 1 184 ? -23.984 -18.281 -10.703 1 93.38 184 ASN B C 1
ATOM 2834 O O . ASN B 1 184 ? -23.25 -19.172 -10.266 1 93.38 184 ASN B O 1
ATOM 2838 N N . GLY B 1 185 ? -23.625 -17.016 -10.719 1 91.94 185 GLY B N 1
ATOM 2839 C CA . GLY B 1 185 ? -22.594 -16.516 -9.828 1 91.94 185 GLY B CA 1
ATOM 2840 C C . GLY B 1 185 ? -21.203 -16.578 -10.43 1 91.94 185 GLY B C 1
ATOM 2841 O O . GLY B 1 185 ? -20.203 -16.359 -9.734 1 91.94 185 GLY B O 1
ATOM 2842 N N . VAL B 1 186 ? -21.172 -16.938 -11.633 1 95.38 186 VAL B N 1
ATOM 2843 C CA . VAL B 1 186 ? -19.891 -17.031 -12.32 1 95.38 186 VAL B CA 1
ATOM 2844 C C . VAL B 1 186 ? -19.797 -15.945 -13.391 1 95.38 186 VAL B C 1
ATOM 2846 O O . VAL B 1 186 ? -20.641 -15.859 -14.273 1 95.38 186 VAL B O 1
ATOM 2849 N N . CYS B 1 187 ? -18.75 -15.133 -13.242 1 97.81 187 CYS B N 1
ATOM 2850 C CA . CYS B 1 187 ? -18.531 -14.062 -14.203 1 97.81 187 CYS B CA 1
ATOM 2851 C C . CYS B 1 187 ? -17.484 -14.461 -15.242 1 97.81 187 CYS B C 1
ATOM 2853 O O . CYS B 1 187 ? -16.438 -15.016 -14.898 1 97.81 187 CYS B O 1
ATOM 2855 N N . ARG B 1 188 ? -17.797 -14.172 -16.547 1 97.38 188 ARG B N 1
ATOM 2856 C CA . ARG B 1 188 ? -16.875 -14.5 -17.625 1 97.38 188 ARG B CA 1
ATOM 2857 C C . ARG B 1 188 ? -16.922 -13.438 -18.719 1 97.38 188 ARG B C 1
ATOM 2859 O O . ARG B 1 188 ? -17.875 -12.656 -18.797 1 97.38 188 ARG B O 1
ATOM 2866 N N . LEU B 1 189 ? -15.922 -13.391 -19.5 1 96.38 189 LEU B N 1
ATOM 2867 C CA . LEU B 1 189 ? -15.898 -12.539 -20.688 1 96.38 189 LEU B CA 1
ATOM 2868 C C . LEU B 1 189 ? -16.797 -13.109 -21.781 1 96.38 189 LEU B C 1
ATOM 2870 O O . LEU B 1 189 ? -16.766 -14.312 -22.062 1 96.38 189 LEU B O 1
ATOM 2874 N N . GLY B 1 190 ? -17.594 -12.211 -22.281 1 91.62 190 GLY B N 1
ATOM 2875 C CA . GLY B 1 190 ? -18.469 -12.609 -23.359 1 91.62 190 GLY B CA 1
ATOM 2876 C C . GLY B 1 190 ? -17.75 -12.68 -24.703 1 91.62 190 GLY B C 1
ATOM 2877 O O . GLY B 1 190 ? -16.656 -12.133 -24.859 1 91.62 190 GLY B O 1
ATOM 2878 N N . GLU B 1 191 ? -18.266 -13.414 -25.625 1 79.38 191 GLU B N 1
ATOM 2879 C CA . GLU B 1 191 ? -17.797 -13.516 -27 1 79.38 191 GLU B CA 1
ATOM 2880 C C . GLU B 1 191 ? -18.188 -12.273 -27.797 1 79.38 191 GLU B C 1
ATOM 2882 O O . GLU B 1 191 ? -19.203 -11.641 -27.516 1 79.38 191 GLU B O 1
#

Solvent-accessible surface area (backbone atoms only — not comparable to full-atom values): 17581 Å² total; per-residue (Å²): 104,60,44,71,35,86,64,30,46,72,38,78,72,42,42,73,27,58,43,16,39,38,29,48,51,19,38,35,31,27,56,18,39,37,29,33,46,22,37,38,26,42,44,20,34,36,28,39,54,22,42,37,32,37,42,24,39,35,30,37,52,22,48,44,46,50,38,35,35,38,31,39,42,22,36,38,27,46,44,20,39,62,46,33,55,86,52,68,39,43,81,51,88,53,78,90,55,56,29,55,25,40,38,29,42,44,16,35,38,23,39,47,13,35,42,41,39,53,23,39,39,21,42,25,12,36,37,33,60,55,11,26,36,78,54,67,40,56,44,19,27,25,29,38,42,61,64,45,43,77,77,34,35,32,34,90,88,70,42,75,44,76,50,67,78,60,46,67,43,64,35,56,39,91,85,78,60,51,42,33,37,31,52,86,61,41,57,44,77,49,133,107,60,43,68,37,88,66,31,46,73,38,78,71,42,43,74,26,59,45,16,37,38,30,49,50,20,39,36,30,28,57,19,37,38,29,32,45,22,37,36,26,42,47,21,35,35,28,40,53,22,42,36,32,36,31,24,32,36,31,36,51,23,49,46,45,51,40,36,37,37,31,38,20,21,20,37,28,42,44,22,41,63,46,32,52,86,76,78,45,94,90,48,90,54,77,90,54,52,29,55,25,41,38,29,42,41,15,24,39,22,38,47,15,36,43,41,41,53,24,40,39,22,39,24,12,36,37,34,59,53,11,30,37,79,55,67,40,55,44,22,28,24,29,37,26,77,70,45,41,76,76,34,36,31,36,89,82,50,41,78,43,77,48,67,78,60,47,66,43,64,37,54,38,90,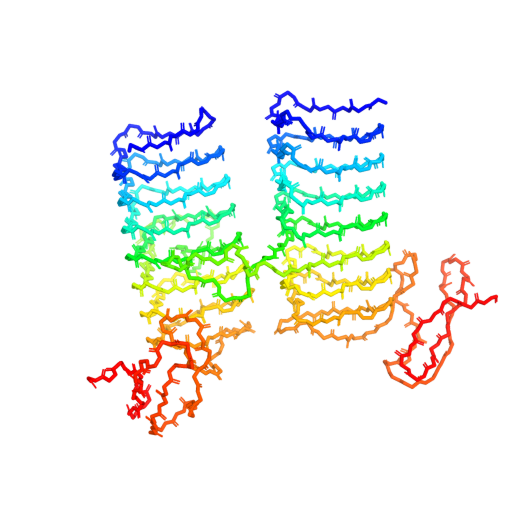87,78,58,51,42,36,37,32,53,85,60,41,59,43,77,50,134

Nearest PDB structures (foldseek):
  3mqg-assembly1_B  TM=9.972E-01  e=3.024E-32  Bordetella petrii DSM 12804
  4mzu-assembly1_A  TM=7.915E-01  e=8.952E-13  Shewanella denitrificans OS217
  4mzu-assembly1_F  TM=7.483E-01  e=3.529E-13  Shewanella denitrificans OS217
  4m9c-assembly2_E  TM=8.058E-01  e=2.702E-07  Acinetobacter baumannii
  4ihf-assembly1_D  TM=5.228E-01  e=3.776E-06  Escherichia coli K-12

Foldseek 3Di:
DEAADPQEAEEAQEAAEACEYHEHQEYEYNQEYAYEQEYAEHNEYEENQEYHEYNEYAYHQEYHYHQEYEYAQEYHEANEYEDFAQDDDPVDDDPVPGAHEYEDALEYHEANEYEYGNEYEEHNEYEYHNEYDDHYHAHQFYWYDDPIDTDAGADSVGDTFPDDQAAWDWTADPPPRWIWTAHRRHIDTDD/DEAADPQEAEDAQEAAEACEYHDHHEYEYNQEYAYEQEYAEHNEYEENQEYHEYNEYAYHQEYHYHQEYHYAQEYHEYNEYEDFAQDDDPVDDDPVVGAHEYEDALEYHEANEYEYGNEYEEHNEYEYHNEYDDHYHAHQFYWYDVPIDTDAGADSVGDTFPDDQAAWDWTADPPPRWIWTHHRRHIDTDD